Protein AF-A0A8J6EF79-F1 (afdb_monomer_lite)

Sequence (545 aa):
MDVKAYMQRVNLTDCEPPSLTALRKLHSHHAHSVPMESLSIHSGEKIILDIPWIYNKIVVRRRGGFCFENNGLFLWVLQQLGYEPKVLSSRVKERPFGNFSPPFSHMILTVELEGRRWLCDVGYGEGIIEPFPLEDGWEEEQDSGVYRIRVEGDEWYMERKDEELWRTLYKFTLEERTFEDFREMCEYLQTTPSSFFVRRSFCSLQLPRARLTYMGRSLISTEYTKGGGSVKTIRELTDEEIPSLLRDKFGIVLSGKLIVKDEDIVIPNASQLDCSSKVYLNLYLERIGITKFKVSSMQPSLSTLRTLHHHHLLSVPFESLSIHSGEKIILDTCWIYEKIVLRHRGGFCFENNGLFLWVLQTLGYNPRVLSARVLNKLTGVYERPFAHLILMVELEGRRWLCDVGFGEGIAEPFPLEAGWEEEQDSGVYRLRVEADEWYMEKKEEELWRTLYKFTLEERKFEDFREMCEYLQTSPKSFFVWKSFCSLMLPHGRLTYMGHRLISTEFTKGGGSVKTTRELTEEEIPDLLRQKFGTVLSGKLIPKDD

Organism: Eleutherodactylus coqui (NCBI:txid57060)

Radius of gyration: 27.11 Å; chains: 1; bounding box: 68×44×78 Å

pLDDT: mean 91.47, std 9.03, range [47.81, 98.75]

Secondary structure (DSSP, 8-state):
--HHHHHHHTT----PPS-HHHHHHHHHHHHHHS-EE-HHHHTTPPP---HHHHHIIIIIS---B-HHHHHHHHHHHHHHHT--EEEEEEEEB-TTT-PBPPTTSEEEEEEEETTEEEEE-SS-TTS-SS-EE--TT-EEEETTEEEEEEEETTEEEEEEEETTEEEEEEEEEEEEE-GGGGHHHHHHHHH-TT-HHHHB-EEEEEETTEEEEEETTEEEEEEEPGGG-EEEEEEE--TTTHHHHHHHHH----SSPP---B-------GGG--TTSTHHHHHHHHHTT--S--GGG--S-HHHHHHHHHHHHHHS-EE-HHHHTTPPP---HHHHHIIIIIS---B-HHHHHHHHHHHHHHTT--EEEEEEEEBPTTT-PBPPTTSEEEEEEEETTEEEEE-SSSSSS-SSPEE--TT-EEEETTEEEEEEEETTEEEEEEEETTEEEEEEEEEEEEE-GGGGHHHHHHHHH-TTSHHHHB-EEEEEETTEEEEEETTEEEEEEEETTTEEEEEEEE--TTTHHHHHHHHH----SS-----B-

InterPro domains:
  IPR001447 Arylamine N-acetyltransferase [PF00797] (19-258)
  IPR001447 Arylamine N-acetyltransferase [PF00797] (301-540)
  IPR001447 Arylamine N-acetyltransferase [PR01543] (301-324)
  IPR001447 Arylamine N-acetyltransferase [PR01543] (325-348)
  IPR001447 Arylamine N-acetyltransferase [PR01543] (349-371)
  IPR001447 Arylamine N-acetyltransferase [PR01543] (382-407)
  IPR001447 Arylamine N-acetyltransferase [PR01543] (431-450)
  IPR001447 Arylamine N-acetyltransferase [PTHR11786] (281-543)
  IPR038765 Papain-like cysteine peptidase superfamily [SSF54001] (1-263)
  IPR038765 Papain-like cysteine peptidase superfamily [SSF54001] (280-543)
  IPR053710 Arylamine N-acetyltransferase domain-containing protein [G3DSA:3.30.2140.20] (1-268)
  IPR053710 Arylamine N-acetyltransferase domain-containing protein [G3DSA:3.30.2140.20] (276-545)

Foldseek 3Di:
DDLCLVCVQLVHRDQDADDQVNQQSSLLSLQQRAKQFLQCLQQVHADDLDQVVLCCQCRVQVHHYAQLSSQSVVCVSCVVSPWDKFKWWKWFQDPPPRDTHFTLLHIWIWTDDPNWIWTGGSRQQLDDSGTHTQDAQDWDQDLSAIWGWHDDDQKIFIWGDEPPDTDTGIMTGPDTDDSVLNRLVSCCLSPQPLHLSNQWGWIKGDDRQWIWIDIQQWIWIWGHDPPGYIDIDIDGHDLVCVQVCCCVPVVHDDPGRGDRGDHDNDLDALVRDPLLRCSLLSLVCVLLVNNPDDLVPQADDQVSQFVSLLSLQQRAKAWLQCLQQVHADDQDQSNLSCQCRVQVHHYAQLSSQSVVVSSCVSNPWDKFKWWKWFQDPPPRDTHDTLLHIWIWTQDPNWIWTGGSHLQLDDSGTHTPDAPDWDDDLSFIWGWHDDDQKIFIWGDDPNDTDTGIITGPDTDDSVVNVVVSCCQSPPPPHPSNQWGKIKGADPQWIWMDIQQKIKTWGGDPNGDIDIDIDGHDLVCVQVCCCPPNVHHDPGRGDGHHD

Structure (mmCIF, N/CA/C/O backbone):
data_AF-A0A8J6EF79-F1
#
_entry.id   AF-A0A8J6EF79-F1
#
loop_
_atom_site.group_PDB
_atom_site.id
_atom_site.type_symbol
_atom_site.label_atom_id
_atom_site.label_alt_id
_atom_site.label_comp_id
_atom_site.label_asym_id
_atom_site.label_entity_id
_atom_site.label_seq_id
_atom_site.pdbx_PDB_ins_code
_atom_site.Cartn_x
_atom_site.Cartn_y
_atom_site.Cartn_z
_atom_site.occupancy
_atom_site.B_iso_or_equiv
_atom_site.auth_seq_id
_atom_site.auth_comp_id
_atom_site.auth_asym_id
_atom_site.auth_atom_id
_atom_site.pdbx_PDB_model_num
ATOM 1 N N . MET A 1 1 ? -26.387 -16.388 18.597 1.00 95.12 1 MET A N 1
ATOM 2 C CA . MET A 1 1 ? -25.785 -15.196 19.236 1.00 95.12 1 MET A CA 1
ATOM 3 C C . MET A 1 1 ? -26.919 -14.366 19.806 1.00 95.12 1 MET A C 1
ATOM 5 O O . MET A 1 1 ? -27.969 -14.341 19.178 1.00 95.12 1 MET A O 1
ATOM 9 N N . ASP A 1 2 ? -26.747 -13.768 20.984 1.00 93.50 2 ASP A N 1
ATOM 10 C CA . ASP A 1 2 ? -27.802 -13.048 21.708 1.00 93.50 2 ASP A CA 1
ATOM 11 C C . ASP A 1 2 ? -27.376 -11.596 21.963 1.00 93.50 2 ASP A C 1
ATOM 13 O O . ASP A 1 2 ? -26.343 -11.329 22.580 1.00 93.50 2 ASP A O 1
ATOM 17 N N . VAL A 1 3 ? -28.182 -10.646 21.488 1.00 95.56 3 VAL A N 1
ATOM 18 C CA . VAL A 1 3 ? -27.930 -9.213 21.676 1.00 95.56 3 VAL A CA 1
ATOM 19 C C . VAL A 1 3 ? -27.972 -8.838 23.158 1.00 95.56 3 VAL A C 1
ATOM 21 O O . VAL A 1 3 ? -27.180 -8.004 23.585 1.00 95.56 3 VAL A O 1
ATOM 24 N N . LYS A 1 4 ? -28.813 -9.480 23.981 1.00 95.56 4 LYS A N 1
ATOM 25 C CA . LYS A 1 4 ? -28.893 -9.173 25.421 1.00 95.56 4 LYS A CA 1
ATOM 26 C C . LYS A 1 4 ? -27.596 -9.508 26.148 1.00 95.56 4 LYS A C 1
ATOM 28 O O . LYS A 1 4 ? -27.123 -8.716 26.958 1.00 95.56 4 LYS A O 1
ATOM 33 N N . ALA A 1 5 ? -26.987 -10.647 25.828 1.00 97.19 5 ALA A N 1
ATOM 34 C CA . ALA A 1 5 ? -25.683 -11.014 26.372 1.00 97.19 5 ALA A CA 1
ATOM 35 C C . ALA A 1 5 ? -24.577 -10.041 25.920 1.00 97.19 5 ALA A C 1
ATOM 37 O O . ALA A 1 5 ? -23.694 -9.709 26.712 1.00 97.19 5 ALA A O 1
ATOM 38 N N . TYR A 1 6 ? -24.643 -9.523 24.687 1.00 98.06 6 TYR A N 1
ATOM 39 C CA . TYR A 1 6 ? -23.762 -8.433 24.260 1.00 98.06 6 TYR A CA 1
ATOM 40 C C . TYR A 1 6 ? -24.001 -7.148 25.072 1.00 98.06 6 TYR A C 1
ATOM 42 O O . TYR A 1 6 ? -23.038 -6.560 25.558 1.00 98.06 6 TYR A O 1
ATOM 50 N N . MET A 1 7 ? -25.254 -6.736 25.294 1.00 97.50 7 MET A N 1
ATOM 51 C CA . MET A 1 7 ? -25.558 -5.550 26.108 1.00 97.50 7 MET A CA 1
ATOM 52 C C . MET A 1 7 ? -24.985 -5.686 27.521 1.00 97.50 7 MET A C 1
ATOM 54 O O . MET A 1 7 ? -24.285 -4.797 27.998 1.00 97.50 7 MET A O 1
ATOM 58 N N . GLN A 1 8 ? -25.141 -6.857 28.142 1.00 97.00 8 GLN A N 1
ATOM 59 C CA . GLN A 1 8 ? -24.515 -7.167 29.431 1.00 97.00 8 GLN A CA 1
ATOM 60 C C . GLN A 1 8 ? -22.980 -7.123 29.374 1.00 97.00 8 GLN A C 1
ATOM 62 O O . GLN A 1 8 ? -22.330 -6.708 30.336 1.00 97.00 8 GLN A O 1
ATOM 67 N N . ARG A 1 9 ? -22.361 -7.536 28.258 1.00 97.19 9 ARG A N 1
ATOM 68 C CA . ARG A 1 9 ? -20.904 -7.443 28.063 1.00 97.19 9 ARG A CA 1
ATOM 69 C C . ARG A 1 9 ? -20.416 -5.995 28.073 1.00 97.19 9 ARG A C 1
ATOM 71 O O . ARG A 1 9 ? -19.307 -5.768 28.565 1.00 97.19 9 ARG A O 1
ATOM 78 N N . VAL A 1 10 ? -21.222 -5.062 27.570 1.00 97.25 10 VAL A N 1
ATOM 79 C CA . VAL A 1 10 ? -20.914 -3.625 27.513 1.00 97.25 10 VAL A CA 1
ATOM 80 C C . VAL A 1 10 ? -21.581 -2.806 28.627 1.00 97.25 10 VAL A C 1
ATOM 82 O O . VAL A 1 10 ? -21.572 -1.581 28.593 1.00 97.25 10 VAL A O 1
ATOM 85 N N . ASN A 1 11 ? -22.123 -3.465 29.656 1.00 96.19 11 ASN A N 1
ATOM 86 C CA . ASN A 1 11 ? -22.769 -2.825 30.808 1.00 96.19 11 ASN A CA 1
ATOM 87 C C . ASN A 1 11 ? -24.007 -1.978 30.448 1.00 96.19 11 ASN A C 1
ATOM 89 O O . ASN A 1 11 ? -24.222 -0.910 31.018 1.00 96.19 11 ASN A O 1
ATOM 93 N N . LEU A 1 12 ? -24.821 -2.464 29.512 1.00 95.94 12 LEU A N 1
ATOM 94 C CA . LEU A 1 12 ? -26.142 -1.930 29.179 1.00 95.94 12 LEU A CA 1
ATOM 95 C C . LEU A 1 12 ? -27.240 -2.922 29.584 1.00 95.94 12 LEU A C 1
ATOM 97 O O . LEU A 1 12 ? -27.061 -4.140 29.496 1.00 95.94 12 LEU A O 1
ATOM 101 N N . THR A 1 13 ? -28.381 -2.395 30.028 1.00 89.25 13 THR A N 1
ATOM 102 C CA . THR A 1 13 ? -29.548 -3.183 30.465 1.00 89.25 13 THR A CA 1
ATOM 103 C C . THR A 1 13 ? -30.620 -3.324 29.393 1.00 89.25 13 THR A C 1
ATOM 105 O O . THR A 1 13 ? -31.335 -4.325 29.390 1.00 89.25 13 THR A O 1
ATOM 108 N N . ASP A 1 14 ? -30.703 -2.366 28.469 1.00 85.31 14 ASP A N 1
ATOM 109 C CA . ASP A 1 14 ? -31.824 -2.221 27.545 1.00 85.31 14 ASP A CA 1
ATOM 110 C C . ASP A 1 14 ? -31.366 -2.115 26.087 1.00 85.31 14 ASP A C 1
ATOM 112 O O . ASP A 1 14 ? -30.288 -1.601 25.780 1.00 85.31 14 ASP A O 1
ATOM 116 N N . CYS A 1 15 ? -32.219 -2.590 25.178 1.00 84.56 15 CYS A N 1
ATOM 117 C CA . CYS A 1 15 ? -32.083 -2.381 23.740 1.00 84.56 15 CYS A CA 1
ATOM 118 C C . CYS A 1 15 ? -33.057 -1.275 23.318 1.00 84.56 15 CYS A C 1
ATOM 120 O O . CYS A 1 15 ? -34.243 -1.536 23.112 1.00 84.56 15 CYS A O 1
ATOM 122 N N . GLU A 1 16 ? -32.567 -0.042 23.223 1.00 88.31 16 GLU A N 1
ATOM 123 C CA . GLU A 1 16 ? -33.342 1.089 22.701 1.00 88.31 16 GLU A CA 1
ATOM 124 C C . GLU A 1 16 ? -33.515 0.965 21.169 1.00 88.31 16 GLU A C 1
ATOM 126 O O . GLU A 1 16 ? -32.620 0.440 20.497 1.00 88.31 16 GLU A O 1
ATOM 131 N N . PRO A 1 17 ? -34.640 1.435 20.592 1.00 90.50 17 PRO A N 1
ATOM 132 C CA . PRO A 1 17 ? -34.802 1.490 19.140 1.00 90.50 17 PRO A CA 1
ATOM 133 C C . PRO A 1 17 ? -33.751 2.417 18.492 1.00 90.50 17 PRO A C 1
ATOM 135 O O . PRO A 1 17 ? -33.235 3.319 19.166 1.00 90.50 17 PRO A O 1
ATOM 138 N N . PRO A 1 18 ? -33.448 2.239 17.188 1.00 95.06 18 PRO A N 1
ATOM 139 C CA . PRO A 1 18 ? -32.449 3.033 16.483 1.00 95.06 18 PRO A CA 1
ATOM 140 C C . PRO A 1 18 ? -32.643 4.541 16.639 1.00 95.06 18 PRO A C 1
ATOM 142 O O . PRO A 1 18 ? -33.658 5.101 16.231 1.00 95.06 18 PRO A O 1
ATOM 145 N N . SER A 1 19 ? -31.655 5.201 17.236 1.00 96.75 19 SER A N 1
ATOM 146 C CA . SER A 1 19 ? -31.591 6.655 17.389 1.00 96.75 19 SER A CA 1
ATOM 147 C C . SER A 1 19 ? -30.148 7.078 17.639 1.00 96.75 19 SER A C 1
ATOM 149 O O . SER A 1 19 ? -29.333 6.280 18.105 1.00 96.75 19 SER A O 1
ATOM 151 N N . LEU A 1 20 ? -29.813 8.345 17.390 1.00 96.50 20 LEU A N 1
ATOM 152 C CA . LEU A 1 20 ? -28.466 8.842 17.677 1.00 96.50 20 LEU A CA 1
ATOM 153 C C . LEU A 1 20 ? -28.110 8.714 19.168 1.00 96.50 20 LEU A C 1
ATOM 155 O O . LEU A 1 20 ? -26.985 8.358 19.512 1.00 96.50 20 LEU A O 1
ATOM 159 N N . THR A 1 21 ? -29.073 8.959 20.058 1.00 96.44 21 THR A N 1
ATOM 160 C CA . THR A 1 21 ? -28.893 8.819 21.510 1.00 96.44 21 THR A CA 1
ATOM 161 C C . THR A 1 21 ? -28.547 7.383 21.899 1.00 96.44 21 THR A C 1
ATOM 163 O O . THR A 1 21 ? -27.599 7.163 22.654 1.00 96.44 21 THR A O 1
ATOM 166 N N . ALA A 1 22 ? -29.277 6.401 21.364 1.00 96.62 22 ALA A N 1
ATOM 167 C CA . ALA A 1 22 ? -28.994 4.990 21.605 1.00 96.62 22 ALA A CA 1
ATOM 168 C C . ALA A 1 22 ? -27.636 4.576 21.010 1.00 96.62 22 ALA A C 1
ATOM 170 O O . ALA A 1 22 ? -26.880 3.851 21.656 1.00 96.62 22 ALA A O 1
ATOM 171 N N . LEU A 1 23 ? -27.288 5.079 19.820 1.00 97.38 23 LEU A N 1
ATOM 172 C CA . LEU A 1 23 ? -26.011 4.801 19.162 1.00 97.38 23 LEU A CA 1
ATOM 173 C C . LEU A 1 23 ? -24.814 5.363 19.949 1.00 97.38 23 LEU A C 1
ATOM 175 O O . LEU A 1 23 ? -23.833 4.647 20.147 1.00 97.38 23 LEU A O 1
ATOM 179 N N . ARG A 1 24 ? -24.906 6.602 20.454 1.00 97.12 24 ARG A N 1
ATOM 180 C CA . ARG A 1 24 ? -23.896 7.222 21.334 1.00 97.12 24 ARG A CA 1
ATOM 181 C C . ARG A 1 24 ? -23.653 6.397 22.590 1.00 97.12 24 ARG A C 1
ATOM 183 O O . ARG A 1 24 ? -22.510 6.044 22.877 1.00 97.12 24 ARG A O 1
ATOM 190 N N . LYS A 1 25 ? -24.732 6.019 23.287 1.00 97.06 25 LYS A N 1
ATOM 191 C CA . LYS A 1 25 ? -24.658 5.147 24.469 1.00 97.06 25 LYS A CA 1
ATOM 192 C C . LYS A 1 25 ? -23.968 3.828 24.130 1.00 97.06 25 LYS A C 1
ATOM 194 O O . LYS A 1 25 ? -23.017 3.451 24.805 1.00 97.06 25 LYS A O 1
ATOM 199 N N . LEU A 1 26 ? -24.411 3.148 23.072 1.00 97.94 26 LEU A N 1
ATOM 200 C CA . LEU A 1 26 ? -23.872 1.854 22.658 1.00 97.94 26 LEU A CA 1
ATOM 201 C C . LEU A 1 26 ? -22.376 1.918 22.324 1.00 97.94 26 LEU A C 1
ATOM 203 O O . LEU A 1 26 ? -21.613 1.056 22.761 1.00 97.94 26 LEU A O 1
ATOM 207 N N . HIS A 1 27 ? -21.965 2.932 21.561 1.00 98.00 27 HIS A N 1
ATOM 208 C CA . HIS A 1 27 ? -20.579 3.135 21.143 1.00 98.00 27 HIS A CA 1
ATOM 209 C C . HIS A 1 27 ? -19.666 3.406 22.346 1.00 98.00 27 HIS A C 1
ATOM 211 O O . HIS A 1 27 ? -18.655 2.723 22.517 1.00 98.00 27 HIS A O 1
ATOM 217 N N . SER A 1 28 ? -20.063 4.336 23.221 1.00 97.25 28 SER A N 1
ATOM 218 C CA . SER A 1 28 ? -19.311 4.690 24.431 1.00 97.25 28 SER A CA 1
ATOM 219 C C . SER A 1 28 ? -19.173 3.493 25.372 1.00 97.25 28 SER A C 1
ATOM 221 O O . SER A 1 28 ? -18.072 3.144 25.802 1.00 97.25 28 SER A O 1
ATOM 223 N N . HIS A 1 29 ? -20.271 2.775 25.615 1.00 97.62 29 HIS A N 1
ATOM 224 C CA . HIS A 1 29 ? -20.263 1.583 26.456 1.00 97.62 29 HIS A CA 1
ATOM 225 C C . HIS A 1 29 ? -19.390 0.457 25.895 1.00 97.62 29 HIS A C 1
ATOM 227 O O . HIS A 1 29 ? -18.700 -0.216 26.666 1.00 97.62 29 HIS A O 1
ATOM 233 N N . HIS A 1 30 ? -19.372 0.254 24.573 1.00 97.94 30 HIS A N 1
ATOM 234 C CA . HIS A 1 30 ? -18.447 -0.692 23.950 1.00 97.94 30 HIS A CA 1
ATOM 235 C C . HIS A 1 30 ? -16.997 -0.261 24.176 1.00 97.94 30 HIS A C 1
ATOM 237 O O . HIS A 1 30 ? -16.220 -1.050 24.715 1.00 97.94 30 HIS A O 1
ATOM 243 N N . ALA A 1 31 ? -16.651 0.985 23.836 1.00 96.62 31 ALA A N 1
ATOM 244 C CA . ALA A 1 31 ? -15.292 1.512 23.958 1.00 96.62 31 ALA A CA 1
ATOM 245 C C . ALA A 1 31 ? -14.746 1.416 25.396 1.00 96.62 31 ALA A C 1
ATOM 247 O O . ALA A 1 31 ? -13.567 1.120 25.597 1.00 96.62 31 ALA A O 1
ATOM 248 N N . HIS A 1 32 ? -15.610 1.604 26.400 1.00 96.69 32 HIS A N 1
ATOM 249 C CA . HIS A 1 32 ? -15.252 1.492 27.816 1.00 96.69 32 HIS A CA 1
ATOM 250 C C . HIS A 1 32 ? -15.224 0.066 28.374 1.00 96.69 32 HIS A C 1
ATOM 252 O O . HIS A 1 32 ? -14.698 -0.155 29.466 1.00 96.69 32 HIS A O 1
ATOM 258 N N . SER A 1 33 ? -15.789 -0.909 27.663 1.00 97.12 33 SER A N 1
ATOM 259 C CA . SER A 1 33 ? -15.954 -2.270 28.185 1.00 97.12 33 SER A CA 1
ATOM 260 C C . SER A 1 33 ? -15.116 -3.308 27.449 1.00 97.12 33 SER A C 1
ATOM 262 O O . SER A 1 33 ? -14.745 -4.323 28.047 1.00 97.12 33 SER A O 1
ATOM 264 N N . VAL A 1 34 ? -14.858 -3.114 26.158 1.00 97.94 34 VAL A N 1
ATOM 265 C CA . VAL A 1 34 ? -14.200 -4.095 25.292 1.00 97.94 34 VAL A CA 1
ATOM 266 C C . VAL A 1 34 ? -12.821 -3.570 24.891 1.00 97.94 34 VAL A C 1
ATOM 268 O O . VAL A 1 34 ? -12.732 -2.594 24.154 1.00 97.94 34 VAL A O 1
ATOM 271 N N . PRO A 1 35 ? -11.729 -4.193 25.371 1.00 97.44 35 PRO A N 1
ATOM 272 C CA . PRO A 1 35 ? -10.391 -3.786 24.970 1.00 97.44 35 PRO A CA 1
ATOM 273 C C . PRO A 1 35 ? -10.104 -4.086 23.493 1.00 97.44 35 PRO A C 1
ATOM 275 O O . PRO A 1 35 ? -10.474 -5.142 22.973 1.00 97.44 35 PRO A O 1
ATOM 278 N N . MET A 1 36 ? -9.333 -3.214 22.850 1.00 96.50 36 MET A N 1
ATOM 279 C CA . MET A 1 36 ? -8.643 -3.538 21.604 1.00 96.50 36 MET A CA 1
ATOM 280 C C . MET A 1 36 ? -7.367 -4.315 21.942 1.00 96.50 36 MET A C 1
ATOM 282 O O . MET A 1 36 ? -6.504 -3.790 22.641 1.00 96.50 36 MET A O 1
ATOM 286 N N . GLU A 1 37 ? -7.216 -5.549 21.467 1.00 96.31 37 GLU A N 1
ATOM 287 C CA . GLU A 1 37 ? -6.108 -6.434 21.843 1.00 96.31 37 GLU A CA 1
ATOM 288 C C . GLU A 1 37 ? -5.647 -7.357 20.711 1.00 96.31 37 GLU A C 1
ATOM 290 O O . GLU A 1 37 ? -6.424 -7.730 19.836 1.00 96.31 37 GLU A O 1
ATOM 295 N N . SER A 1 38 ? -4.375 -7.759 20.759 1.00 94.56 38 SER A N 1
ATOM 296 C CA . SER A 1 38 ? -3.758 -8.703 19.816 1.00 94.56 38 SER A CA 1
ATOM 297 C C . SER A 1 38 ? -3.260 -9.992 20.481 1.00 94.56 38 SER A C 1
ATOM 299 O O . SER A 1 38 ? -2.544 -10.777 19.862 1.00 94.56 38 SER A O 1
ATOM 301 N N . LEU A 1 39 ? -3.645 -10.257 21.735 1.00 96.31 39 LEU A N 1
ATOM 302 C CA . LEU A 1 39 ? -3.022 -11.287 22.579 1.00 96.31 39 LEU A CA 1
ATOM 303 C C . LEU A 1 39 ? -3.232 -12.706 22.051 1.00 96.31 39 LEU A C 1
ATOM 305 O O . LEU A 1 39 ? -2.459 -13.593 22.392 1.00 96.31 39 LEU A O 1
ATOM 309 N N . SER A 1 40 ? -4.249 -12.919 21.208 1.00 95.62 40 SER A N 1
ATOM 310 C CA . SER A 1 40 ? -4.489 -14.213 20.551 1.00 95.62 40 SER A CA 1
ATOM 311 C C . SER A 1 40 ? -3.252 -14.684 19.773 1.00 95.62 40 SER A C 1
ATOM 313 O O . SER A 1 40 ? -2.827 -15.825 19.946 1.00 95.62 40 SER A O 1
ATOM 315 N N . ILE A 1 41 ? -2.601 -13.767 19.043 1.00 94.69 41 ILE A N 1
ATOM 316 C CA . ILE A 1 41 ? -1.385 -14.026 18.252 1.00 94.69 41 ILE A CA 1
ATOM 317 C C . ILE A 1 41 ? -0.277 -14.610 19.137 1.00 94.69 41 ILE A C 1
ATOM 319 O O . ILE A 1 41 ? 0.416 -15.555 18.766 1.00 94.69 41 ILE A O 1
ATOM 323 N N . HIS A 1 42 ? -0.132 -14.068 20.345 1.00 95.31 42 HIS A N 1
ATOM 324 C CA . HIS A 1 42 ? 0.942 -14.406 21.280 1.00 95.31 42 HIS A CA 1
ATOM 325 C C . HIS A 1 42 ? 0.568 -15.488 22.292 1.00 95.31 42 HIS A C 1
ATOM 327 O O . HIS A 1 42 ? 1.429 -15.944 23.043 1.00 95.31 42 HIS A O 1
ATOM 333 N N . SER A 1 43 ? -0.694 -15.916 22.315 1.00 93.69 43 SER A N 1
ATOM 334 C CA . SER A 1 43 ? -1.179 -17.041 23.118 1.00 93.69 43 SER A CA 1
ATOM 335 C C . SER A 1 43 ? -1.421 -18.309 22.289 1.00 93.69 43 SER A C 1
ATOM 337 O O . SER A 1 43 ? -1.982 -19.271 22.810 1.00 93.69 43 SER A O 1
ATOM 339 N N . GLY A 1 44 ? -1.038 -18.309 21.006 1.00 89.44 44 GLY A N 1
ATOM 340 C CA . GLY A 1 44 ? -1.211 -19.443 20.093 1.00 89.44 44 GLY A CA 1
ATOM 341 C C . GLY A 1 44 ? -2.639 -19.629 19.563 1.00 89.44 44 GLY A C 1
ATOM 342 O O . GLY A 1 44 ? -2.976 -20.716 19.099 1.00 89.44 44 GLY A O 1
ATOM 343 N N . GLU A 1 45 ? -3.488 -18.599 19.635 1.00 92.12 45 GLU A N 1
ATOM 344 C CA . GLU A 1 45 ? -4.841 -18.595 19.065 1.00 92.12 45 GLU A CA 1
ATOM 345 C C . GLU A 1 45 ? -4.846 -17.828 17.728 1.00 92.12 45 GLU A C 1
ATOM 347 O O . GLU A 1 45 ? -4.307 -16.726 17.630 1.00 92.12 45 GLU A O 1
ATOM 352 N N . LYS A 1 46 ? -5.499 -18.372 16.694 1.00 92.19 46 LYS A N 1
ATOM 353 C CA . LYS A 1 46 ? -5.698 -17.660 15.422 1.00 92.19 46 LYS A CA 1
ATOM 354 C C . LYS A 1 46 ? -6.855 -16.662 15.539 1.00 92.19 46 LYS A C 1
ATOM 356 O O . LYS A 1 46 ? -7.901 -16.985 16.107 1.00 92.19 46 LYS A O 1
ATOM 361 N N . ILE A 1 47 ? -6.689 -15.469 14.972 1.00 94.19 47 ILE A N 1
ATOM 362 C CA . ILE A 1 47 ? -7.773 -14.500 14.789 1.00 94.19 47 ILE A CA 1
ATOM 363 C C . ILE A 1 47 ? -8.580 -14.926 13.560 1.00 94.19 47 ILE A C 1
ATOM 365 O O . ILE A 1 47 ? -8.035 -15.086 12.465 1.00 94.19 47 ILE A O 1
ATOM 369 N N . ILE A 1 48 ? -9.884 -15.129 13.751 1.00 93.31 48 ILE A N 1
ATOM 370 C CA . ILE A 1 48 ? -10.809 -15.607 12.719 1.00 93.31 48 ILE A CA 1
ATOM 371 C C . ILE A 1 48 ? -11.909 -14.563 12.548 1.00 93.31 48 ILE A C 1
ATOM 373 O O . ILE A 1 48 ? -12.632 -14.265 13.498 1.00 93.31 48 ILE A O 1
ATOM 377 N N . LEU A 1 49 ? -1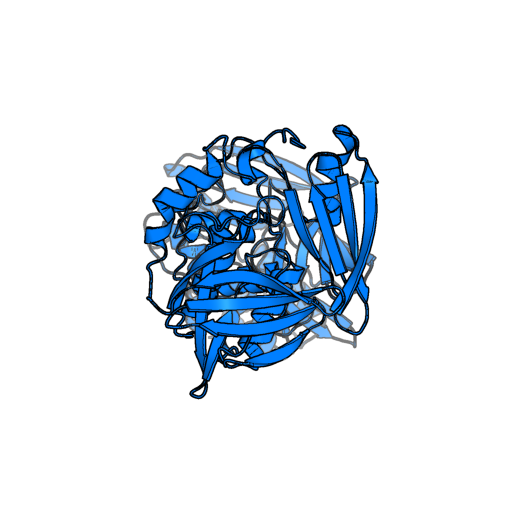2.047 -14.032 11.330 1.00 95.12 49 LEU A N 1
ATOM 378 C CA . LEU A 1 49 ? -13.113 -13.094 10.969 1.00 95.12 49 LEU A CA 1
ATOM 379 C C . LEU A 1 49 ? -14.426 -13.837 10.691 1.00 95.12 49 LEU A C 1
ATOM 381 O O . LEU A 1 49 ? -14.909 -13.891 9.564 1.00 95.12 49 LEU A O 1
ATOM 385 N N . ASP A 1 50 ? -14.978 -14.437 11.741 1.00 96.62 50 ASP A N 1
ATOM 386 C CA . ASP A 1 50 ? -16.273 -15.114 11.758 1.00 96.62 50 ASP A CA 1
ATOM 387 C C . ASP A 1 50 ? -17.090 -14.581 12.941 1.00 96.62 50 ASP A C 1
ATOM 389 O O . ASP A 1 50 ? -16.620 -14.592 14.079 1.00 96.62 50 ASP A O 1
ATOM 393 N N . ILE A 1 51 ? -18.300 -14.073 12.687 1.00 98.06 51 ILE A N 1
ATOM 394 C CA . ILE A 1 51 ? -19.084 -13.374 13.718 1.00 98.06 51 ILE A CA 1
ATOM 395 C C . ILE A 1 51 ? -19.426 -14.294 14.908 1.00 98.06 51 ILE A C 1
ATOM 397 O O . ILE A 1 51 ? -19.216 -13.862 16.042 1.00 98.06 51 ILE A O 1
ATOM 401 N N . PRO A 1 52 ? -19.881 -15.552 14.725 1.00 98.31 52 PRO A N 1
ATOM 402 C CA . PRO A 1 52 ? -20.017 -16.506 15.829 1.00 98.31 52 PRO A CA 1
ATOM 403 C C . PRO A 1 52 ? -18.741 -16.699 16.659 1.00 98.31 52 PRO A C 1
ATOM 405 O O . PRO A 1 52 ? -18.813 -16.704 17.894 1.00 98.31 52 PRO A O 1
ATOM 408 N N . TRP A 1 53 ? -17.579 -16.821 16.012 1.00 97.12 53 TRP A N 1
ATOM 409 C CA . TRP A 1 53 ? -16.292 -16.943 16.702 1.00 97.12 53 TRP A CA 1
ATOM 410 C C . TRP A 1 53 ? -15.944 -15.691 17.515 1.00 97.12 53 TRP A C 1
ATOM 412 O O . TRP A 1 53 ? -15.611 -15.782 18.702 1.00 97.12 53 TRP A O 1
ATOM 422 N N . ILE A 1 54 ? -16.093 -14.518 16.901 1.00 98.19 54 ILE A N 1
ATOM 423 C CA . ILE A 1 54 ? -15.854 -13.212 17.521 1.00 98.19 54 ILE A CA 1
ATOM 424 C C . ILE A 1 54 ? -16.795 -13.002 18.710 1.00 98.19 54 ILE A C 1
ATOM 426 O O . ILE A 1 54 ? -16.353 -12.608 19.789 1.00 98.19 54 ILE A O 1
ATOM 430 N N . TYR A 1 55 ? -18.081 -13.317 18.552 1.00 98.62 55 TYR A N 1
ATOM 431 C CA . TYR A 1 55 ? -19.073 -13.240 19.619 1.00 98.62 55 TYR A CA 1
ATOM 432 C C . TYR A 1 55 ? -18.680 -14.132 20.800 1.00 98.62 55 TYR A C 1
ATOM 434 O O . TYR A 1 55 ? -18.684 -13.689 21.949 1.00 98.62 55 TYR A O 1
ATOM 442 N N . ASN A 1 56 ? -18.286 -15.381 20.542 1.00 97.69 56 ASN A N 1
ATOM 443 C CA . ASN A 1 56 ? -17.835 -16.278 21.602 1.00 97.69 56 ASN A CA 1
ATOM 444 C C . ASN A 1 56 ? -16.589 -15.730 22.323 1.00 97.69 56 ASN A C 1
ATOM 446 O O . ASN A 1 56 ? -16.506 -15.772 23.550 1.00 97.69 56 ASN A O 1
ATOM 450 N N . LYS A 1 57 ? -15.631 -15.168 21.584 1.00 96.94 57 LYS A N 1
ATOM 451 C CA . LYS A 1 57 ? -14.420 -14.567 22.153 1.00 96.94 57 LYS A CA 1
ATOM 452 C C . LYS A 1 57 ? -14.734 -13.324 23.000 1.00 96.94 57 LYS A C 1
ATOM 454 O O . LYS A 1 57 ? -14.392 -13.283 24.182 1.00 96.94 57 LYS A O 1
ATOM 459 N N . ILE A 1 58 ? -15.393 -12.323 22.425 1.00 97.94 58 ILE A N 1
ATOM 460 C CA . ILE A 1 58 ? -15.591 -11.012 23.059 1.00 97.94 58 ILE A CA 1
ATOM 461 C C . ILE A 1 58 ? -16.708 -11.046 24.107 1.00 97.94 58 ILE A C 1
ATOM 463 O O . ILE A 1 58 ? -16.543 -10.494 25.196 1.00 97.94 58 ILE A O 1
ATOM 467 N N . VAL A 1 59 ? -17.841 -11.691 23.809 1.00 98.12 59 VAL A N 1
ATOM 468 C CA . VAL A 1 59 ? -19.032 -11.681 24.676 1.00 98.12 59 VAL A CA 1
ATOM 469 C C . VAL A 1 59 ? -18.964 -12.795 25.713 1.00 98.12 59 VAL A C 1
ATOM 471 O O . VAL A 1 59 ? -19.013 -12.513 26.909 1.00 98.12 59 VAL A O 1
ATOM 474 N N . VAL A 1 60 ? -18.807 -14.050 25.279 1.00 97.19 60 VAL A N 1
ATOM 475 C CA . VAL A 1 60 ? -18.883 -15.219 26.179 1.00 97.19 60 VAL A CA 1
ATOM 476 C C . VAL A 1 60 ? -17.612 -15.360 27.021 1.00 97.19 60 VAL A C 1
ATOM 478 O O . VAL A 1 60 ? -17.691 -15.436 28.245 1.00 97.19 60 VAL A O 1
ATOM 481 N N . ARG A 1 61 ? -16.429 -15.333 26.394 1.00 95.50 61 ARG A N 1
ATOM 482 C CA . ARG A 1 61 ? -15.123 -15.421 27.083 1.00 95.50 61 ARG A CA 1
ATOM 483 C C . ARG A 1 61 ? -14.650 -14.079 27.666 1.00 95.50 61 ARG A C 1
ATOM 485 O O . ARG A 1 61 ? -13.567 -14.028 28.242 1.00 95.50 61 ARG A O 1
ATOM 492 N N . ARG A 1 62 ? -15.432 -13.001 27.502 1.00 95.94 62 ARG A N 1
ATOM 493 C CA . ARG A 1 62 ? -15.134 -11.623 27.945 1.00 95.94 62 ARG A CA 1
ATOM 494 C C . ARG A 1 62 ? -13.748 -11.099 27.535 1.00 95.94 62 ARG A C 1
ATOM 496 O O . ARG A 1 62 ? -13.170 -10.268 28.229 1.00 95.94 62 ARG A O 1
ATOM 503 N N . ARG A 1 63 ? -13.216 -11.549 26.395 1.00 96.31 63 ARG A N 1
ATOM 504 C CA . ARG A 1 63 ? -11.976 -11.001 25.824 1.00 96.31 63 ARG A CA 1
ATOM 505 C C . ARG A 1 63 ? -12.221 -9.617 25.202 1.00 96.31 63 ARG A C 1
ATOM 507 O O . ARG A 1 63 ? -13.338 -9.091 25.213 1.00 96.31 63 ARG A O 1
ATOM 514 N N . GLY A 1 64 ? -11.141 -9.032 24.697 1.00 96.38 64 GLY A N 1
ATOM 515 C CA . GLY A 1 64 ? -11.176 -7.990 23.677 1.00 96.38 64 GLY A CA 1
ATOM 516 C C . GLY A 1 64 ? -11.051 -8.578 22.268 1.00 96.38 64 GLY A C 1
ATOM 517 O O . GLY A 1 64 ? -11.213 -9.789 22.085 1.00 96.38 64 GLY A O 1
ATOM 518 N N . GLY A 1 65 ? -10.708 -7.736 21.296 1.00 93.88 65 GLY A N 1
ATOM 519 C CA . GLY A 1 65 ? -10.319 -8.198 19.964 1.00 93.88 65 GLY A CA 1
ATOM 520 C C . GLY A 1 65 ? -9.511 -7.193 19.147 1.00 93.88 65 GLY A C 1
ATOM 521 O O . GLY A 1 65 ? -9.243 -6.074 19.580 1.00 93.88 65 GLY A O 1
ATOM 522 N N . PHE A 1 66 ? -9.144 -7.599 17.938 1.00 90.62 66 PHE A N 1
ATOM 523 C CA . PHE A 1 66 ? -8.562 -6.767 16.889 1.00 90.62 66 PHE A CA 1
ATOM 524 C C . PHE A 1 66 ? -9.535 -5.674 16.416 1.00 90.62 66 PHE A C 1
ATOM 526 O O . PHE A 1 66 ? -10.725 -5.727 16.733 1.00 90.62 66 PHE A O 1
ATOM 533 N N . CYS A 1 67 ? -9.086 -4.709 15.605 1.00 94.94 67 CYS A N 1
ATOM 534 C CA . CYS A 1 67 ? -10.001 -3.702 15.043 1.00 94.94 67 CYS A CA 1
ATOM 535 C C . CYS A 1 67 ? -11.142 -4.349 14.235 1.00 94.94 67 CYS A C 1
ATOM 537 O O . CYS A 1 67 ? -12.305 -3.992 14.417 1.00 94.94 67 CYS A O 1
ATOM 539 N N . PHE A 1 68 ? -10.828 -5.373 13.432 1.00 96.69 68 PHE A N 1
ATOM 540 C CA . PHE A 1 68 ? -11.807 -6.147 12.663 1.00 96.69 68 PHE A CA 1
ATOM 541 C C . PHE A 1 68 ? -12.776 -6.930 13.556 1.00 96.69 68 PHE A C 1
ATOM 543 O O . PHE A 1 68 ? -13.948 -7.051 13.226 1.00 96.69 68 PHE A O 1
ATOM 550 N N . GLU A 1 69 ? -12.321 -7.448 14.699 1.00 98.25 69 GLU A N 1
ATOM 551 C CA . GLU A 1 69 ? -13.191 -8.188 15.620 1.00 98.25 69 GLU A CA 1
ATOM 552 C C . GLU A 1 69 ? -14.147 -7.239 16.359 1.00 98.25 69 GLU A C 1
ATOM 554 O O . GLU A 1 69 ? -15.339 -7.526 16.450 1.00 98.25 69 GLU A O 1
ATOM 559 N N . ASN A 1 70 ? -13.658 -6.084 16.830 1.00 98.31 70 ASN A N 1
ATOM 560 C CA . ASN A 1 70 ? -14.499 -5.083 17.497 1.00 98.31 70 ASN A CA 1
ATOM 561 C C . ASN A 1 70 ? -15.521 -4.483 16.531 1.00 98.31 70 ASN A C 1
ATOM 563 O O . ASN A 1 70 ? -16.722 -4.575 16.778 1.00 98.31 70 ASN A O 1
ATOM 567 N N . ASN A 1 71 ? -15.067 -3.933 15.400 1.00 98.56 71 ASN A N 1
ATOM 568 C CA . ASN A 1 71 ? -15.963 -3.312 14.427 1.00 98.56 71 ASN A CA 1
ATOM 569 C C . ASN A 1 71 ? -16.819 -4.356 13.686 1.00 98.56 71 ASN A C 1
ATOM 571 O O . ASN A 1 71 ? -17.957 -4.062 13.342 1.00 98.56 71 ASN A O 1
ATOM 575 N N . GLY A 1 72 ? -16.356 -5.599 13.516 1.00 98.19 72 GLY A N 1
ATOM 576 C CA . GLY A 1 72 ? -17.172 -6.707 13.004 1.00 98.19 72 GLY A CA 1
ATOM 577 C C . GLY A 1 72 ? -18.291 -7.124 13.962 1.00 98.19 72 GLY A C 1
ATOM 578 O O . GLY A 1 72 ? -19.437 -7.297 13.544 1.00 98.19 72 GLY A O 1
ATOM 579 N N . LEU A 1 73 ? -18.006 -7.225 15.264 1.00 98.56 73 LEU A N 1
ATOM 580 C CA . LEU A 1 73 ? -19.045 -7.481 16.265 1.00 98.56 73 LEU A CA 1
ATOM 581 C C . LEU A 1 73 ? -20.022 -6.307 16.371 1.00 98.56 73 LEU A C 1
ATOM 583 O O . LEU A 1 73 ? -21.229 -6.523 16.462 1.00 98.56 73 LEU A O 1
ATOM 587 N N . PHE A 1 74 ? -19.511 -5.075 16.344 1.00 98.50 74 PHE A N 1
ATOM 588 C CA . PHE A 1 74 ? -20.333 -3.871 16.401 1.00 98.50 74 PHE A CA 1
ATOM 589 C C . PHE A 1 74 ? -21.247 -3.765 15.178 1.00 98.50 74 PHE A C 1
ATOM 591 O O . PHE A 1 74 ? -22.435 -3.506 15.339 1.00 98.50 74 PHE A O 1
ATOM 598 N N . LEU A 1 75 ? -20.738 -4.079 13.981 1.00 98.69 75 LEU A N 1
ATOM 599 C CA . LEU A 1 75 ? -21.525 -4.206 12.753 1.00 98.69 75 LEU A CA 1
ATOM 600 C C . LEU A 1 75 ? -22.718 -5.147 12.953 1.00 98.69 75 LEU A C 1
ATOM 602 O O . LEU A 1 75 ? -23.853 -4.761 12.677 1.00 98.69 75 LEU A O 1
ATOM 606 N N . TRP A 1 76 ? -22.471 -6.354 13.476 1.00 98.44 76 TRP A N 1
ATOM 607 C CA . TRP A 1 76 ? -23.531 -7.325 13.748 1.00 98.44 76 TRP A CA 1
ATOM 608 C C . TRP A 1 76 ? -24.569 -6.773 14.733 1.00 98.44 76 TRP A C 1
ATOM 610 O O . TRP A 1 76 ? -25.765 -6.848 14.454 1.00 98.44 76 TRP A O 1
ATOM 620 N N . VAL A 1 77 ? -24.145 -6.180 15.855 1.00 98.06 77 VAL A N 1
ATOM 621 C CA . VAL A 1 77 ? -25.078 -5.620 16.852 1.00 98.06 77 VAL A CA 1
ATOM 622 C C . VAL A 1 77 ? -25.917 -4.492 16.262 1.00 98.06 77 VAL A C 1
ATOM 624 O O . VAL A 1 77 ? -27.129 -4.479 16.460 1.00 98.06 77 VAL A O 1
ATOM 627 N N . LEU A 1 78 ? -25.304 -3.569 15.518 1.00 98.12 78 LEU A N 1
ATOM 628 C CA . LEU A 1 78 ? -26.018 -2.473 14.866 1.00 98.12 78 LEU A CA 1
ATOM 629 C C . LEU A 1 78 ? -27.108 -2.997 13.924 1.00 98.12 78 LEU A C 1
ATOM 631 O O . LEU A 1 78 ? -28.247 -2.539 14.001 1.00 98.12 78 LEU A O 1
ATOM 635 N N . GLN A 1 79 ? -26.794 -4.010 13.113 1.00 97.75 79 GLN A N 1
ATOM 636 C CA . GLN A 1 79 ? -27.772 -4.664 12.239 1.00 97.75 79 GLN A CA 1
ATOM 637 C C . GLN A 1 79 ? -28.910 -5.318 13.034 1.00 97.75 79 GLN A C 1
ATOM 639 O O . GLN A 1 79 ? -30.072 -5.180 12.665 1.00 97.75 79 GLN A O 1
ATOM 644 N N . GLN A 1 80 ? -28.606 -6.001 14.145 1.00 96.88 80 GLN A N 1
ATOM 645 C CA . GLN A 1 80 ? -29.645 -6.619 14.981 1.00 96.88 80 GLN A CA 1
ATOM 646 C C . GLN A 1 80 ? -30.560 -5.597 15.664 1.00 96.88 80 GLN A C 1
ATOM 648 O O . GLN A 1 80 ? -31.715 -5.905 15.948 1.00 96.88 80 GLN A O 1
ATOM 653 N N . LEU A 1 81 ? -30.053 -4.396 15.944 1.00 96.12 81 LEU A N 1
ATOM 654 C CA . LEU A 1 81 ? -30.838 -3.313 16.531 1.00 96.12 81 LEU A CA 1
ATOM 655 C C . LEU A 1 81 ? -31.659 -2.542 15.490 1.00 96.12 81 LEU A C 1
ATOM 657 O O . LEU A 1 81 ? -32.508 -1.751 15.886 1.00 96.12 81 LEU A O 1
ATOM 661 N N . GLY A 1 82 ? -31.454 -2.789 14.192 1.00 96.75 82 GLY A N 1
ATOM 662 C CA . GLY A 1 82 ? -32.196 -2.147 13.104 1.00 96.75 82 GLY A CA 1
ATOM 663 C C . GLY A 1 82 ? -31.531 -0.896 12.526 1.00 96.75 82 GLY A C 1
ATOM 664 O O . GLY A 1 82 ? -32.195 -0.129 11.836 1.00 96.75 82 GLY A O 1
ATOM 665 N N . TYR A 1 83 ? -30.244 -0.668 12.801 1.00 97.94 83 TYR A N 1
ATOM 666 C CA . TYR A 1 83 ? -29.457 0.307 12.045 1.00 97.94 83 TYR A CA 1
ATOM 667 C C . TYR A 1 83 ? -29.048 -0.276 10.685 1.00 97.94 83 TYR A C 1
ATOM 669 O O . TYR A 1 83 ? -28.938 -1.493 10.528 1.00 97.94 83 TYR A O 1
ATOM 677 N N . GLU A 1 84 ? -28.714 0.600 9.737 1.00 97.00 84 GLU A N 1
ATOM 678 C CA . GLU A 1 84 ? -28.156 0.237 8.428 1.00 97.00 84 GLU A CA 1
ATOM 679 C C . GLU A 1 84 ? -26.676 0.654 8.330 1.00 97.00 84 GLU A C 1
ATOM 681 O O . GLU A 1 84 ? -26.341 1.654 7.690 1.00 97.00 84 GLU A O 1
ATOM 686 N N . PRO A 1 85 ? -25.760 -0.053 9.019 1.00 98.12 85 PRO A N 1
ATOM 687 C CA . PRO A 1 85 ? -24.344 0.273 8.976 1.00 98.12 85 PRO A CA 1
ATOM 688 C C . PRO A 1 85 ? -23.708 -0.106 7.633 1.00 98.12 85 PRO A C 1
ATOM 690 O O . PRO A 1 85 ? -23.898 -1.215 7.133 1.00 98.12 85 PRO A O 1
ATOM 693 N N . LYS A 1 86 ? -22.857 0.776 7.110 1.00 98.44 86 LYS A N 1
ATOM 694 C CA . LYS A 1 86 ? -21.966 0.512 5.973 1.00 98.44 86 LYS A CA 1
ATOM 695 C C . LYS A 1 86 ? -20.541 0.308 6.459 1.00 98.44 86 LYS A C 1
ATOM 697 O O . LYS A 1 86 ? -20.072 1.047 7.325 1.00 98.44 86 LYS A O 1
ATOM 702 N N . VAL A 1 87 ? -19.843 -0.667 5.883 1.00 98.50 87 VAL A N 1
ATOM 703 C CA . VAL A 1 87 ? -18.435 -0.945 6.195 1.00 98.50 87 VAL A CA 1
ATOM 704 C C . VAL A 1 87 ? -17.540 -0.148 5.258 1.00 98.50 87 VAL A C 1
ATOM 706 O O . VAL A 1 87 ? -17.749 -0.173 4.048 1.00 98.50 87 VAL A O 1
ATOM 709 N N . LEU A 1 88 ? -16.518 0.508 5.802 1.00 97.75 88 LEU A N 1
ATOM 710 C CA . LEU A 1 88 ? -15.479 1.188 5.032 1.00 97.75 88 LEU A CA 1
ATOM 711 C C . LEU A 1 88 ? -14.094 0.664 5.432 1.00 97.75 88 LEU A C 1
ATOM 713 O O . LEU A 1 88 ? -13.884 0.168 6.541 1.00 97.75 88 LEU A O 1
ATOM 717 N N . SER A 1 89 ? -13.139 0.803 4.515 1.00 95.00 89 SER A N 1
ATOM 718 C CA . SER A 1 89 ? -11.719 0.533 4.757 1.00 95.00 89 SER A CA 1
ATOM 719 C C . SER A 1 89 ? -10.979 1.841 5.014 1.00 95.00 89 SER A C 1
ATOM 721 O O . SER A 1 89 ? -11.152 2.804 4.269 1.00 95.00 89 SER A O 1
ATOM 723 N N . SER A 1 90 ? -10.082 1.842 5.994 1.00 94.75 90 SER A N 1
ATOM 724 C CA . SER A 1 90 ? -9.184 2.958 6.270 1.00 94.75 90 SER A CA 1
ATOM 725 C C . SER A 1 90 ? -7.719 2.526 6.334 1.00 94.75 90 SER A C 1
ATOM 727 O O . SER A 1 90 ? -7.383 1.344 6.457 1.00 94.75 90 SER A O 1
ATOM 729 N N . ARG A 1 91 ? -6.838 3.517 6.189 1.00 89.62 91 ARG A N 1
ATOM 730 C CA . ARG A 1 91 ? -5.382 3.399 6.255 1.00 89.62 91 ARG A CA 1
ATOM 731 C C . ARG A 1 91 ? -4.883 4.221 7.435 1.00 89.62 91 ARG A C 1
ATOM 733 O O . ARG A 1 91 ? -5.063 5.439 7.459 1.00 89.62 91 ARG A O 1
ATOM 740 N N . VAL A 1 92 ? -4.269 3.566 8.409 1.00 90.88 92 VAL A N 1
ATOM 741 C CA . VAL A 1 92 ? -3.717 4.168 9.627 1.00 90.88 92 VAL A CA 1
ATOM 742 C C . VAL A 1 92 ? -2.444 4.942 9.307 1.00 90.88 92 VAL A C 1
ATOM 744 O O . VAL A 1 92 ? -1.604 4.497 8.533 1.00 90.88 92 VAL A O 1
ATOM 747 N N . LYS A 1 93 ? -2.284 6.122 9.901 1.00 88.44 93 LYS A N 1
ATOM 748 C CA . LYS A 1 93 ? -1.044 6.894 9.833 1.00 88.44 93 LYS A CA 1
ATOM 749 C C . LYS A 1 93 ? -0.022 6.269 10.786 1.00 88.44 93 LYS A C 1
ATOM 751 O O . LYS A 1 93 ? -0.126 6.415 12.004 1.00 88.44 93 LYS A O 1
ATOM 756 N N . GLU A 1 94 ? 0.958 5.556 10.244 1.00 76.62 94 GLU A N 1
ATOM 757 C CA . GLU A 1 94 ? 1.959 4.845 11.037 1.00 76.62 94 GLU A CA 1
ATOM 758 C C . GLU A 1 94 ? 2.949 5.807 11.706 1.00 76.62 94 GLU A C 1
ATOM 760 O O . GLU A 1 94 ? 3.419 6.788 11.122 1.00 76.62 94 GLU A O 1
ATOM 765 N N . ARG A 1 95 ? 3.317 5.488 12.950 1.00 68.19 95 ARG A N 1
ATOM 766 C CA . ARG A 1 95 ? 4.403 6.141 13.692 1.00 68.19 95 ARG A CA 1
ATOM 767 C C . ARG A 1 95 ? 5.619 5.199 13.705 1.00 68.19 95 ARG A C 1
ATOM 769 O O . ARG A 1 95 ? 5.411 4.004 13.909 1.00 68.19 95 ARG A O 1
ATOM 776 N N . PRO A 1 96 ? 6.867 5.689 13.544 1.00 47.81 96 PRO A N 1
ATOM 777 C CA . PRO A 1 96 ? 7.299 7.095 13.493 1.00 47.81 96 PRO A CA 1
ATOM 778 C C . PRO A 1 96 ? 7.371 7.717 12.086 1.00 47.81 96 PRO A C 1
ATOM 780 O O . PRO A 1 96 ? 7.537 8.926 11.974 1.00 47.81 96 PRO A O 1
ATOM 783 N N . PHE A 1 97 ? 7.267 6.922 11.020 1.00 52.38 97 PHE A N 1
ATOM 784 C CA . PHE A 1 97 ? 7.651 7.349 9.666 1.00 52.38 97 PHE A CA 1
ATOM 785 C C . PHE A 1 97 ? 6.618 8.233 8.954 1.00 52.38 97 PHE A C 1
ATOM 787 O O . PHE A 1 97 ? 6.942 8.864 7.953 1.00 52.38 97 PHE A O 1
ATOM 794 N N . GLY A 1 98 ? 5.376 8.289 9.447 1.00 60.53 98 GLY A N 1
ATOM 795 C CA . GLY A 1 98 ? 4.329 9.134 8.877 1.00 60.53 98 GLY A CA 1
ATOM 796 C C . GLY A 1 98 ? 3.753 8.621 7.554 1.00 60.53 98 GLY A C 1
ATOM 797 O O . GLY A 1 98 ? 2.997 9.349 6.914 1.00 60.53 98 GLY A O 1
ATOM 798 N N . ASN A 1 99 ? 4.052 7.392 7.135 1.00 71.81 99 ASN A N 1
ATOM 799 C CA . ASN A 1 99 ? 3.386 6.767 5.991 1.00 71.81 99 ASN A CA 1
ATOM 800 C C . ASN A 1 99 ? 2.001 6.244 6.390 1.00 71.81 99 ASN A C 1
ATOM 802 O O . ASN A 1 99 ? 1.718 6.026 7.566 1.00 71.81 99 ASN A O 1
ATOM 806 N N . PHE A 1 100 ? 1.115 6.071 5.412 1.00 80.25 100 PHE A N 1
ATOM 807 C CA . PHE A 1 100 ? -0.153 5.383 5.639 1.00 80.25 100 PHE A CA 1
ATOM 808 C C . PHE A 1 100 ? 0.044 3.876 5.462 1.00 80.25 100 PHE A C 1
ATOM 810 O O . PHE A 1 100 ? 0.651 3.447 4.479 1.00 80.25 100 PHE A O 1
ATOM 817 N N . SER A 1 101 ? -0.503 3.087 6.381 1.00 76.00 101 SER A N 1
ATOM 818 C CA . SER A 1 101 ? -0.519 1.626 6.323 1.00 76.00 101 SER A CA 1
ATOM 819 C C . SER A 1 101 ? -1.253 1.126 5.069 1.00 76.00 101 SER A C 1
ATOM 821 O O . SER A 1 101 ? -1.918 1.909 4.387 1.00 76.00 101 SER A O 1
ATOM 823 N N . PRO A 1 102 ? -1.162 -0.165 4.721 1.00 71.69 102 PRO A N 1
ATOM 824 C CA . PRO A 1 102 ? -1.846 -0.711 3.548 1.00 71.69 102 PRO A CA 1
ATOM 825 C C . PRO A 1 102 ? -3.378 -0.504 3.543 1.00 71.69 102 PRO A C 1
ATOM 827 O O . PRO A 1 102 ? -3.978 -0.336 4.611 1.00 71.69 102 PRO A O 1
ATOM 830 N N . PRO A 1 103 ? -4.055 -0.554 2.380 1.00 74.75 103 PRO A N 1
ATOM 831 C CA . PRO A 1 103 ? -5.517 -0.626 2.300 1.00 74.75 103 PRO A CA 1
ATOM 832 C C . PRO A 1 103 ? -6.072 -1.770 3.153 1.00 74.75 103 PRO A C 1
ATOM 834 O O . PRO A 1 103 ? -5.394 -2.774 3.337 1.00 74.75 103 PRO A O 1
ATOM 837 N N . PHE A 1 104 ? -7.296 -1.646 3.666 1.00 86.12 104 PHE A N 1
ATOM 838 C CA . PHE A 1 104 ? -7.936 -2.621 4.564 1.00 86.12 104 PHE A CA 1
ATOM 839 C C . PHE A 1 104 ? -7.236 -2.832 5.914 1.00 86.12 104 PHE A C 1
ATOM 841 O O . PHE A 1 104 ? -7.654 -3.689 6.685 1.00 86.12 104 PHE A O 1
ATOM 848 N N . SER A 1 105 ? -6.184 -2.074 6.237 1.00 87.19 105 SER A N 1
ATOM 849 C CA . SER A 1 105 ? -5.460 -2.209 7.513 1.00 87.19 105 SER A CA 1
ATOM 850 C C . SER A 1 105 ? -6.295 -1.841 8.739 1.00 87.19 105 SER A C 1
ATOM 852 O O . SER A 1 105 ? -5.995 -2.307 9.837 1.00 87.19 105 SER A O 1
ATOM 854 N N . HIS A 1 106 ? -7.348 -1.041 8.565 1.00 95.50 106 HIS A N 1
ATOM 855 C CA . HIS A 1 106 ? -8.319 -0.740 9.609 1.00 95.50 106 HIS A CA 1
ATOM 856 C C . HIS A 1 106 ? -9.739 -0.720 9.031 1.00 95.50 106 HIS A C 1
ATOM 858 O O . HIS A 1 106 ? -9.971 -0.270 7.908 1.00 95.50 106 HIS A O 1
ATOM 864 N N . MET A 1 107 ? -10.690 -1.270 9.782 1.00 97.69 107 MET A N 1
ATOM 865 C CA . MET A 1 107 ? -12.108 -1.319 9.417 1.00 97.69 107 MET A CA 1
ATOM 866 C C . MET A 1 107 ? -12.833 -0.258 10.222 1.00 97.69 107 MET A C 1
ATOM 868 O O . MET A 1 107 ? -12.637 -0.196 11.429 1.00 97.69 107 MET A O 1
ATOM 872 N N . ILE A 1 108 ? -13.697 0.522 9.584 1.00 98.50 108 ILE A N 1
ATOM 873 C CA . ILE A 1 108 ? -14.575 1.494 10.248 1.00 98.50 108 ILE A CA 1
ATOM 874 C C . ILE A 1 108 ? -16.001 1.319 9.731 1.00 98.50 108 ILE A C 1
ATOM 876 O O . ILE A 1 108 ? -16.224 0.706 8.683 1.00 98.50 108 ILE A O 1
ATOM 880 N N . LEU A 1 109 ? -16.974 1.848 10.464 1.00 98.75 109 LEU A N 1
ATOM 881 C CA . LEU A 1 109 ? -18.383 1.778 10.102 1.00 98.75 109 LEU A CA 1
ATOM 882 C C . LEU A 1 109 ? -18.960 3.175 9.922 1.00 98.75 109 LEU A C 1
ATOM 884 O O . LEU A 1 109 ? -18.511 4.133 10.544 1.00 98.75 109 LEU A O 1
ATOM 888 N N . THR A 1 110 ? -20.004 3.289 9.114 1.00 98.44 110 THR A N 1
ATOM 889 C CA . THR A 1 110 ? -20.845 4.488 9.085 1.00 98.44 110 THR A CA 1
ATOM 890 C C . THR A 1 110 ? -22.303 4.106 9.235 1.00 98.44 110 THR A C 1
ATOM 892 O O . THR A 1 110 ? -22.708 3.049 8.765 1.00 98.44 110 THR A O 1
ATOM 895 N N . VAL A 1 111 ? -23.087 4.958 9.884 1.00 98.12 111 VAL A N 1
ATOM 896 C CA . VAL A 1 111 ? -24.540 4.807 10.008 1.00 98.12 111 VAL A CA 1
ATOM 897 C C . VAL A 1 111 ? -25.190 6.104 9.553 1.00 98.12 111 VAL A C 1
ATOM 899 O O . VAL A 1 111 ? -24.733 7.188 9.916 1.00 98.12 111 VAL A O 1
ATOM 902 N N . GLU A 1 112 ? -26.250 6.006 8.757 1.00 96.75 112 GLU A N 1
ATOM 903 C CA . GLU A 1 112 ? -27.065 7.160 8.389 1.00 96.75 112 GLU A CA 1
ATOM 904 C C . GLU A 1 112 ? -28.257 7.286 9.343 1.00 96.75 112 GLU A C 1
ATOM 906 O O . GLU A 1 112 ? -29.028 6.345 9.519 1.00 96.75 112 GLU A O 1
ATOM 911 N N . LEU A 1 113 ? -28.388 8.441 9.995 1.00 95.19 113 LEU A N 1
ATOM 912 C CA . LEU A 1 113 ? -29.482 8.768 10.909 1.00 95.19 113 LEU A CA 1
ATOM 913 C C . LEU A 1 113 ? -29.877 10.223 10.699 1.00 95.19 113 LEU A C 1
ATOM 915 O O . LEU A 1 113 ? -29.010 11.095 10.646 1.00 95.19 113 LEU A O 1
ATOM 919 N N . GLU A 1 114 ? -31.182 10.482 10.607 1.00 90.50 114 GLU A N 1
ATOM 920 C CA . GLU A 1 114 ? -31.734 11.843 10.502 1.00 90.50 114 GLU A CA 1
ATOM 921 C C . GLU A 1 114 ? -31.118 12.651 9.333 1.00 90.50 114 GLU A C 1
ATOM 923 O O . GLU A 1 114 ? -30.894 13.855 9.432 1.00 90.50 114 GLU A O 1
ATOM 928 N N . GLY A 1 115 ? -30.807 11.974 8.217 1.00 91.75 115 GLY A N 1
ATOM 929 C CA . GLY A 1 115 ? -30.193 12.577 7.026 1.00 91.75 115 GLY A CA 1
ATOM 930 C C . GLY A 1 115 ? -28.706 12.930 7.170 1.00 91.75 115 GLY A C 1
ATOM 931 O O . GLY A 1 115 ? -28.156 13.615 6.309 1.00 91.75 115 GLY A O 1
ATOM 932 N N . ARG A 1 116 ? -28.041 12.486 8.245 1.00 95.25 116 ARG A N 1
ATOM 933 C CA . ARG A 1 116 ? -26.603 12.675 8.485 1.00 95.25 116 ARG A CA 1
ATOM 934 C C . ARG A 1 116 ? -25.880 11.338 8.576 1.00 95.25 116 ARG A C 1
ATOM 936 O O . ARG A 1 116 ? -26.420 10.363 9.094 1.00 95.25 116 ARG A O 1
ATOM 943 N N . ARG A 1 117 ? -24.627 11.310 8.118 1.00 97.19 117 ARG A N 1
ATOM 944 C CA . ARG A 1 117 ? -23.738 10.151 8.268 1.00 97.19 117 ARG A CA 1
ATOM 945 C C . ARG A 1 117 ? -22.873 10.299 9.510 1.00 97.19 117 ARG A C 1
ATOM 947 O O . ARG A 1 117 ? -22.255 11.340 9.724 1.00 97.19 117 ARG A O 1
ATOM 954 N N . TRP A 1 118 ? -22.809 9.226 10.280 1.00 98.25 118 TRP A N 1
ATOM 955 C CA . TRP A 1 118 ? -22.079 9.133 11.534 1.00 98.25 118 TRP A CA 1
ATOM 956 C C . TRP A 1 118 ? -21.011 8.058 11.407 1.00 98.25 118 TRP A C 1
ATOM 958 O O . TRP A 1 118 ? -21.332 6.896 11.158 1.00 98.25 118 TRP A O 1
ATOM 968 N N . LEU A 1 119 ? -19.749 8.435 11.574 1.00 98.38 119 LEU A N 1
ATOM 969 C CA . LEU A 1 119 ? -18.637 7.504 11.676 1.00 98.38 119 LEU A CA 1
ATOM 970 C C . LEU A 1 119 ? -18.701 6.786 13.026 1.00 98.38 119 LEU A C 1
ATOM 972 O O . LEU A 1 119 ? -18.765 7.427 14.070 1.00 98.38 119 LEU A O 1
ATOM 976 N N . CYS A 1 120 ? -18.657 5.461 12.998 1.00 98.38 120 CYS A N 1
ATOM 977 C CA . CYS A 1 120 ? -18.581 4.602 14.170 1.00 98.38 120 CYS A CA 1
ATOM 978 C C . CYS A 1 120 ? -17.285 3.790 14.095 1.00 98.38 120 CYS A C 1
ATOM 980 O O . CYS A 1 120 ? -17.050 3.068 13.123 1.00 98.38 120 CYS A O 1
ATOM 982 N N . ASP A 1 121 ? -16.455 3.891 15.124 1.00 98.25 121 ASP A N 1
ATOM 983 C CA . ASP A 1 121 ? -15.198 3.161 15.222 1.00 98.25 121 ASP A CA 1
ATOM 984 C C . ASP A 1 121 ? -14.911 2.809 16.682 1.00 98.25 121 ASP A C 1
ATOM 986 O O . ASP A 1 121 ? -14.351 3.598 17.441 1.00 98.25 121 ASP A O 1
ATOM 990 N N . VAL A 1 122 ? -15.289 1.591 17.063 1.00 97.75 122 VAL A N 1
ATOM 991 C CA . VAL A 1 122 ? -15.010 1.025 18.389 1.00 97.75 122 VAL A CA 1
ATOM 992 C C . VAL A 1 122 ? -13.737 0.169 18.394 1.00 97.75 122 VAL A C 1
ATOM 994 O O . VAL A 1 122 ? -13.413 -0.473 19.390 1.00 97.75 122 VAL A O 1
ATOM 997 N N . GLY A 1 123 ? -13.015 0.131 17.269 1.00 95.31 123 GLY A N 1
ATOM 998 C CA . GLY A 1 123 ? -11.865 -0.740 17.033 1.00 95.31 123 GLY A CA 1
ATOM 999 C C . GLY A 1 123 ? -10.518 -0.021 16.979 1.00 95.31 123 GLY A C 1
ATOM 1000 O O . GLY A 1 123 ? -9.518 -0.681 16.702 1.00 95.31 123 GLY A O 1
ATOM 1001 N N . TYR A 1 124 ? -10.466 1.294 17.219 1.00 93.56 124 TYR A N 1
ATOM 1002 C CA . TYR A 1 124 ? -9.231 2.085 17.210 1.00 93.56 124 TYR A CA 1
ATOM 1003 C C . TYR A 1 124 ? -8.880 2.602 18.610 1.00 93.56 124 TYR A C 1
ATOM 1005 O O . TYR A 1 124 ? -9.526 3.499 19.146 1.00 93.56 124 TYR A O 1
ATOM 1013 N N . GLY A 1 125 ? -7.815 2.063 19.210 1.00 82.31 125 GLY A N 1
ATOM 1014 C CA . GLY A 1 125 ? -7.524 2.249 20.637 1.00 82.31 125 GLY A CA 1
ATOM 1015 C C . GLY A 1 125 ? -7.298 3.692 21.119 1.00 82.31 125 GLY A C 1
ATOM 1016 O O . GLY A 1 125 ? -7.425 3.941 22.310 1.00 82.31 125 GLY A O 1
ATOM 1017 N N . GLU A 1 126 ? -6.943 4.658 20.261 1.00 87.56 126 GLU A N 1
ATOM 1018 C CA . GLU A 1 126 ? -6.856 6.096 20.625 1.00 87.56 126 GLU A CA 1
ATOM 1019 C C . GLU A 1 126 ? -7.975 6.968 20.023 1.00 87.56 126 GLU A C 1
ATOM 1021 O O . GLU A 1 126 ? -7.864 8.201 20.016 1.00 87.56 126 GLU A O 1
ATOM 1026 N N . GLY A 1 127 ? -9.010 6.331 19.476 1.00 90.94 127 GLY A N 1
ATOM 1027 C CA . GLY A 1 127 ? -10.055 6.959 18.675 1.00 90.94 127 GLY A CA 1
ATOM 1028 C C . GLY A 1 127 ? -11.201 7.574 19.473 1.00 90.94 127 GLY A C 1
ATOM 1029 O O . GLY A 1 127 ? -11.155 7.703 20.702 1.00 90.94 127 GLY A O 1
ATOM 1030 N N . ILE A 1 128 ? -12.221 7.962 18.714 1.00 96.19 128 ILE A N 1
ATOM 1031 C CA . ILE A 1 128 ? -13.511 8.452 19.198 1.00 96.19 128 ILE A CA 1
ATOM 1032 C C . ILE A 1 128 ? -14.191 7.406 20.091 1.00 96.19 128 ILE A C 1
ATOM 1034 O O . ILE A 1 128 ? -14.030 6.202 19.902 1.00 96.19 128 ILE A O 1
ATOM 1038 N N . ILE A 1 129 ? -14.952 7.868 21.074 1.00 96.19 129 ILE A N 1
ATOM 1039 C CA . ILE A 1 129 ? -15.757 7.024 21.969 1.00 96.19 129 ILE A CA 1
ATOM 1040 C C . ILE A 1 129 ? -17.256 7.197 21.725 1.00 96.19 129 ILE A C 1
ATOM 1042 O O . ILE A 1 129 ? -18.043 6.381 22.192 1.00 96.19 129 ILE A O 1
ATOM 1046 N N . GLU A 1 130 ? -17.648 8.187 20.930 1.00 97.00 130 GLU A N 1
ATOM 1047 C CA . GLU A 1 130 ? -19.006 8.379 20.431 1.00 97.00 130 GLU A CA 1
ATOM 1048 C C . GLU A 1 130 ? -18.997 8.529 18.903 1.00 97.00 130 GLU A C 1
ATOM 1050 O O . GLU A 1 130 ? -17.989 8.988 18.354 1.00 97.00 130 GLU A O 1
ATOM 1055 N N . PRO A 1 131 ? -20.101 8.185 18.206 1.00 97.94 131 PRO A N 1
ATOM 1056 C CA . PRO A 1 131 ? -20.213 8.367 16.768 1.00 97.94 131 PRO A CA 1
ATOM 1057 C C . PRO A 1 131 ? -19.927 9.811 16.371 1.00 97.94 131 PRO A C 1
ATOM 1059 O O . PRO A 1 131 ? -20.479 10.743 16.956 1.00 97.94 131 PRO A O 1
ATOM 1062 N N . PHE A 1 132 ? -19.096 9.980 15.352 1.00 98.00 132 PHE A N 1
ATOM 1063 C CA . PHE A 1 132 ? -18.586 11.280 14.941 1.00 98.00 132 PHE A CA 1
ATOM 1064 C C . PHE A 1 132 ? -19.263 11.742 13.643 1.00 98.00 132 PHE A C 1
ATOM 1066 O O . PHE A 1 132 ? -19.325 10.954 12.693 1.00 98.00 132 PHE A O 1
ATOM 1073 N N . PRO A 1 133 ? -19.780 12.979 13.552 1.00 97.19 133 PRO A N 1
ATOM 1074 C CA . PRO A 1 133 ? -20.353 13.500 12.315 1.00 97.19 133 PRO A CA 1
ATOM 1075 C C . PRO A 1 133 ? -19.360 13.462 11.157 1.00 97.19 133 PRO A C 1
ATOM 1077 O O . PRO A 1 133 ? -18.227 13.930 11.262 1.00 97.19 133 PRO A O 1
ATOM 1080 N N . LEU A 1 134 ? -19.796 12.915 10.027 1.00 95.88 134 LEU A N 1
ATOM 1081 C CA . LEU A 1 134 ? -18.984 12.855 8.823 1.00 95.88 134 LEU A CA 1
ATOM 1082 C C . LEU A 1 134 ? -19.197 14.119 7.969 1.00 95.88 134 LEU A C 1
ATOM 1084 O O . LEU A 1 134 ? -19.878 14.081 6.942 1.00 95.88 134 LEU A O 1
ATOM 1088 N N . GLU A 1 135 ? -18.627 15.236 8.419 1.00 96.12 135 GLU A N 1
ATOM 1089 C CA . GLU A 1 135 ? -18.750 16.567 7.808 1.00 96.12 135 GLU A CA 1
ATOM 1090 C C . GLU A 1 135 ? -17.377 17.260 7.769 1.00 96.12 135 GLU A C 1
ATOM 1092 O O . GLU A 1 135 ? -16.651 17.248 8.761 1.00 96.12 135 GLU A O 1
ATOM 1097 N N . ASP A 1 136 ? -16.994 17.822 6.618 1.00 96.94 136 ASP A N 1
ATOM 1098 C CA . ASP A 1 136 ? -15.681 18.461 6.456 1.00 96.94 136 ASP A CA 1
ATOM 1099 C C . ASP A 1 136 ? -15.524 19.666 7.390 1.00 96.94 136 ASP A C 1
ATOM 1101 O O . ASP A 1 136 ? -16.401 20.525 7.477 1.00 96.94 136 ASP A O 1
ATOM 1105 N N . GLY A 1 137 ? -14.402 19.716 8.104 1.00 95.31 137 GLY A N 1
ATOM 1106 C CA . GLY A 1 137 ? -14.115 20.739 9.101 1.00 95.31 137 GLY A CA 1
ATOM 1107 C C . GLY A 1 137 ? -14.885 20.587 10.415 1.00 95.31 137 GLY A C 1
ATOM 1108 O O . GLY A 1 137 ? -14.715 21.435 11.288 1.00 95.31 137 GLY A O 1
ATOM 1109 N N . TRP A 1 138 ? -15.706 19.541 10.597 1.00 96.94 138 TRP A N 1
ATOM 1110 C CA . TRP A 1 138 ? -16.382 19.307 11.875 1.00 96.94 138 TRP A CA 1
ATOM 1111 C C . TRP A 1 138 ? -15.360 18.994 12.962 1.00 96.94 138 TRP A C 1
ATOM 1113 O O . TRP A 1 138 ? -14.599 18.036 12.826 1.00 96.94 138 TRP A O 1
ATOM 1123 N N . GLU A 1 139 ? -15.371 19.772 14.044 1.00 96.31 139 GLU A N 1
ATOM 1124 C CA . GLU A 1 139 ? -14.530 19.572 15.223 1.00 96.31 139 GLU A CA 1
ATOM 1125 C C . GLU A 1 139 ? -15.409 19.289 16.444 1.00 96.31 139 GLU A C 1
ATOM 1127 O O . GLU A 1 139 ? -16.393 19.988 16.690 1.00 96.31 139 GLU A O 1
ATOM 1132 N N . GLU A 1 140 ? -15.049 18.283 17.237 1.00 95.06 140 GLU A N 1
ATOM 1133 C CA . GLU A 1 140 ? -15.799 17.927 18.442 1.00 95.06 140 GLU A CA 1
ATOM 1134 C C . GLU A 1 140 ? -14.860 17.398 19.533 1.00 95.06 140 GLU A C 1
ATOM 1136 O O . GLU A 1 140 ? -13.939 16.615 19.278 1.00 95.06 140 GLU A O 1
ATOM 1141 N N . GLU A 1 141 ? -15.082 17.864 20.764 1.00 94.31 141 GLU A N 1
ATOM 1142 C CA . GLU A 1 141 ? -14.398 17.385 21.965 1.00 94.31 141 GLU A CA 1
ATOM 1143 C C . GLU A 1 141 ? -15.202 16.238 22.585 1.00 94.31 141 GLU A C 1
ATOM 1145 O O . GLU A 1 141 ? -16.363 16.407 22.952 1.00 94.31 141 GLU A O 1
ATOM 1150 N N . GLN A 1 142 ? -14.556 15.084 22.726 1.00 94.06 142 GLN A N 1
ATOM 1151 C CA . GLN A 1 142 ? -15.037 13.924 23.472 1.00 94.06 142 GLN A CA 1
ATOM 1152 C C . GLN A 1 142 ? -14.107 13.677 24.668 1.00 94.06 142 GLN A C 1
ATOM 1154 O O . GLN A 1 142 ? -12.981 14.178 24.711 1.00 94.06 142 GLN A O 1
ATOM 1159 N N . ASP A 1 143 ? -14.519 12.844 25.629 1.00 91.19 143 ASP A N 1
ATOM 1160 C CA . ASP A 1 143 ? -13.664 12.526 26.785 1.00 91.19 143 ASP A CA 1
ATOM 1161 C C . ASP A 1 143 ? -12.321 11.884 26.384 1.00 91.19 143 ASP A C 1
ATOM 1163 O O . ASP A 1 143 ? -11.356 11.960 27.146 1.00 91.19 143 ASP A O 1
ATOM 1167 N N . SER A 1 144 ? -12.231 11.273 25.197 1.00 92.88 144 SER A N 1
ATOM 1168 C CA . SER A 1 144 ? -10.998 10.679 24.668 1.00 92.88 144 SER A CA 1
ATOM 1169 C C . SER A 1 144 ? -10.063 11.662 23.945 1.00 92.88 144 SER A C 1
ATOM 1171 O O . SER A 1 144 ? -8.900 11.317 23.681 1.00 92.88 144 SER A O 1
ATOM 1173 N N . GLY A 1 145 ? -10.525 12.880 23.642 1.00 93.75 145 GLY A N 1
ATOM 1174 C CA . GLY A 1 145 ? -9.761 13.909 22.936 1.00 93.75 145 GLY A CA 1
ATOM 1175 C C . GLY A 1 145 ? -10.618 14.836 22.071 1.00 93.75 145 GLY A C 1
ATOM 1176 O O . GLY A 1 145 ? -11.837 14.718 22.011 1.00 93.75 145 GLY A O 1
ATOM 1177 N N . VAL A 1 146 ? -9.954 15.759 21.374 1.00 95.50 146 VAL A N 1
ATOM 1178 C CA . VAL A 1 146 ? -10.586 16.634 20.376 1.00 95.50 146 VAL A CA 1
ATOM 1179 C C . VAL A 1 146 ? -10.283 16.075 18.997 1.00 95.50 146 VAL A C 1
ATOM 1181 O O . VAL A 1 146 ? -9.117 15.830 18.677 1.00 95.50 146 VAL A O 1
ATOM 1184 N N . TYR A 1 147 ? -11.317 15.871 18.194 1.00 97.25 147 TYR A N 1
ATOM 1185 C CA . TYR A 1 147 ? -11.206 15.251 16.881 1.00 97.25 147 TYR A CA 1
ATOM 1186 C C . TYR A 1 147 ? -11.764 16.166 15.804 1.00 97.25 147 TYR A C 1
ATOM 1188 O O . TYR A 1 147 ? -12.577 17.045 16.095 1.00 97.25 147 TYR A O 1
ATOM 1196 N N . ARG A 1 148 ? -11.329 15.944 14.563 1.00 97.44 148 ARG A N 1
ATOM 1197 C CA . ARG A 1 148 ? -11.948 16.552 13.391 1.00 97.44 148 ARG A CA 1
ATOM 1198 C C . ARG A 1 148 ? -11.985 15.630 12.190 1.00 97.44 148 ARG A C 1
ATOM 1200 O O . ARG A 1 148 ? -11.149 14.733 12.058 1.00 97.44 148 ARG A O 1
ATOM 1207 N N . ILE A 1 149 ? -12.898 15.941 11.280 1.00 98.12 149 ILE A N 1
ATOM 1208 C CA . ILE A 1 149 ? -12.883 15.427 9.915 1.00 98.12 149 ILE A CA 1
ATOM 1209 C C . ILE A 1 149 ? -12.298 16.491 8.988 1.00 98.12 149 ILE A C 1
ATOM 1211 O O . ILE A 1 149 ? -12.689 17.654 9.030 1.00 98.12 149 ILE A O 1
ATOM 1215 N N . ARG A 1 150 ? -11.355 16.081 8.143 1.00 97.81 150 ARG A N 1
ATOM 1216 C CA . ARG A 1 150 ? -10.820 16.888 7.039 1.00 97.81 150 ARG A CA 1
ATOM 1217 C C . ARG A 1 150 ? -11.002 16.124 5.734 1.00 97.81 150 ARG A C 1
ATOM 1219 O O . ARG A 1 150 ? -10.778 14.915 5.715 1.00 97.81 150 ARG A O 1
ATOM 1226 N N . VAL A 1 151 ? -11.367 16.806 4.657 1.00 97.06 151 VAL A N 1
ATOM 1227 C CA . VAL A 1 151 ? -11.556 16.208 3.328 1.00 97.06 151 VAL A CA 1
ATOM 1228 C C . VAL A 1 151 ? -10.577 16.813 2.324 1.00 97.06 151 VAL A C 1
ATOM 1230 O O . VAL A 1 151 ? -10.409 18.027 2.252 1.00 97.06 151 VAL A O 1
ATOM 1233 N N . GLU A 1 152 ? -9.926 15.966 1.524 1.00 93.88 152 GLU A N 1
ATOM 1234 C CA . GLU A 1 152 ? -9.112 16.389 0.376 1.00 93.88 152 GLU A CA 1
ATOM 1235 C C . GLU A 1 152 ? -9.429 15.512 -0.838 1.00 93.88 152 GLU A C 1
ATOM 1237 O O . GLU A 1 152 ? -9.073 14.333 -0.885 1.00 93.88 152 GLU A O 1
ATOM 1242 N N . GLY A 1 153 ? -10.097 16.089 -1.841 1.00 92.50 153 GLY A N 1
ATOM 1243 C CA . GLY A 1 153 ? -10.597 15.322 -2.982 1.00 92.50 153 GLY A CA 1
ATOM 1244 C C . GLY A 1 153 ? -11.623 14.275 -2.536 1.00 92.50 153 GLY A C 1
ATOM 1245 O O . GLY A 1 153 ? -12.608 14.620 -1.888 1.00 92.50 153 GLY A O 1
ATOM 1246 N N . ASP A 1 154 ? -11.373 13.006 -2.864 1.00 90.19 154 ASP A N 1
ATOM 1247 C CA . ASP A 1 154 ? -12.224 11.869 -2.474 1.00 90.19 154 ASP A CA 1
ATOM 1248 C C . ASP A 1 154 ? -11.816 11.239 -1.119 1.00 90.19 154 ASP A C 1
ATOM 1250 O O . ASP A 1 154 ? -12.456 10.291 -0.652 1.00 90.19 154 ASP A O 1
ATOM 1254 N N . GLU A 1 155 ? -10.749 11.737 -0.484 1.00 93.94 155 GLU A N 1
ATOM 1255 C CA . GLU A 1 155 ? -10.184 11.183 0.750 1.00 93.94 155 GLU A CA 1
ATOM 1256 C C . GLU A 1 155 ? -10.662 11.954 1.985 1.00 93.94 155 GLU A C 1
ATOM 1258 O O . GLU A 1 155 ? -10.637 13.184 2.038 1.00 93.94 155 GLU A O 1
ATOM 1263 N N . TRP A 1 156 ? -11.036 11.201 3.013 1.00 98.00 156 TRP A N 1
ATOM 1264 C CA . TRP A 1 156 ? -11.477 11.679 4.316 1.00 98.00 156 TRP A CA 1
ATOM 1265 C C . TRP A 1 156 ? -10.419 11.339 5.356 1.00 98.00 156 TRP A C 1
ATOM 1267 O O . TRP A 1 156 ? -9.875 10.236 5.358 1.00 98.00 156 TRP A O 1
ATOM 1277 N N . TYR A 1 157 ? -10.150 12.263 6.268 1.00 97.94 157 TYR A N 1
ATOM 1278 C CA . TYR A 1 157 ? -9.138 12.127 7.306 1.00 97.94 157 TYR A CA 1
ATOM 1279 C C . TYR A 1 157 ? -9.791 12.286 8.673 1.00 97.94 157 TYR A C 1
ATOM 1281 O O . TYR A 1 157 ? -10.379 13.326 8.960 1.00 97.94 157 TYR A O 1
ATOM 1289 N N . MET A 1 158 ? -9.649 11.268 9.522 1.00 97.88 158 MET A N 1
ATOM 1290 C CA . MET A 1 158 ? -9.927 11.391 10.950 1.00 97.88 158 MET A CA 1
ATOM 1291 C C . MET A 1 158 ? -8.664 11.906 11.627 1.00 97.88 158 MET A C 1
ATOM 1293 O O . MET A 1 158 ? -7.615 11.252 11.594 1.00 97.88 158 MET A O 1
ATOM 1297 N N . GLU A 1 159 ? -8.752 13.081 12.236 1.00 96.62 159 GLU A N 1
ATOM 1298 C CA . GLU A 1 159 ? -7.629 13.724 12.903 1.00 96.62 159 GLU A CA 1
ATOM 1299 C C . GLU A 1 159 ? -7.944 13.968 14.371 1.00 96.62 159 GLU A C 1
ATOM 1301 O O . GLU A 1 159 ? -9.087 14.171 14.765 1.00 96.62 159 GLU A O 1
ATOM 1306 N N . ARG A 1 160 ? -6.899 13.949 15.188 1.00 94.88 160 ARG A N 1
ATOM 1307 C CA . ARG A 1 160 ? -6.949 14.245 16.610 1.00 94.88 160 ARG A CA 1
ATOM 1308 C C . ARG A 1 160 ? -6.045 15.430 16.889 1.00 94.88 160 ARG A C 1
ATOM 1310 O O . ARG A 1 160 ? -4.938 15.502 16.356 1.00 94.88 160 ARG A O 1
ATOM 1317 N N . LYS A 1 161 ? -6.503 16.335 17.740 1.00 93.62 161 LYS A N 1
ATOM 1318 C CA . LYS A 1 161 ? -5.689 17.428 18.249 1.00 93.62 161 LYS A CA 1
ATOM 1319 C C . LYS A 1 161 ? -4.736 16.890 19.313 1.00 93.62 161 LYS A C 1
ATOM 1321 O O . LYS A 1 161 ? -5.188 16.340 20.316 1.00 93.62 161 LYS A O 1
ATOM 1326 N N . ASP A 1 162 ? -3.442 17.046 19.072 1.00 86.69 162 ASP A N 1
ATOM 1327 C CA . ASP A 1 162 ? -2.377 16.827 20.044 1.00 86.69 162 ASP A CA 1
ATOM 1328 C C . ASP A 1 162 ? -1.787 18.216 20.361 1.00 86.69 162 ASP A C 1
ATOM 1330 O O . ASP A 1 162 ? -1.093 18.808 19.533 1.00 86.69 162 ASP A O 1
ATOM 1334 N N . GLU A 1 163 ? -2.104 18.756 21.542 1.00 82.00 163 GLU A N 1
ATOM 1335 C CA . GLU A 1 163 ? -1.779 20.143 21.931 1.00 82.00 163 GLU A CA 1
ATOM 1336 C C . GLU A 1 163 ? -2.378 21.182 20.958 1.00 82.00 163 GLU A C 1
ATOM 1338 O O . GLU A 1 163 ? -3.597 21.360 20.918 1.00 82.00 163 GLU A O 1
ATOM 1343 N N . GLU A 1 164 ? -1.553 21.874 20.169 1.00 83.31 164 GLU A N 1
ATOM 1344 C CA . GLU A 1 164 ? -2.003 22.853 19.169 1.00 83.31 164 GLU A CA 1
ATOM 1345 C C . GLU A 1 164 ? -2.033 22.289 17.740 1.00 83.31 164 GLU A C 1
ATOM 1347 O O . GLU A 1 164 ? -2.527 22.952 16.827 1.00 83.31 164 GLU A O 1
ATOM 1352 N N . LEU A 1 165 ? -1.543 21.063 17.528 1.00 89.94 165 LEU A N 1
ATOM 1353 C CA . LEU A 1 165 ? -1.384 20.476 16.200 1.00 89.94 165 LEU A CA 1
ATOM 1354 C C . LEU A 1 165 ? -2.430 19.398 15.921 1.00 89.94 165 LEU A C 1
ATOM 1356 O O . LEU A 1 165 ? -2.734 18.546 16.754 1.00 89.94 165 LEU A O 1
ATOM 1360 N N . TRP A 1 166 ? -2.943 19.398 14.693 1.00 93.19 166 TRP A N 1
ATOM 1361 C CA . TRP A 1 166 ? -3.777 18.314 14.194 1.00 93.19 166 TRP A CA 1
ATOM 1362 C C . TRP A 1 166 ? -2.909 17.176 13.687 1.00 93.19 166 TRP A C 1
ATOM 1364 O O . TRP A 1 166 ? -2.080 17.346 12.793 1.00 93.19 166 TRP A O 1
ATOM 1374 N N . ARG A 1 167 ? -3.131 15.993 14.248 1.00 92.00 167 ARG A N 1
ATOM 1375 C CA . ARG A 1 167 ? -2.502 14.756 13.817 1.00 92.00 167 ARG A CA 1
ATOM 1376 C C . ARG A 1 167 ? -3.531 13.854 13.162 1.00 92.00 167 ARG A C 1
ATOM 1378 O O . ARG A 1 167 ? -4.511 13.457 13.786 1.00 92.00 167 ARG A O 1
ATOM 1385 N N . THR A 1 168 ? -3.246 13.422 11.943 1.00 94.81 168 THR A N 1
ATOM 1386 C CA . THR A 1 168 ? -4.024 12.376 11.281 1.00 94.81 168 THR A CA 1
ATOM 1387 C C . THR A 1 168 ? -3.887 11.034 12.004 1.00 94.81 168 THR A C 1
ATOM 1389 O O . THR A 1 168 ? -2.772 10.572 12.254 1.00 94.81 168 THR A O 1
ATOM 1392 N N . LEU A 1 169 ? -5.018 10.393 12.304 1.00 95.25 169 LEU A N 1
ATOM 1393 C CA . LEU A 1 169 ? -5.081 9.024 12.816 1.00 95.25 169 LEU A CA 1
ATOM 1394 C C . LEU A 1 169 ? -5.147 8.023 11.665 1.00 95.25 169 LEU A C 1
ATOM 1396 O O . LEU A 1 169 ? -4.323 7.118 11.573 1.00 95.25 169 LEU A O 1
ATOM 1400 N N . TYR A 1 170 ? -6.099 8.219 10.758 1.00 96.38 170 TYR A N 1
ATOM 1401 C CA . TYR A 1 170 ? -6.270 7.405 9.562 1.00 96.38 170 TYR A CA 1
ATOM 1402 C C . TYR A 1 170 ? -6.982 8.190 8.461 1.00 96.38 170 TYR A C 1
ATOM 1404 O O . TYR A 1 170 ? -7.621 9.212 8.724 1.00 96.38 170 TYR A O 1
ATOM 1412 N N . LYS A 1 171 ? -6.877 7.690 7.229 1.00 95.75 171 LYS A N 1
ATOM 1413 C CA . LYS A 1 171 ? -7.623 8.188 6.070 1.00 95.75 171 LYS A CA 1
ATOM 1414 C C . LYS A 1 171 ? -8.471 7.098 5.425 1.00 95.75 171 LYS A C 1
ATOM 1416 O O . LYS A 1 171 ? -8.155 5.918 5.575 1.00 95.75 171 LYS A O 1
ATOM 1421 N N . PHE A 1 172 ? -9.531 7.475 4.727 1.00 96.69 172 PHE A N 1
ATOM 1422 C CA . PHE A 1 172 ? -10.469 6.547 4.101 1.00 96.69 172 PHE A CA 1
ATOM 1423 C C . PHE A 1 172 ? -11.220 7.195 2.938 1.00 96.69 172 PHE A C 1
ATOM 1425 O O . PHE A 1 172 ? -11.265 8.414 2.808 1.00 96.69 172 PHE A O 1
ATOM 1432 N N . THR A 1 173 ? -11.853 6.362 2.120 1.00 95.38 173 THR A N 1
ATOM 1433 C CA . THR A 1 173 ? -12.849 6.788 1.135 1.00 95.38 173 THR A CA 1
ATOM 1434 C C . THR A 1 173 ? -14.228 6.296 1.565 1.00 95.38 173 THR A C 1
ATOM 1436 O O . THR A 1 173 ? -14.368 5.489 2.487 1.00 95.38 173 THR A O 1
ATOM 1439 N N . LEU A 1 174 ? -15.269 6.761 0.881 1.00 95.06 174 LEU A N 1
ATOM 1440 C CA . LEU A 1 174 ? -16.650 6.333 1.125 1.00 95.06 174 LEU A CA 1
ATOM 1441 C C . LEU A 1 174 ? -17.038 5.089 0.323 1.00 95.06 174 LEU A C 1
ATOM 1443 O O . LEU A 1 174 ? -18.223 4.797 0.163 1.00 95.06 174 LEU A O 1
ATOM 1447 N N . GLU A 1 175 ? -16.048 4.377 -0.213 1.00 93.31 175 GLU A N 1
ATOM 1448 C CA . GLU A 1 175 ? -16.280 3.166 -0.977 1.00 93.31 175 GLU A CA 1
ATOM 1449 C C . GLU A 1 175 ? -16.679 2.022 -0.042 1.00 93.31 175 GLU A C 1
ATOM 1451 O O . GLU A 1 175 ? -15.915 1.605 0.832 1.00 93.31 175 GLU A O 1
ATOM 1456 N N . GLU A 1 176 ? -17.893 1.514 -0.239 1.00 94.75 176 GLU A N 1
ATOM 1457 C CA . GLU A 1 176 ? -18.450 0.463 0.600 1.00 94.75 176 GLU A CA 1
ATOM 1458 C C . GLU A 1 176 ? -17.666 -0.849 0.455 1.00 94.75 176 GLU A C 1
ATOM 1460 O O . GLU A 1 176 ? -17.230 -1.254 -0.634 1.00 94.75 176 GLU A O 1
ATOM 1465 N N . ARG A 1 177 ? -17.470 -1.509 1.595 1.00 94.62 177 ARG A N 1
ATOM 1466 C CA . ARG A 1 177 ? -16.791 -2.793 1.748 1.00 94.62 177 ARG A CA 1
ATOM 1467 C C . ARG A 1 177 ? -17.716 -3.815 2.379 1.00 94.62 177 ARG A C 1
ATOM 1469 O O . ARG A 1 177 ? -18.789 -3.514 2.887 1.00 94.62 177 ARG A O 1
ATOM 1476 N N . THR A 1 178 ? -17.262 -5.052 2.355 1.00 94.19 178 THR A N 1
ATOM 1477 C CA . THR A 1 178 ? -17.857 -6.157 3.092 1.00 94.19 178 THR A CA 1
ATOM 1478 C C . THR A 1 178 ? -16.902 -6.580 4.197 1.00 94.19 178 THR A C 1
ATOM 1480 O O . THR A 1 178 ? -15.692 -6.389 4.089 1.00 94.19 178 THR A O 1
ATOM 1483 N N . PHE A 1 179 ? -17.431 -7.180 5.261 1.00 94.19 179 PHE A N 1
ATOM 1484 C CA . PHE A 1 179 ? -16.603 -7.719 6.343 1.00 94.19 179 PHE A CA 1
ATOM 1485 C C . PHE A 1 179 ? -15.569 -8.743 5.835 1.00 94.19 179 PHE A C 1
ATOM 1487 O O . PHE A 1 179 ? -14.443 -8.800 6.323 1.00 94.19 179 PHE A O 1
ATOM 1494 N N . GLU A 1 180 ? -15.932 -9.495 4.796 1.00 90.50 180 GLU A N 1
ATOM 1495 C CA . GLU A 1 180 ? -15.079 -10.487 4.144 1.00 90.50 180 GLU A CA 1
ATOM 1496 C C . GLU A 1 180 ? -13.843 -9.876 3.463 1.00 90.50 180 GLU A C 1
ATOM 1498 O O . GLU A 1 180 ? -12.779 -10.494 3.476 1.00 90.50 180 GLU A O 1
ATOM 1503 N N . ASP A 1 181 ? -13.942 -8.647 2.938 1.00 87.62 181 ASP A N 1
ATOM 1504 C CA . ASP A 1 181 ? -12.831 -7.984 2.235 1.00 87.62 181 ASP A CA 1
ATOM 1505 C C . ASP A 1 181 ? -11.583 -7.808 3.141 1.00 87.62 181 ASP A C 1
ATOM 1507 O O . ASP A 1 181 ? -10.473 -7.628 2.645 1.00 87.62 181 ASP A O 1
ATOM 1511 N N . PHE A 1 182 ? -11.733 -7.896 4.471 1.00 92.00 182 PHE A N 1
ATOM 1512 C CA . PHE A 1 182 ? -10.650 -7.733 5.450 1.00 92.00 182 PHE A CA 1
ATOM 1513 C C . PHE A 1 182 ? -9.900 -9.030 5.792 1.00 92.00 182 PHE A C 1
ATOM 1515 O O . PHE A 1 182 ? -8.894 -8.976 6.503 1.00 92.00 182 PHE A O 1
ATOM 1522 N N . ARG A 1 183 ? -10.347 -10.202 5.310 1.00 88.00 183 ARG A N 1
ATOM 1523 C CA . ARG A 1 183 ? -9.766 -11.504 5.693 1.00 88.00 183 ARG A CA 1
ATOM 1524 C C . ARG A 1 183 ? -8.275 -11.598 5.380 1.00 88.00 183 ARG A C 1
ATOM 1526 O O . ARG A 1 183 ? -7.500 -12.019 6.237 1.00 88.00 183 ARG A O 1
ATOM 1533 N N . GLU A 1 184 ? -7.868 -11.183 4.184 1.00 81.19 184 GLU A N 1
ATOM 1534 C CA . GLU A 1 184 ? -6.463 -11.249 3.771 1.00 81.19 184 GLU A CA 1
ATOM 1535 C C . GLU A 1 184 ? -5.582 -10.303 4.600 1.00 81.19 184 GLU A C 1
ATOM 1537 O O . GLU A 1 184 ? -4.506 -10.690 5.054 1.00 81.19 184 GLU A O 1
ATOM 1542 N N . MET A 1 185 ? -6.060 -9.083 4.871 1.00 85.56 185 MET A N 1
ATOM 1543 C CA . MET A 1 185 ? -5.325 -8.129 5.703 1.00 85.56 185 MET A CA 1
ATOM 1544 C C . MET A 1 185 ? -5.246 -8.582 7.165 1.00 85.56 185 MET A C 1
ATOM 1546 O O . MET A 1 185 ? -4.223 -8.394 7.819 1.00 85.56 185 MET A O 1
ATOM 1550 N N . CYS A 1 186 ? -6.286 -9.237 7.680 1.00 91.19 186 CYS A N 1
ATOM 1551 C CA . CYS A 1 186 ? -6.237 -9.877 8.990 1.00 91.19 186 CYS A CA 1
ATOM 1552 C C . CYS A 1 186 ? -5.175 -10.976 9.046 1.00 91.19 186 CYS A C 1
ATOM 1554 O O . CYS A 1 186 ? -4.455 -11.059 10.038 1.00 91.19 186 CYS A O 1
ATOM 1556 N N . GLU A 1 187 ? -5.047 -11.803 8.003 1.00 85.69 187 GLU A N 1
ATOM 1557 C CA . GLU A 1 187 ? -3.975 -12.803 7.920 1.00 85.69 187 GLU A CA 1
ATOM 1558 C C . GLU A 1 187 ? -2.599 -12.129 7.925 1.00 85.69 187 GLU A C 1
ATOM 1560 O O . GLU A 1 187 ? -1.752 -12.484 8.743 1.00 85.69 187 GLU A O 1
ATOM 1565 N N . TYR A 1 188 ? -2.398 -11.104 7.093 1.00 82.44 188 TYR A N 1
ATOM 1566 C CA . TYR A 1 188 ? -1.151 -10.336 7.045 1.00 82.44 188 TYR A CA 1
ATOM 1567 C C . TYR A 1 188 ? -0.786 -9.752 8.419 1.00 82.44 188 TYR A C 1
ATOM 1569 O O . TYR A 1 188 ? 0.280 -10.030 8.970 1.00 82.44 188 TYR A O 1
ATOM 1577 N N . LEU A 1 189 ? -1.700 -9.001 9.037 1.00 86.06 189 LEU A N 1
ATOM 1578 C CA . LEU A 1 189 ? -1.441 -8.347 10.317 1.00 86.06 189 LEU A CA 1
ATOM 1579 C C . LEU A 1 189 ? -1.211 -9.337 11.469 1.00 86.06 189 LEU A C 1
ATOM 1581 O O . LEU A 1 189 ? -0.550 -8.968 12.440 1.00 86.06 189 LEU A O 1
ATOM 1585 N N . GLN A 1 190 ? -1.718 -10.571 11.391 1.00 90.62 190 GLN A N 1
ATOM 1586 C CA . GLN A 1 190 ? -1.541 -11.558 12.460 1.00 90.62 190 GLN A CA 1
ATOM 1587 C C . GLN A 1 190 ? -0.370 -12.532 12.250 1.00 90.62 190 GLN A C 1
ATOM 1589 O O . GLN A 1 190 ? 0.004 -13.223 13.195 1.00 90.62 190 GLN A O 1
ATOM 1594 N N . THR A 1 191 ? 0.200 -12.610 11.043 1.00 82.56 191 THR A N 1
ATOM 1595 C CA . THR A 1 191 ? 1.236 -13.606 10.698 1.00 82.56 191 THR A CA 1
ATOM 1596 C C . THR A 1 191 ? 2.540 -13.001 10.202 1.00 82.56 191 THR A C 1
ATOM 1598 O O . THR A 1 191 ? 3.600 -13.595 10.405 1.00 82.56 191 THR A O 1
ATOM 1601 N N . THR A 1 192 ? 2.502 -11.827 9.570 1.00 75.31 192 THR A N 1
ATOM 1602 C CA . THR A 1 192 ? 3.691 -11.267 8.934 1.00 75.31 192 THR A CA 1
ATOM 1603 C C . THR A 1 192 ? 4.682 -10.775 9.993 1.00 75.31 192 THR A C 1
ATOM 1605 O O . THR A 1 192 ? 4.307 -9.956 10.837 1.00 75.31 192 THR A O 1
ATOM 1608 N N . PRO A 1 193 ? 5.965 -11.192 9.939 1.00 72.69 193 PRO A N 1
ATOM 1609 C CA . PRO A 1 193 ? 6.969 -10.819 10.934 1.00 72.69 193 PRO A CA 1
ATOM 1610 C C . PRO A 1 193 ? 7.165 -9.316 11.124 1.00 72.69 193 PRO A C 1
ATOM 1612 O O . PRO A 1 193 ? 7.685 -8.914 12.155 1.00 72.69 193 PRO A O 1
ATOM 1615 N N . SER A 1 194 ? 6.804 -8.476 10.156 1.00 68.44 194 SER A N 1
ATOM 1616 C CA . SER A 1 194 ? 6.868 -7.014 10.264 1.00 68.44 194 SER A CA 1
ATOM 1617 C C . SER A 1 194 ? 5.640 -6.353 10.872 1.00 68.44 194 SER A C 1
ATOM 1619 O O . SER A 1 194 ? 5.676 -5.156 11.147 1.00 68.44 194 SER A O 1
ATOM 1621 N N . SER A 1 195 ? 4.552 -7.091 11.075 1.00 78.88 195 SER A N 1
ATOM 1622 C CA . SER A 1 195 ? 3.360 -6.529 11.692 1.00 78.88 195 SER A CA 1
ATOM 1623 C C . SER A 1 195 ? 3.656 -6.104 13.128 1.00 78.88 195 SER A C 1
ATOM 1625 O O . SER A 1 195 ? 4.191 -6.882 13.925 1.00 78.88 195 SER A O 1
ATOM 1627 N N . PHE A 1 196 ? 3.224 -4.891 13.487 1.00 83.88 196 PHE A N 1
ATOM 1628 C CA . PHE A 1 196 ? 3.238 -4.412 14.870 1.00 83.88 196 PHE A CA 1
ATOM 1629 C C . PHE A 1 196 ? 2.618 -5.440 15.823 1.00 83.88 196 PHE A C 1
ATOM 1631 O O . PHE A 1 196 ? 3.167 -5.712 16.885 1.00 83.88 196 PHE A O 1
ATOM 1638 N N . PHE A 1 197 ? 1.515 -6.067 15.416 1.00 90.12 197 PHE A N 1
ATOM 1639 C CA . PHE A 1 197 ? 0.771 -6.992 16.264 1.00 90.12 197 PHE A CA 1
ATOM 1640 C C . PHE A 1 197 ? 1.454 -8.352 16.434 1.00 90.12 197 PHE A C 1
ATOM 1642 O O . PHE A 1 197 ? 1.187 -9.037 17.416 1.00 90.12 197 PHE A O 1
ATOM 1649 N N . VAL A 1 198 ? 2.361 -8.731 15.527 1.00 89.31 198 VAL A N 1
ATOM 1650 C CA . VAL A 1 198 ? 3.221 -9.916 15.682 1.00 89.31 198 VAL A CA 1
ATOM 1651 C C . VAL A 1 198 ? 4.405 -9.603 16.597 1.00 89.31 198 VAL A C 1
ATOM 1653 O O . VAL A 1 198 ? 4.789 -10.443 17.410 1.00 89.31 198 VAL A O 1
ATOM 1656 N N . ARG A 1 199 ? 4.942 -8.382 16.518 1.00 87.44 199 ARG A N 1
ATOM 1657 C CA . ARG A 1 199 ? 6.140 -7.947 17.254 1.00 87.44 199 ARG A CA 1
ATOM 1658 C C . ARG A 1 199 ? 5.896 -7.405 18.653 1.00 87.44 199 ARG A C 1
ATOM 1660 O O . ARG A 1 199 ? 6.811 -7.429 19.473 1.00 87.44 199 ARG A O 1
ATOM 1667 N N . ARG A 1 200 ? 4.693 -6.907 18.936 1.00 91.56 200 ARG A N 1
ATOM 1668 C CA . ARG A 1 200 ? 4.343 -6.323 20.233 1.00 91.56 200 ARG A CA 1
ATOM 1669 C C . ARG A 1 200 ? 3.007 -6.838 20.736 1.00 91.56 200 ARG A C 1
ATOM 1671 O O . ARG A 1 200 ? 1.978 -6.698 20.074 1.00 91.56 200 ARG A O 1
ATOM 1678 N N . SER A 1 201 ? 3.022 -7.419 21.932 1.00 95.31 201 SER A N 1
ATOM 1679 C CA . SER A 1 201 ? 1.804 -7.768 22.660 1.00 95.31 201 SER A CA 1
ATOM 1680 C C . SER A 1 201 ? 1.088 -6.487 23.049 1.00 95.31 201 SER A C 1
ATOM 1682 O O . SER A 1 201 ? 1.684 -5.621 23.684 1.00 95.31 201 SER A O 1
ATOM 1684 N N . PHE A 1 202 ? -0.168 -6.345 22.639 1.00 95.62 202 PHE A N 1
ATOM 1685 C CA . PHE A 1 202 ? -0.903 -5.093 22.760 1.00 95.62 202 PHE A CA 1
ATOM 1686 C C . PHE A 1 202 ? -2.306 -5.330 23.319 1.00 95.62 202 PHE A C 1
ATOM 1688 O O . PHE A 1 202 ? -3.011 -6.251 22.900 1.00 95.62 202 PHE A O 1
ATOM 1695 N N . CYS A 1 203 ? -2.715 -4.476 24.254 1.00 97.44 203 CYS A N 1
ATOM 1696 C CA . CYS A 1 203 ? -4.077 -4.385 24.760 1.00 97.44 203 CYS A CA 1
ATOM 1697 C C . CYS A 1 203 ? -4.358 -2.951 25.225 1.00 97.44 203 CYS A C 1
ATOM 1699 O O . CYS A 1 203 ? -3.618 -2.408 26.041 1.00 97.44 203 CYS A O 1
ATOM 1701 N N . SER A 1 204 ? -5.426 -2.329 24.739 1.00 97.19 204 SER A N 1
ATOM 1702 C CA . SER A 1 204 ? -5.793 -0.950 25.060 1.00 97.19 204 SER A CA 1
ATOM 1703 C C . SER A 1 204 ? -7.276 -0.849 25.390 1.00 97.19 204 SER A C 1
ATOM 1705 O O . SER A 1 204 ? -8.103 -1.478 24.734 1.00 97.19 204 SER A O 1
ATOM 1707 N N . LEU A 1 205 ? -7.608 -0.074 26.418 1.00 97.12 205 LEU A N 1
ATOM 1708 C CA . LEU A 1 205 ? -8.973 0.124 26.895 1.00 97.12 205 LEU A CA 1
ATOM 1709 C C . LEU A 1 205 ? -9.202 1.602 27.204 1.00 97.12 205 LEU A C 1
ATOM 1711 O O . LEU A 1 205 ? -8.408 2.216 27.928 1.00 97.12 205 LEU A O 1
ATOM 1715 N N . GLN A 1 206 ? -10.293 2.156 26.673 1.00 95.94 206 GLN A N 1
ATOM 1716 C CA . GLN A 1 206 ? -10.714 3.515 26.992 1.00 95.94 206 GLN A CA 1
ATOM 1717 C C . GLN A 1 206 ? -11.369 3.546 28.371 1.00 95.94 206 GLN A C 1
ATOM 1719 O O . GLN A 1 206 ? -12.224 2.729 28.702 1.00 95.94 206 GLN A O 1
ATOM 1724 N N . LEU A 1 207 ? -11.001 4.529 29.177 1.00 94.00 207 LEU A N 1
ATOM 1725 C CA . LEU A 1 207 ? -11.584 4.821 30.482 1.00 94.00 207 LEU A CA 1
ATOM 1726 C C . LEU A 1 207 ? -12.209 6.226 30.434 1.00 94.00 207 LEU A C 1
ATOM 1728 O O . LEU A 1 207 ? -11.887 7.011 29.539 1.00 94.00 207 LEU A O 1
ATOM 1732 N N . PRO A 1 208 ? -13.093 6.593 31.374 1.00 91.44 208 PRO A N 1
ATOM 1733 C CA . PRO A 1 208 ? -13.585 7.965 31.456 1.00 91.44 208 PRO A CA 1
ATOM 1734 C C . PRO A 1 208 ? -12.416 8.956 31.563 1.00 91.44 208 PRO A C 1
ATOM 1736 O O . PRO A 1 208 ? -11.627 8.888 32.507 1.00 91.44 208 PRO A O 1
ATOM 1739 N N . ARG A 1 209 ? -12.283 9.842 30.567 1.00 91.94 209 ARG A N 1
ATOM 1740 C CA . ARG A 1 209 ? -11.182 10.817 30.419 1.00 91.94 209 ARG A CA 1
ATOM 1741 C C . ARG A 1 209 ? -9.763 10.239 30.501 1.00 91.94 209 ARG A C 1
ATOM 1743 O O . ARG A 1 209 ? -8.811 10.961 30.805 1.00 91.94 209 ARG A O 1
ATOM 1750 N N . ALA A 1 210 ? -9.597 8.951 30.232 1.00 95.06 210 ALA A N 1
ATOM 1751 C CA . ALA A 1 210 ? -8.302 8.299 30.301 1.00 95.06 210 ALA A CA 1
ATOM 1752 C C . ALA A 1 210 ? -8.239 7.087 29.373 1.00 95.06 210 ALA A C 1
ATOM 1754 O O . ALA A 1 210 ? -9.227 6.647 28.799 1.00 95.06 210 ALA A O 1
ATOM 1755 N N . ARG A 1 211 ? -7.054 6.508 29.245 1.00 96.56 211 ARG A N 1
ATOM 1756 C CA . ARG A 1 211 ? -6.835 5.270 28.514 1.00 96.56 211 ARG A CA 1
ATOM 1757 C C . ARG A 1 211 ? -5.717 4.486 29.154 1.00 96.56 211 ARG A C 1
ATOM 1759 O O . ARG A 1 211 ? -4.653 5.039 29.440 1.00 96.56 211 ARG A O 1
ATOM 1766 N N . LEU A 1 212 ? -5.930 3.187 29.294 1.00 97.56 212 LEU A N 1
ATOM 1767 C CA . LEU A 1 212 ? -4.905 2.263 29.747 1.00 97.56 212 LEU A CA 1
ATOM 1768 C C . LEU A 1 212 ? -4.430 1.414 28.572 1.00 97.56 212 LEU A C 1
ATOM 1770 O O . LEU A 1 212 ? -5.240 0.856 27.840 1.00 97.56 212 LEU A O 1
ATOM 1774 N N . THR A 1 213 ? -3.119 1.332 28.366 1.00 97.62 213 THR A N 1
ATOM 1775 C CA . THR A 1 213 ? -2.519 0.534 27.291 1.00 97.62 213 THR A CA 1
ATOM 1776 C C . THR A 1 213 ? -1.403 -0.334 27.842 1.00 97.62 213 THR A C 1
ATOM 1778 O O . THR A 1 213 ? -0.407 0.170 28.343 1.00 97.62 213 THR A O 1
ATOM 1781 N N . TYR A 1 214 ? -1.569 -1.642 27.729 1.00 97.19 214 TYR A N 1
ATOM 1782 C CA . TYR A 1 214 ? -0.500 -2.619 27.840 1.00 97.19 214 TYR A CA 1
ATOM 1783 C C . TYR A 1 214 ? 0.149 -2.783 26.459 1.00 97.19 214 TYR A C 1
ATOM 1785 O O . TYR A 1 214 ? -0.543 -3.070 25.480 1.00 97.19 214 TYR A O 1
ATOM 1793 N N . MET A 1 215 ? 1.460 -2.568 26.369 1.00 94.94 215 MET A N 1
ATOM 1794 C CA . MET A 1 215 ? 2.228 -2.732 25.137 1.00 94.94 215 MET A CA 1
ATOM 1795 C C . MET A 1 215 ? 3.618 -3.272 25.463 1.00 94.94 215 MET A C 1
ATOM 1797 O O . MET A 1 215 ? 4.406 -2.580 26.101 1.00 94.94 215 MET A O 1
ATOM 1801 N N . GLY A 1 216 ? 3.925 -4.487 25.009 1.00 94.44 216 GLY A N 1
ATOM 1802 C CA . GLY A 1 216 ? 5.212 -5.122 25.274 1.00 94.44 216 GLY A CA 1
ATOM 1803 C C . GLY A 1 216 ? 5.418 -5.383 26.762 1.00 94.44 216 GLY A C 1
ATOM 1804 O O . GLY A 1 216 ? 4.663 -6.154 27.358 1.00 94.44 216 GLY A O 1
ATOM 1805 N N . ARG A 1 217 ? 6.416 -4.731 27.364 1.00 95.31 217 ARG A N 1
ATOM 1806 C CA . ARG A 1 217 ? 6.637 -4.697 28.818 1.00 95.31 217 ARG A CA 1
ATOM 1807 C C . ARG A 1 217 ? 6.269 -3.369 29.461 1.00 95.31 217 ARG A C 1
ATOM 1809 O O . ARG A 1 217 ? 6.553 -3.162 30.631 1.00 95.31 217 ARG A O 1
ATOM 1816 N N . SER A 1 218 ? 5.546 -2.504 28.765 1.00 96.75 218 SER A N 1
ATOM 1817 C CA . SER A 1 218 ? 5.119 -1.226 29.320 1.00 96.75 218 SER A CA 1
ATOM 1818 C C . SER A 1 218 ? 3.612 -1.200 29.589 1.00 96.75 218 SER A C 1
ATOM 1820 O O . SER A 1 218 ? 2.785 -1.603 28.766 1.00 96.75 218 SER A O 1
ATOM 1822 N N . LEU A 1 219 ? 3.239 -0.652 30.742 1.00 98.12 219 LEU A N 1
ATOM 1823 C CA . LEU A 1 219 ? 1.903 -0.152 31.033 1.00 98.12 219 LEU A CA 1
ATOM 1824 C C . LEU A 1 219 ? 1.902 1.363 30.870 1.00 98.12 219 LEU A C 1
ATOM 1826 O O . LEU A 1 219 ? 2.628 2.073 31.563 1.00 98.12 219 LEU A O 1
ATOM 1830 N N . ILE A 1 220 ? 1.061 1.851 29.972 1.00 97.75 220 ILE A N 1
ATOM 1831 C CA . ILE A 1 220 ? 0.929 3.262 29.643 1.00 97.75 220 ILE A CA 1
ATOM 1832 C C . ILE A 1 220 ? -0.448 3.730 30.096 1.00 97.75 220 ILE A C 1
ATOM 1834 O O . ILE A 1 220 ? -1.467 3.296 29.552 1.00 97.75 220 ILE A O 1
ATOM 1838 N N . SER A 1 221 ? -0.476 4.652 31.050 1.00 97.38 221 SER A N 1
ATOM 1839 C CA . SER A 1 221 ? -1.689 5.371 31.437 1.00 97.38 221 SER A CA 1
ATOM 1840 C C . SER A 1 221 ? -1.674 6.733 30.761 1.00 97.38 221 SER A C 1
ATOM 1842 O O . SER A 1 221 ? -0.722 7.496 30.910 1.00 97.38 221 SER A O 1
ATOM 1844 N N . THR A 1 222 ? -2.705 7.025 29.976 1.00 96.06 222 THR A N 1
ATOM 1845 C CA . THR A 1 222 ? -2.912 8.330 29.340 1.00 96.06 222 THR A CA 1
ATOM 1846 C C . THR A 1 222 ? -4.114 8.999 29.989 1.00 96.06 222 THR A C 1
ATOM 1848 O O . THR A 1 222 ? -5.197 8.430 29.955 1.00 96.06 222 THR A O 1
ATOM 1851 N N . GLU A 1 223 ? -3.949 10.192 30.543 1.00 95.56 223 GLU A N 1
ATOM 1852 C CA . GLU A 1 223 ? -5.043 11.018 31.063 1.00 95.56 223 GLU A CA 1
ATOM 1853 C C . GLU A 1 223 ? -5.294 12.182 30.107 1.00 95.56 223 GLU A C 1
ATOM 1855 O O . GLU A 1 223 ? -4.349 12.855 29.690 1.00 95.56 223 GLU A O 1
ATOM 1860 N N . TYR A 1 224 ? -6.551 12.410 29.729 1.00 92.25 224 TYR A N 1
ATOM 1861 C CA . TYR A 1 224 ? -6.924 13.424 28.746 1.00 92.25 224 TYR A CA 1
ATOM 1862 C C . TYR A 1 224 ? -7.294 14.749 29.422 1.00 92.25 224 TYR A C 1
ATOM 1864 O O . TYR A 1 224 ? -8.183 14.832 30.284 1.00 92.25 224 TYR A O 1
ATOM 1872 N N . THR A 1 225 ? -6.617 15.819 29.012 1.00 88.00 225 THR A N 1
ATOM 1873 C CA . THR A 1 225 ? -6.899 17.177 29.477 1.00 88.00 225 THR A CA 1
ATOM 1874 C C . THR A 1 225 ? -7.855 17.878 28.515 1.00 88.00 225 THR A C 1
ATOM 1876 O O . THR A 1 225 ? -8.040 17.461 27.371 1.00 88.00 225 THR A O 1
ATOM 1879 N N . LYS A 1 226 ? -8.513 18.941 28.992 1.00 82.44 226 LYS A N 1
ATOM 1880 C CA . LYS A 1 226 ? -9.386 19.749 28.132 1.00 82.44 226 LYS A CA 1
ATOM 1881 C C . LYS A 1 226 ? -8.598 20.339 26.961 1.00 82.44 226 LYS A C 1
ATOM 1883 O O . LYS A 1 226 ? -7.448 20.739 27.138 1.00 82.44 226 LYS A O 1
ATOM 1888 N N . GLY A 1 227 ? -9.237 20.424 25.797 1.00 79.50 227 GLY A N 1
ATOM 1889 C CA . GLY A 1 227 ? -8.650 21.053 24.610 1.00 79.50 227 GLY A CA 1
ATOM 1890 C C . GLY A 1 227 ? -7.639 20.193 23.840 1.00 79.50 227 GLY A C 1
ATOM 1891 O O . GLY A 1 227 ? -6.932 20.728 22.991 1.00 79.50 227 GLY A O 1
ATOM 1892 N N . GLY A 1 228 ? -7.576 18.881 24.100 1.00 79.06 228 GLY A N 1
ATOM 1893 C CA . GLY A 1 228 ? -6.795 17.923 23.298 1.00 79.06 228 GLY A CA 1
ATOM 1894 C C . GLY A 1 228 ? -5.416 17.561 23.859 1.00 79.06 228 GLY A C 1
ATOM 1895 O O . GLY A 1 228 ? -4.688 16.777 23.254 1.00 79.06 228 GLY A O 1
ATOM 1896 N N . GLY A 1 229 ? -5.043 18.080 25.028 1.00 86.31 229 GLY A N 1
ATOM 1897 C CA . GLY A 1 229 ? -3.815 17.658 25.700 1.00 86.31 229 GLY A CA 1
ATOM 1898 C C . GLY A 1 229 ? -3.935 16.266 26.336 1.00 86.31 229 GLY A C 1
ATOM 1899 O O . GLY A 1 229 ? -5.026 15.728 26.554 1.00 86.31 229 GLY A O 1
ATOM 1900 N N . SER A 1 230 ? -2.791 15.657 26.649 1.00 90.75 230 SER A N 1
ATOM 1901 C CA . SER A 1 230 ? -2.761 14.423 27.436 1.00 90.75 230 SER A CA 1
ATOM 1902 C C . SER A 1 230 ? -1.499 14.310 28.279 1.00 90.75 230 SER A C 1
ATOM 1904 O O . SER A 1 230 ? -0.429 14.747 27.860 1.00 90.75 230 SER A O 1
ATOM 1906 N N . VAL A 1 231 ? -1.618 13.686 29.448 1.00 92.75 231 VAL A N 1
ATOM 1907 C CA . VAL A 1 231 ? -0.486 13.330 30.310 1.00 92.75 231 VAL A CA 1
ATOM 1908 C C . VAL A 1 231 ? -0.288 11.825 30.234 1.00 92.75 231 VAL A C 1
ATOM 1910 O O . VAL A 1 231 ? -1.238 11.060 30.395 1.00 92.75 231 VAL A O 1
ATOM 1913 N N . LYS A 1 232 ? 0.945 11.387 29.964 1.00 94.44 232 LYS A N 1
ATOM 1914 C CA . LYS A 1 232 ? 1.290 9.966 29.860 1.00 94.44 232 LYS A CA 1
ATOM 1915 C C . LYS A 1 232 ? 2.235 9.571 30.979 1.00 94.44 232 LYS A C 1
ATOM 1917 O O . LYS A 1 232 ? 3.269 10.204 31.168 1.00 94.44 232 LYS A O 1
ATOM 1922 N N . THR A 1 233 ? 1.906 8.488 31.667 1.00 96.81 233 THR A N 1
ATOM 1923 C CA . THR A 1 233 ? 2.823 7.802 32.579 1.00 96.81 233 THR A CA 1
ATOM 1924 C C . THR A 1 233 ? 3.101 6.409 32.038 1.00 96.81 233 THR A C 1
ATOM 1926 O O . THR A 1 233 ? 2.198 5.734 31.542 1.00 96.81 233 THR A O 1
ATOM 1929 N N . ILE A 1 234 ? 4.369 6.007 32.080 1.00 97.38 234 ILE A N 1
ATOM 1930 C CA . ILE A 1 234 ? 4.832 4.707 31.600 1.00 97.38 234 ILE A CA 1
ATOM 1931 C C . ILE A 1 234 ? 5.442 3.973 32.786 1.00 97.38 234 ILE A C 1
ATOM 1933 O O . ILE A 1 234 ? 6.269 4.530 33.508 1.00 97.38 234 ILE A O 1
ATOM 1937 N N . ARG A 1 235 ? 5.011 2.731 32.989 1.00 97.19 235 ARG A N 1
ATOM 1938 C CA . ARG A 1 235 ? 5.537 1.823 34.003 1.00 97.19 235 ARG A CA 1
ATOM 1939 C C . ARG A 1 235 ? 5.981 0.537 33.326 1.00 97.19 235 ARG A C 1
ATOM 1941 O O . ARG A 1 235 ? 5.172 -0.099 32.659 1.00 97.19 235 ARG A O 1
ATOM 1948 N N . GLU A 1 236 ? 7.224 0.142 33.545 1.00 97.31 236 GLU A N 1
ATOM 1949 C CA . GLU A 1 236 ? 7.719 -1.164 33.111 1.00 97.31 236 GLU A CA 1
ATOM 1950 C C . GLU A 1 236 ? 7.083 -2.297 33.930 1.00 97.31 236 GLU A C 1
ATOM 1952 O O . GLU A 1 236 ? 6.730 -2.121 35.098 1.00 97.31 236 GLU A O 1
ATOM 1957 N N . LEU A 1 237 ? 6.911 -3.448 33.293 1.00 96.75 237 LEU A N 1
ATOM 1958 C CA . LEU A 1 237 ? 6.246 -4.638 33.807 1.00 96.75 237 LEU A CA 1
ATOM 1959 C C . LEU A 1 237 ? 7.197 -5.825 33.735 1.00 96.75 237 LEU A C 1
ATOM 1961 O O . LEU A 1 237 ? 7.934 -5.981 32.757 1.00 96.75 237 LEU A O 1
ATOM 1965 N N . THR A 1 238 ? 7.117 -6.712 34.722 1.00 95.88 238 THR A N 1
ATOM 1966 C CA . THR A 1 238 ? 7.717 -8.046 34.590 1.00 95.88 238 THR A CA 1
ATOM 1967 C C . THR A 1 238 ? 6.741 -9.020 33.929 1.00 95.88 238 THR A C 1
ATOM 1969 O O . THR A 1 238 ? 5.521 -8.824 33.956 1.00 95.88 238 THR A O 1
ATOM 1972 N N . ASP A 1 239 ? 7.264 -10.103 33.350 1.00 93.00 239 ASP A N 1
ATOM 1973 C CA . ASP A 1 239 ? 6.448 -11.126 32.685 1.00 93.00 239 ASP A CA 1
ATOM 1974 C C . ASP A 1 239 ? 5.447 -11.790 33.661 1.00 93.00 239 ASP A C 1
ATOM 1976 O O . ASP A 1 239 ? 4.362 -12.210 33.254 1.00 93.00 239 ASP A O 1
ATOM 1980 N N . GLU A 1 240 ? 5.763 -11.830 34.959 1.00 93.25 240 GLU A N 1
ATOM 1981 C CA . GLU A 1 240 ? 4.911 -12.372 36.025 1.00 93.25 240 GLU A CA 1
ATOM 1982 C C . GLU A 1 240 ? 3.731 -11.456 36.389 1.00 93.25 240 GLU A C 1
ATOM 1984 O O . GLU A 1 240 ? 2.679 -11.947 36.806 1.00 93.25 240 GLU A O 1
ATOM 1989 N N . GLU A 1 241 ? 3.876 -10.137 36.231 1.00 95.69 241 GLU A N 1
ATOM 1990 C CA . GLU A 1 241 ? 2.817 -9.163 36.531 1.00 95.69 241 GLU A CA 1
ATOM 1991 C C . GLU A 1 241 ? 1.766 -9.068 35.417 1.00 95.69 241 GLU A C 1
ATOM 1993 O O . GLU A 1 241 ? 0.621 -8.686 35.661 1.00 95.69 241 GLU A O 1
ATOM 1998 N N . ILE A 1 242 ? 2.133 -9.401 34.178 1.00 96.44 242 ILE A N 1
ATOM 1999 C CA . ILE A 1 242 ? 1.269 -9.203 33.0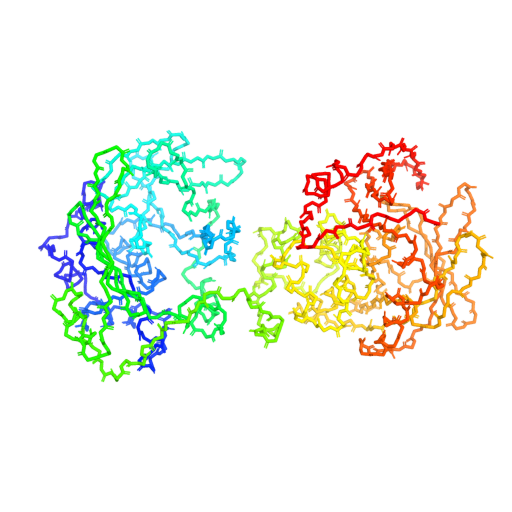07 1.00 96.44 242 ILE A CA 1
ATOM 2000 C C . ILE A 1 242 ? -0.053 -9.993 33.104 1.00 96.44 242 ILE A C 1
ATOM 2002 O O . ILE A 1 242 ? -1.108 -9.402 32.859 1.00 96.44 242 ILE A O 1
ATOM 2006 N N . PRO A 1 243 ? -0.084 -11.282 33.503 1.00 94.94 243 PRO A N 1
ATOM 2007 C CA . PRO A 1 243 ? -1.342 -12.019 33.623 1.00 94.94 243 PRO A CA 1
ATOM 2008 C C . PRO A 1 243 ? -2.312 -11.440 34.663 1.00 94.94 243 PRO A C 1
ATOM 2010 O O . PRO A 1 243 ? -3.522 -11.423 34.425 1.00 94.94 243 PRO A O 1
ATOM 2013 N N . SER A 1 244 ? -1.814 -10.966 35.813 1.00 95.56 244 SER A N 1
ATOM 2014 C CA . SER A 1 244 ? -2.668 -10.321 36.819 1.00 95.56 244 SER A CA 1
ATOM 2015 C C . SER A 1 244 ? -3.148 -8.956 36.342 1.00 95.56 244 SER A C 1
ATOM 2017 O O . SER A 1 244 ? -4.334 -8.666 36.456 1.00 95.56 244 SER A O 1
ATOM 2019 N N . LEU A 1 245 ? -2.279 -8.170 35.701 1.00 97.06 245 LEU A N 1
ATOM 2020 C CA . LEU A 1 245 ? -2.645 -6.903 35.073 1.00 97.06 245 LEU A CA 1
ATOM 2021 C C . LEU A 1 245 ? -3.777 -7.068 34.047 1.00 97.06 245 LEU A C 1
ATOM 2023 O O . LEU A 1 245 ? -4.761 -6.328 34.097 1.00 97.06 245 LEU A O 1
ATOM 2027 N N . LEU A 1 246 ? -3.659 -8.033 33.128 1.00 97.31 246 LEU A N 1
ATOM 2028 C CA . LEU A 1 246 ? -4.671 -8.299 32.100 1.00 97.31 246 LEU A CA 1
ATOM 2029 C C . LEU A 1 246 ? -6.029 -8.646 32.716 1.00 97.31 246 LEU A C 1
ATOM 2031 O O . LEU A 1 246 ? -7.053 -8.101 32.300 1.00 97.31 246 LEU A O 1
ATOM 2035 N N . ARG A 1 247 ? -6.045 -9.492 33.746 1.00 96.38 247 ARG A N 1
ATOM 2036 C CA . ARG A 1 247 ? -7.278 -9.862 34.444 1.00 96.38 247 ARG A CA 1
ATOM 2037 C C . ARG A 1 247 ? -7.872 -8.684 35.213 1.00 96.38 247 ARG A C 1
ATOM 2039 O O . ARG A 1 247 ? -9.056 -8.401 35.068 1.00 96.38 247 ARG A O 1
ATOM 2046 N N . ASP A 1 248 ? -7.059 -7.998 36.007 1.00 96.69 248 ASP A N 1
ATOM 2047 C CA . ASP A 1 248 ? -7.544 -7.043 37.004 1.00 96.69 248 ASP A CA 1
ATOM 2048 C C . ASP A 1 248 ? -7.846 -5.663 36.391 1.00 96.69 248 ASP A C 1
ATOM 2050 O O . ASP A 1 248 ? -8.691 -4.933 36.909 1.00 96.69 248 ASP A O 1
ATOM 2054 N N . LYS A 1 249 ? -7.171 -5.286 35.293 1.00 96.50 249 LYS A N 1
ATOM 2055 C CA . LYS A 1 249 ? -7.355 -3.984 34.623 1.00 96.50 249 LYS A CA 1
ATOM 2056 C C . LYS A 1 249 ? -8.085 -4.054 33.288 1.00 96.50 249 LYS A C 1
ATOM 2058 O O . LYS A 1 249 ? -8.774 -3.100 32.948 1.00 96.50 249 LYS A O 1
ATOM 2063 N N . PHE A 1 250 ? -7.947 -5.152 32.546 1.00 96.62 250 PHE A N 1
ATOM 2064 C CA . PHE A 1 250 ? -8.583 -5.317 31.233 1.00 96.62 250 PHE A CA 1
ATOM 2065 C C . PHE A 1 250 ? -9.712 -6.358 31.237 1.00 96.62 250 PHE A C 1
ATOM 2067 O O . PHE A 1 250 ? -10.401 -6.510 30.230 1.00 96.62 250 PHE A O 1
ATOM 2074 N N . GLY A 1 251 ? -9.921 -7.079 32.345 1.00 95.06 251 GLY A N 1
ATOM 2075 C CA . GLY A 1 251 ? -10.927 -8.142 32.437 1.00 95.06 251 GLY A CA 1
ATOM 2076 C C . GLY A 1 251 ? -10.599 -9.378 31.594 1.00 95.06 251 GLY A C 1
ATOM 2077 O O . GLY A 1 251 ? -11.485 -10.189 31.334 1.00 95.06 251 GLY A O 1
ATOM 2078 N N . ILE A 1 252 ? -9.348 -9.525 31.144 1.00 96.19 252 ILE A N 1
ATOM 2079 C CA . ILE A 1 252 ? -8.924 -10.569 30.209 1.00 96.19 252 ILE A CA 1
ATOM 2080 C C . ILE A 1 252 ? -8.311 -11.748 30.961 1.00 96.19 252 ILE A C 1
ATOM 2082 O O . ILE A 1 252 ? -7.315 -11.609 31.668 1.00 96.19 252 ILE A O 1
ATOM 2086 N N . VAL A 1 253 ? -8.863 -12.937 30.721 1.00 92.94 253 VAL A N 1
ATOM 2087 C CA . VAL A 1 253 ? -8.267 -14.216 31.121 1.00 92.94 253 VAL A CA 1
ATOM 2088 C C . VAL A 1 253 ? -7.948 -15.016 29.861 1.00 92.94 253 VAL A C 1
ATOM 2090 O O . VAL A 1 253 ? -8.824 -15.275 29.034 1.00 92.94 253 VAL A O 1
ATOM 2093 N N . LEU A 1 254 ? -6.677 -15.379 29.693 1.00 91.81 254 LEU A N 1
ATOM 2094 C CA . LEU A 1 254 ? -6.207 -16.176 28.562 1.00 91.81 254 LEU A CA 1
ATOM 2095 C C . LEU A 1 254 ? -6.301 -17.668 28.895 1.00 91.81 254 LEU A C 1
ATOM 2097 O O . LEU A 1 254 ? -5.995 -18.080 30.011 1.00 91.81 254 LEU A O 1
ATOM 2101 N N . SER A 1 255 ? -6.709 -18.479 27.919 1.00 86.56 255 SER A N 1
ATOM 2102 C CA . SER A 1 255 ? -6.707 -19.946 28.030 1.00 86.56 255 SER A CA 1
ATOM 2103 C C . SER A 1 255 ? -5.305 -20.538 27.904 1.00 86.56 255 SER A C 1
ATOM 2105 O O . SER A 1 255 ? -5.012 -21.559 28.518 1.00 86.56 255 SER A O 1
ATOM 2107 N N . GLY A 1 256 ? -4.452 -19.909 27.092 1.00 85.94 256 GLY A N 1
ATOM 2108 C CA . GLY A 1 256 ? -3.064 -20.305 26.874 1.00 85.94 256 GLY A CA 1
ATOM 2109 C C . GLY A 1 256 ? -2.072 -19.407 27.610 1.00 85.94 256 GLY A C 1
ATOM 2110 O O . GLY A 1 256 ? -2.407 -18.310 28.064 1.00 85.94 256 GLY A O 1
ATOM 2111 N N . LYS A 1 257 ? -0.819 -19.863 27.688 1.00 91.06 257 LYS A N 1
ATOM 2112 C CA . LYS A 1 257 ? 0.298 -19.036 28.156 1.00 91.06 257 LYS A CA 1
ATOM 2113 C C . LYS A 1 257 ? 0.566 -17.925 27.137 1.00 91.06 257 LYS A C 1
ATOM 2115 O O . LYS A 1 257 ? 0.759 -18.212 25.960 1.00 91.06 257 LYS A O 1
ATOM 2120 N N . LEU A 1 258 ? 0.625 -16.679 27.602 1.00 94.94 258 LEU A N 1
ATOM 2121 C CA . LEU A 1 258 ? 1.060 -15.548 26.787 1.00 94.94 258 LEU A CA 1
ATOM 2122 C C . LEU A 1 258 ? 2.584 -15.572 26.623 1.00 94.94 258 LEU A C 1
ATOM 2124 O O . LEU A 1 258 ? 3.313 -15.617 27.614 1.00 94.94 258 LEU A O 1
ATOM 2128 N N . ILE A 1 259 ? 3.063 -15.514 25.383 1.00 95.38 259 ILE A N 1
ATOM 2129 C CA . ILE A 1 259 ? 4.468 -15.255 25.062 1.00 95.38 259 ILE A CA 1
ATOM 2130 C C . ILE A 1 259 ? 4.607 -13.757 24.804 1.00 95.38 259 ILE A C 1
ATOM 2132 O O . ILE A 1 259 ? 4.278 -13.282 23.722 1.00 95.38 259 ILE A O 1
ATOM 2136 N N . VAL A 1 260 ? 5.076 -13.009 25.799 1.00 95.19 260 VAL A N 1
ATOM 2137 C CA . VAL A 1 260 ? 5.190 -11.549 25.699 1.00 95.19 260 VAL A CA 1
ATOM 2138 C C . VAL A 1 260 ? 6.158 -11.169 24.580 1.00 95.19 260 VAL A C 1
ATOM 2140 O O . VAL A 1 260 ? 7.318 -11.589 24.567 1.00 95.19 260 VAL A O 1
ATOM 2143 N N . LYS A 1 261 ? 5.671 -10.356 23.645 1.00 93.81 261 LYS A N 1
ATOM 2144 C CA . LYS A 1 261 ? 6.436 -9.795 22.534 1.00 93.81 261 LYS A CA 1
ATOM 2145 C C . LYS A 1 261 ? 6.640 -8.305 22.752 1.00 93.81 261 LYS A C 1
ATOM 2147 O O . LYS A 1 261 ? 5.675 -7.594 23.016 1.00 93.81 261 LYS A O 1
ATOM 2152 N N . ASP A 1 262 ? 7.883 -7.854 22.647 1.00 92.69 262 ASP A N 1
ATOM 2153 C CA . ASP A 1 262 ? 8.270 -6.456 22.849 1.00 92.69 262 ASP A CA 1
ATOM 2154 C C . ASP A 1 262 ? 9.449 -6.092 21.940 1.00 92.69 262 ASP A C 1
ATOM 2156 O O . ASP A 1 262 ? 10.558 -5.800 22.379 1.00 92.69 262 ASP A O 1
ATOM 2160 N N . GLU A 1 263 ? 9.231 -6.256 20.640 1.00 85.38 263 GLU A N 1
ATOM 2161 C CA . GLU A 1 263 ? 10.221 -5.994 19.601 1.00 85.38 263 GLU A CA 1
ATOM 2162 C C . GLU A 1 263 ? 9.897 -4.653 18.921 1.00 85.38 263 GLU A C 1
ATOM 2164 O O . GLU A 1 263 ? 8.730 -4.278 18.764 1.00 85.38 263 GLU A O 1
ATOM 2169 N N . ASP A 1 264 ? 10.912 -3.897 18.503 1.00 69.56 264 ASP A N 1
ATOM 2170 C CA . ASP A 1 264 ? 10.686 -2.655 17.761 1.00 69.56 264 ASP A CA 1
ATOM 2171 C C . ASP A 1 264 ? 10.066 -2.910 16.380 1.00 69.56 264 ASP A C 1
ATOM 2173 O O . ASP A 1 264 ? 10.316 -3.929 15.718 1.00 69.56 264 ASP A O 1
ATOM 2177 N N . ILE A 1 265 ? 9.257 -1.944 15.931 1.00 58.44 265 ILE A N 1
ATOM 2178 C CA . ILE A 1 265 ? 8.741 -1.910 14.562 1.00 58.44 265 ILE A CA 1
ATOM 2179 C C . ILE A 1 265 ? 9.933 -1.634 13.645 1.00 58.44 265 ILE A C 1
ATOM 2181 O O . ILE A 1 265 ? 10.405 -0.504 13.540 1.00 58.44 265 ILE A O 1
ATOM 2185 N N . VAL A 1 266 ? 10.425 -2.671 12.975 1.00 53.66 266 VAL A N 1
ATOM 2186 C CA . VAL A 1 266 ? 11.366 -2.519 11.865 1.00 53.66 266 VAL A CA 1
ATOM 2187 C C . VAL A 1 266 ? 10.528 -2.676 10.607 1.00 53.66 266 VAL A C 1
ATOM 2189 O O . VAL A 1 266 ? 9.849 -3.697 10.466 1.00 53.66 266 VAL A O 1
ATOM 2192 N N . ILE A 1 267 ? 10.555 -1.669 9.724 1.00 52.41 267 ILE A N 1
ATOM 2193 C CA . ILE A 1 267 ? 10.045 -1.802 8.350 1.00 52.41 267 ILE A CA 1
ATOM 2194 C C . ILE A 1 267 ? 10.597 -3.130 7.829 1.00 52.41 267 ILE A C 1
ATOM 2196 O O . ILE A 1 267 ? 11.809 -3.331 7.967 1.00 52.41 267 ILE A O 1
ATOM 2200 N N . PRO A 1 268 ? 9.755 -4.052 7.322 1.00 51.38 268 PRO A N 1
ATOM 2201 C CA . PRO A 1 268 ? 10.253 -5.323 6.834 1.00 51.38 268 PRO A CA 1
ATOM 2202 C C . PRO A 1 268 ? 11.363 -5.012 5.850 1.00 51.38 268 PRO A C 1
ATOM 2204 O O . PRO A 1 268 ? 11.116 -4.401 4.812 1.00 51.38 268 PRO A O 1
ATOM 2207 N N . ASN A 1 269 ? 12.586 -5.418 6.174 1.00 55.19 269 ASN A N 1
ATOM 2208 C CA . ASN A 1 269 ? 13.557 -5.540 5.112 1.00 55.19 269 ASN A CA 1
ATOM 2209 C C . ASN A 1 269 ? 13.038 -6.643 4.180 1.00 55.19 269 ASN A C 1
ATOM 2211 O O . ASN A 1 269 ? 12.224 -7.486 4.567 1.00 55.19 269 ASN A O 1
ATOM 2215 N N . ALA A 1 270 ? 13.498 -6.643 2.942 1.00 58.16 270 ALA A N 1
ATOM 2216 C CA . ALA A 1 270 ? 13.035 -7.584 1.933 1.00 58.16 270 ALA A CA 1
ATOM 2217 C C . ALA A 1 270 ? 12.983 -9.055 2.383 1.00 58.16 270 ALA A C 1
ATOM 2219 O O . ALA A 1 270 ? 12.098 -9.790 1.967 1.00 58.16 270 ALA A O 1
ATOM 2220 N N . SER A 1 271 ? 13.892 -9.474 3.274 1.00 59.00 271 SER A N 1
ATOM 2221 C CA . SER A 1 271 ? 13.952 -10.849 3.792 1.00 59.00 271 SER A CA 1
ATOM 2222 C C . SER A 1 271 ? 12.764 -11.256 4.675 1.00 59.00 271 SER A C 1
ATOM 2224 O O . SER A 1 271 ? 12.638 -12.425 5.027 1.00 59.00 271 SER A O 1
ATOM 2226 N N . GLN A 1 272 ? 11.906 -10.303 5.047 1.00 58.81 272 GLN A N 1
ATOM 2227 C CA . GLN A 1 272 ? 10.743 -10.498 5.916 1.00 58.81 272 GLN A CA 1
ATOM 2228 C C . GLN A 1 272 ? 9.403 -10.414 5.171 1.00 58.81 272 GLN A C 1
ATOM 2230 O O . GLN A 1 272 ? 8.357 -10.589 5.799 1.00 58.81 272 GLN A O 1
ATOM 2235 N N . LEU A 1 273 ? 9.414 -10.122 3.866 1.00 64.19 273 LEU A N 1
ATOM 2236 C CA . LEU A 1 273 ? 8.210 -10.058 3.039 1.00 64.19 273 LEU A CA 1
ATOM 2237 C C . LEU A 1 273 ? 7.865 -11.436 2.466 1.00 64.19 273 LEU A C 1
ATOM 2239 O O . LEU A 1 273 ? 8.742 -12.149 1.986 1.00 64.19 273 LEU A O 1
ATOM 2243 N N . ASP A 1 274 ? 6.574 -11.776 2.455 1.00 67.75 274 ASP A N 1
ATOM 2244 C CA . ASP A 1 274 ? 6.052 -12.924 1.708 1.00 67.75 274 ASP A CA 1
ATOM 2245 C C . ASP A 1 274 ? 5.395 -12.443 0.413 1.00 67.75 274 ASP A C 1
ATOM 2247 O O . ASP A 1 274 ? 4.172 -12.350 0.298 1.00 67.75 274 ASP A O 1
ATOM 2251 N N . CYS A 1 275 ? 6.213 -12.138 -0.590 1.00 67.38 275 CYS A N 1
ATOM 2252 C CA . CYS A 1 275 ? 5.723 -11.621 -1.864 1.00 67.38 275 CYS A CA 1
ATOM 2253 C C . CYS A 1 275 ? 4.803 -12.606 -2.623 1.00 67.38 275 CYS A C 1
ATOM 2255 O O . CYS A 1 275 ? 4.308 -12.262 -3.686 1.00 67.38 275 CYS A O 1
ATOM 2257 N N . SER A 1 276 ? 4.515 -13.809 -2.107 1.00 66.25 276 SER A N 1
ATOM 2258 C CA . SER A 1 276 ? 3.481 -14.691 -2.669 1.00 66.25 276 SER A CA 1
ATOM 2259 C C . SER A 1 276 ? 2.045 -14.314 -2.258 1.00 66.25 276 SER A C 1
ATOM 2261 O O . SER A 1 276 ? 1.084 -14.750 -2.895 1.00 66.25 276 SER A O 1
ATOM 2263 N N . SER A 1 277 ? 1.873 -13.477 -1.227 1.00 67.50 277 SER A N 1
ATOM 2264 C CA . SER A 1 277 ? 0.554 -13.071 -0.731 1.00 67.50 277 SER A CA 1
ATOM 2265 C C . SER A 1 277 ? -0.115 -12.011 -1.616 1.00 67.50 277 SER A C 1
ATOM 2267 O O . SER A 1 277 ? 0.467 -10.974 -1.942 1.00 67.50 277 SER A O 1
ATOM 2269 N N . LYS A 1 278 ? -1.400 -12.216 -1.938 1.00 66.00 278 LYS A N 1
ATOM 2270 C CA . LYS A 1 278 ? -2.215 -11.277 -2.735 1.00 66.00 278 LYS A CA 1
ATOM 2271 C C . LYS A 1 278 ? -2.431 -9.920 -2.064 1.00 66.00 278 LYS A C 1
ATOM 2273 O O . LYS A 1 278 ? -2.700 -8.941 -2.759 1.00 66.00 278 LYS A O 1
ATOM 2278 N N . VAL A 1 279 ? -2.221 -9.818 -0.751 1.00 65.31 279 VAL A N 1
ATOM 2279 C CA . VAL A 1 279 ? -2.272 -8.540 -0.020 1.00 65.31 279 VAL A CA 1
ATOM 2280 C C . VAL A 1 279 ? -1.299 -7.520 -0.612 1.00 65.31 279 VAL A C 1
ATOM 2282 O O . VAL A 1 279 ? -1.627 -6.337 -0.717 1.00 65.31 279 VAL A O 1
ATOM 2285 N N . TYR A 1 280 ? -0.126 -7.973 -1.059 1.00 75.94 280 TYR A N 1
ATOM 2286 C CA . TYR A 1 280 ? 0.882 -7.106 -1.665 1.00 75.94 280 TYR A CA 1
ATOM 2287 C C . TYR A 1 280 ? 0.441 -6.553 -3.026 1.00 75.94 280 TYR A C 1
ATOM 2289 O O . TYR A 1 280 ? 0.859 -5.468 -3.428 1.00 75.94 280 TYR A O 1
ATOM 2297 N N . LEU A 1 281 ? -0.461 -7.235 -3.735 1.00 81.38 281 LEU A N 1
ATOM 2298 C CA . LEU A 1 281 ? -0.980 -6.719 -4.996 1.00 81.38 281 LEU A CA 1
ATOM 2299 C C . LEU A 1 281 ? -1.829 -5.459 -4.774 1.00 81.38 281 LEU A C 1
ATOM 2301 O O . LEU A 1 281 ? -1.676 -4.501 -5.523 1.00 81.38 281 LEU A O 1
ATOM 2305 N N . ASN A 1 282 ? -2.652 -5.408 -3.719 1.00 76.25 282 ASN A N 1
ATOM 2306 C CA . ASN A 1 282 ? -3.444 -4.212 -3.386 1.00 76.25 282 ASN A CA 1
ATOM 2307 C C . ASN A 1 282 ? -2.554 -2.980 -3.155 1.00 76.25 282 ASN A C 1
ATOM 2309 O O . ASN A 1 282 ? -2.849 -1.888 -3.633 1.00 76.25 282 ASN A O 1
ATOM 2313 N N . LEU A 1 283 ? -1.444 -3.170 -2.445 1.00 77.31 283 LEU A N 1
ATOM 2314 C CA . LEU A 1 283 ? -0.453 -2.129 -2.180 1.00 77.31 283 LEU A CA 1
ATOM 2315 C C . LEU A 1 283 ? 0.261 -1.658 -3.449 1.00 77.31 283 LEU A C 1
ATOM 2317 O O . LEU A 1 283 ? 0.456 -0.459 -3.637 1.00 77.31 283 LEU A O 1
ATOM 2321 N N . TYR A 1 284 ? 0.631 -2.587 -4.332 1.00 87.62 284 TYR A N 1
ATOM 2322 C CA . TYR A 1 284 ? 1.174 -2.236 -5.639 1.00 87.62 284 TYR A CA 1
ATOM 2323 C C . TYR A 1 284 ? 0.164 -1.433 -6.473 1.00 87.62 284 TYR A C 1
ATOM 2325 O O . TYR A 1 284 ? 0.522 -0.397 -7.026 1.00 87.62 284 TYR A O 1
ATOM 2333 N N . LEU A 1 285 ? -1.096 -1.878 -6.544 1.00 87.19 285 LEU A N 1
ATOM 2334 C CA . LEU A 1 285 ? -2.149 -1.183 -7.290 1.00 87.19 285 LEU A CA 1
ATOM 2335 C C . LEU A 1 285 ? -2.336 0.245 -6.778 1.00 87.19 285 LEU A C 1
ATOM 2337 O O . LEU A 1 285 ? -2.385 1.186 -7.565 1.00 87.19 285 LEU A O 1
ATOM 2341 N N . GLU A 1 286 ? -2.334 0.427 -5.462 1.00 79.81 286 GLU A N 1
ATOM 2342 C CA . GLU A 1 286 ? -2.376 1.754 -4.863 1.00 79.81 286 GLU A CA 1
ATOM 2343 C C . GLU A 1 286 ? -1.130 2.587 -5.188 1.00 79.81 286 GLU A C 1
ATOM 2345 O O . GLU A 1 286 ? -1.255 3.766 -5.528 1.00 79.81 286 GLU A O 1
ATOM 2350 N N . ARG A 1 287 ? 0.070 1.988 -5.147 1.00 88.12 287 ARG A N 1
ATOM 2351 C CA . ARG A 1 287 ? 1.323 2.661 -5.530 1.00 88.12 287 ARG A CA 1
ATOM 2352 C C . ARG A 1 287 ? 1.260 3.229 -6.947 1.00 88.12 287 ARG A C 1
ATOM 2354 O O . ARG A 1 287 ? 1.904 4.252 -7.199 1.00 88.12 287 ARG A O 1
ATOM 2361 N N . ILE A 1 288 ? 0.497 2.586 -7.831 1.00 91.94 288 ILE A N 1
ATOM 2362 C CA . ILE A 1 288 ? 0.278 3.015 -9.215 1.00 91.94 288 ILE A CA 1
ATOM 2363 C C . ILE A 1 288 ? -1.039 3.788 -9.433 1.00 91.94 288 ILE A C 1
ATOM 2365 O O . ILE A 1 288 ? -1.459 4.019 -10.567 1.00 91.94 288 ILE A O 1
ATOM 2369 N N . GLY A 1 289 ? -1.709 4.208 -8.355 1.00 85.69 289 GLY A N 1
ATOM 2370 C CA . GLY A 1 289 ? -2.904 5.055 -8.411 1.00 85.69 289 GLY A CA 1
ATOM 2371 C C . GLY A 1 289 ? -4.200 4.327 -8.782 1.00 85.69 289 GLY A C 1
ATOM 2372 O O . GLY A 1 289 ? -5.169 4.965 -9.186 1.00 85.69 289 GLY A O 1
ATOM 2373 N N . ILE A 1 290 ? -4.241 3.000 -8.653 1.00 84.19 290 ILE A N 1
ATOM 2374 C CA . ILE A 1 290 ? -5.422 2.171 -8.904 1.00 84.19 290 ILE A CA 1
ATOM 2375 C C . ILE A 1 290 ? -6.078 1.826 -7.559 1.00 84.19 290 ILE A C 1
ATOM 2377 O O . ILE A 1 290 ? -5.688 0.874 -6.892 1.00 84.19 290 ILE A O 1
ATOM 2381 N N . THR A 1 291 ? -7.091 2.599 -7.156 1.00 67.06 291 THR A N 1
ATOM 2382 C CA . THR A 1 291 ? -7.776 2.439 -5.852 1.00 67.06 291 THR A CA 1
ATOM 2383 C C . THR A 1 291 ? -9.171 1.813 -5.939 1.00 67.06 291 THR A C 1
ATOM 2385 O O . THR A 1 291 ? -9.666 1.294 -4.944 1.00 67.06 291 THR A O 1
ATOM 2388 N N . LYS A 1 292 ? -9.798 1.827 -7.125 1.00 58.22 292 LYS A N 1
ATOM 2389 C CA . LYS A 1 292 ? -11.204 1.416 -7.338 1.00 58.22 292 LYS A CA 1
ATOM 2390 C C . LYS A 1 292 ? -11.391 -0.038 -7.786 1.00 58.22 292 LYS A C 1
ATOM 2392 O O . LYS A 1 292 ? -12.519 -0.516 -7.866 1.00 58.22 292 LYS A O 1
ATOM 2397 N N . PHE A 1 293 ? -10.316 -0.748 -8.123 1.00 57.19 293 PHE A N 1
ATOM 2398 C CA . PHE A 1 293 ? -10.414 -2.137 -8.567 1.00 57.19 293 PHE A CA 1
ATOM 2399 C C . PHE A 1 293 ? -10.240 -3.068 -7.372 1.00 57.19 293 PHE A C 1
ATOM 2401 O O . PHE A 1 293 ? -9.164 -3.137 -6.783 1.00 57.19 293 PHE A O 1
ATOM 2408 N N . LYS A 1 294 ? -11.285 -3.828 -7.026 1.00 58.69 294 LYS A N 1
ATOM 2409 C CA . LYS A 1 294 ? -11.116 -4.964 -6.116 1.00 58.69 294 LYS A CA 1
ATOM 2410 C C . LYS A 1 294 ? -10.225 -5.992 -6.812 1.00 58.69 294 LYS A C 1
ATOM 2412 O O . LYS A 1 294 ? -10.603 -6.483 -7.876 1.00 58.69 294 LYS A O 1
ATOM 2417 N N . VAL A 1 295 ? -9.089 -6.360 -6.216 1.00 61.81 295 VAL A N 1
ATOM 2418 C CA . VAL A 1 295 ? -8.187 -7.405 -6.749 1.00 61.81 295 VAL A CA 1
ATOM 2419 C C . VAL A 1 295 ? -8.939 -8.694 -7.088 1.00 61.81 295 VAL A C 1
ATOM 2421 O O . VAL A 1 295 ? -8.661 -9.314 -8.109 1.00 61.81 295 VAL A O 1
ATOM 2424 N N . SER A 1 296 ? -9.961 -9.050 -6.302 1.00 58.94 296 SER A N 1
ATOM 2425 C CA . SER A 1 296 ? -10.829 -10.211 -6.546 1.00 58.94 296 SER A CA 1
ATOM 2426 C C . SER A 1 296 ? -11.598 -10.172 -7.876 1.00 58.94 296 SER A C 1
ATOM 2428 O O . SER A 1 296 ? -12.048 -11.214 -8.346 1.00 58.94 296 SER A O 1
ATOM 2430 N N . SER A 1 297 ? -11.732 -8.998 -8.497 1.00 64.56 297 SER A N 1
ATOM 2431 C CA . SER A 1 297 ? -12.407 -8.795 -9.784 1.00 64.56 297 SER A CA 1
ATOM 2432 C C . SER A 1 297 ? -11.454 -8.657 -10.978 1.00 64.56 297 SER A C 1
ATOM 2434 O O . SER A 1 297 ? -11.911 -8.689 -12.120 1.00 64.56 297 SER A O 1
ATOM 2436 N N . MET A 1 298 ? -10.140 -8.527 -10.751 1.00 73.50 298 MET A N 1
ATOM 2437 C CA . MET A 1 298 ? -9.164 -8.383 -11.836 1.00 73.50 298 MET A CA 1
ATOM 2438 C C . MET A 1 298 ? -8.844 -9.752 -12.442 1.00 73.50 298 MET A C 1
ATOM 2440 O O . MET A 1 298 ? -8.174 -10.575 -11.823 1.00 73.50 298 MET A O 1
ATOM 2444 N N . GLN A 1 299 ? -9.329 -9.986 -13.660 1.00 81.50 299 GLN A N 1
ATOM 2445 C CA . GLN A 1 299 ? -9.009 -11.168 -14.463 1.00 81.50 299 GLN A CA 1
ATOM 2446 C C . GLN A 1 299 ? -7.934 -10.828 -15.506 1.00 81.50 299 GLN A C 1
ATOM 2448 O O . GLN A 1 299 ? -7.897 -9.688 -15.987 1.00 81.50 299 GLN A O 1
ATOM 2453 N N . PRO A 1 300 ? -7.069 -11.786 -15.887 1.00 90.94 300 PRO A N 1
ATOM 2454 C CA . PRO A 1 300 ? -6.074 -11.559 -16.924 1.00 90.94 300 PRO A CA 1
ATOM 2455 C C . PRO A 1 300 ? -6.766 -11.272 -18.265 1.00 90.94 300 PRO A C 1
ATOM 2457 O O . PRO A 1 300 ? -7.434 -12.130 -18.834 1.00 90.94 300 PRO A O 1
ATOM 2460 N N . SER A 1 301 ? -6.634 -10.038 -18.751 1.00 93.50 301 SER A N 1
ATOM 2461 C CA . SER A 1 301 ? -7.257 -9.534 -19.979 1.00 93.50 301 SER A CA 1
ATOM 2462 C C . SER A 1 301 ? -6.392 -8.432 -20.587 1.00 93.50 301 SER A C 1
ATOM 2464 O O . SER A 1 301 ? -5.634 -7.769 -19.876 1.00 93.50 301 SER A O 1
ATOM 2466 N N . LEU A 1 302 ? -6.521 -8.171 -21.890 1.00 94.19 302 LEU A N 1
ATOM 2467 C CA . LEU A 1 302 ? -5.771 -7.079 -22.523 1.00 94.19 302 LEU A CA 1
ATOM 2468 C C . LEU A 1 302 ? -6.105 -5.709 -21.907 1.00 94.19 302 LEU A C 1
ATOM 2470 O O . LEU A 1 302 ? -5.214 -4.879 -21.736 1.00 94.19 302 LEU A O 1
ATOM 2474 N N . SER A 1 303 ? -7.367 -5.477 -21.525 1.00 93.06 303 SER A N 1
ATOM 2475 C CA . SER A 1 303 ? -7.776 -4.245 -20.840 1.00 93.06 303 SER A CA 1
ATOM 2476 C C . SER A 1 303 ? -7.056 -4.071 -19.507 1.00 93.06 303 SER A C 1
ATOM 2478 O O . SER A 1 303 ? -6.502 -3.008 -19.245 1.00 93.06 303 SER A O 1
ATOM 2480 N N . THR A 1 304 ? -7.001 -5.124 -18.689 1.00 92.88 304 THR A N 1
ATOM 2481 C CA . THR A 1 304 ? -6.301 -5.080 -17.402 1.00 92.88 304 THR A CA 1
ATOM 2482 C C . THR A 1 304 ? -4.801 -4.873 -17.598 1.00 92.88 304 THR A C 1
ATOM 2484 O O . THR A 1 304 ? -4.202 -4.071 -16.885 1.00 92.88 304 THR A O 1
ATOM 2487 N N . LEU A 1 305 ? -4.196 -5.542 -18.584 1.00 95.56 305 LEU A N 1
ATOM 2488 C CA . LEU A 1 305 ? -2.780 -5.385 -18.906 1.00 95.56 305 LEU A CA 1
ATOM 2489 C C . LEU A 1 305 ? -2.438 -3.943 -19.309 1.00 95.56 305 LEU A C 1
ATOM 2491 O O . LEU A 1 305 ? -1.481 -3.378 -18.781 1.00 95.56 305 LEU A O 1
ATOM 2495 N N . ARG A 1 306 ? -3.242 -3.331 -20.191 1.00 94.88 306 ARG A N 1
ATOM 2496 C CA . ARG A 1 306 ? -3.104 -1.920 -20.591 1.00 94.88 306 ARG A CA 1
ATOM 2497 C C . ARG A 1 306 ? -3.200 -0.980 -19.396 1.00 94.88 306 ARG A C 1
ATOM 2499 O O . ARG A 1 306 ? -2.324 -0.138 -19.220 1.00 94.88 306 ARG A O 1
ATOM 2506 N N . THR A 1 307 ? -4.212 -1.163 -18.545 1.00 93.56 307 THR A N 1
ATOM 2507 C CA . THR A 1 307 ? -4.384 -0.352 -17.333 1.00 93.56 307 THR A CA 1
ATOM 2508 C C . THR A 1 307 ? -3.158 -0.445 -16.428 1.00 93.56 307 THR A C 1
ATOM 2510 O O . THR A 1 307 ? -2.623 0.586 -16.033 1.00 93.56 307 THR A O 1
ATOM 2513 N N . LEU A 1 308 ? -2.667 -1.653 -16.135 1.00 95.06 308 LEU A N 1
ATOM 2514 C CA . LEU A 1 308 ? -1.495 -1.846 -15.275 1.00 95.06 308 LEU A CA 1
ATOM 2515 C C . LEU A 1 308 ? -0.231 -1.223 -15.867 1.00 95.06 308 LEU A C 1
ATOM 2517 O O . LEU A 1 308 ? 0.506 -0.557 -15.145 1.00 95.06 308 LEU A O 1
ATOM 2521 N N . HIS A 1 309 ? 0.013 -1.438 -17.160 1.00 96.75 309 HIS A N 1
ATOM 2522 C CA . HIS A 1 309 ? 1.188 -0.925 -17.864 1.00 96.75 309 HIS A CA 1
ATOM 2523 C C . HIS A 1 309 ? 1.222 0.607 -17.836 1.00 96.75 309 HIS A C 1
ATOM 2525 O O . HIS A 1 309 ? 2.211 1.209 -17.417 1.00 96.75 309 HIS A O 1
ATOM 2531 N N . HIS A 1 310 ? 0.106 1.235 -18.209 1.00 94.81 310 HIS A N 1
ATOM 2532 C CA . HIS A 1 310 ? -0.020 2.685 -18.264 1.00 94.81 310 HIS A CA 1
ATOM 2533 C C . HIS A 1 310 ? 0.113 3.326 -16.874 1.00 94.81 310 HIS A C 1
ATOM 2535 O O . HIS A 1 310 ? 0.913 4.241 -16.678 1.00 94.81 310 HIS A O 1
ATOM 2541 N N . HIS A 1 311 ? -0.610 2.805 -15.877 1.00 95.00 311 HIS A N 1
ATOM 2542 C CA . HIS A 1 311 ? -0.556 3.324 -14.509 1.00 95.00 311 HIS A CA 1
ATOM 2543 C C . HIS A 1 311 ? 0.815 3.136 -13.851 1.00 95.00 311 HIS A C 1
ATOM 2545 O O . HIS A 1 311 ? 1.253 4.012 -13.102 1.00 95.00 311 HIS A O 1
ATOM 2551 N N . HIS A 1 312 ? 1.516 2.034 -14.145 1.00 97.12 312 HIS A N 1
ATOM 2552 C CA . HIS A 1 312 ? 2.886 1.831 -13.678 1.00 97.12 312 HIS A CA 1
ATOM 2553 C C . HIS A 1 312 ? 3.809 2.930 -14.207 1.00 97.12 312 HIS A C 1
ATOM 2555 O O . HIS A 1 312 ? 4.470 3.597 -13.415 1.00 97.12 312 HIS A O 1
ATOM 2561 N N . LEU A 1 313 ? 3.799 3.175 -15.520 1.00 96.19 313 LEU A N 1
ATOM 2562 C CA . LEU A 1 313 ? 4.642 4.192 -16.157 1.00 96.19 313 LEU A CA 1
ATOM 2563 C C . LEU A 1 313 ? 4.368 5.616 -15.648 1.00 96.19 313 LEU A C 1
ATOM 2565 O O . LEU A 1 313 ? 5.298 6.417 -15.542 1.00 96.19 313 LEU A O 1
ATOM 2569 N N . LEU A 1 314 ? 3.109 5.931 -15.322 1.00 94.81 314 LEU A N 1
ATOM 2570 C CA . LEU A 1 314 ? 2.712 7.226 -14.754 1.00 94.81 314 LEU A CA 1
ATOM 2571 C C . LEU A 1 314 ? 3.110 7.412 -13.282 1.00 94.81 314 LEU A C 1
ATOM 2573 O O . LEU A 1 314 ? 3.099 8.539 -12.790 1.00 94.81 314 LEU A O 1
ATOM 2577 N N . SER A 1 315 ? 3.435 6.331 -12.567 1.00 94.94 315 SER A N 1
ATOM 2578 C CA . SER A 1 315 ? 3.563 6.365 -11.102 1.00 94.94 315 SER A CA 1
ATOM 2579 C C . SER A 1 315 ? 4.929 5.941 -10.573 1.00 94.94 315 SER A C 1
ATOM 2581 O O . SER A 1 315 ? 5.335 6.396 -9.497 1.00 94.94 315 SER A O 1
ATOM 2583 N N . VAL A 1 316 ? 5.627 5.055 -11.285 1.00 97.06 316 VAL A N 1
ATOM 2584 C CA . VAL A 1 316 ? 6.907 4.474 -10.875 1.00 97.06 316 VAL A CA 1
ATOM 2585 C C . VAL A 1 316 ? 8.024 5.057 -11.743 1.00 97.06 316 VAL A C 1
ATOM 2587 O O . VAL A 1 316 ? 8.037 4.836 -12.954 1.00 97.06 316 VAL A O 1
ATOM 2590 N N . PRO A 1 317 ? 8.969 5.814 -11.157 1.00 97.00 317 PRO A N 1
ATOM 2591 C CA . PRO A 1 317 ? 10.077 6.366 -11.923 1.00 97.00 317 PRO A CA 1
ATOM 2592 C C . PRO A 1 317 ? 11.071 5.298 -12.404 1.00 97.00 317 PRO A C 1
ATOM 2594 O O . PRO A 1 317 ? 11.447 4.384 -11.667 1.00 97.00 317 PRO A O 1
ATOM 2597 N N . PHE A 1 318 ? 11.589 5.495 -13.614 1.00 97.00 318 PHE A N 1
ATOM 2598 C CA . PHE A 1 318 ? 12.794 4.834 -14.109 1.00 97.00 318 PHE A CA 1
ATOM 2599 C C . PHE A 1 318 ? 14.024 5.631 -13.645 1.00 97.00 318 PHE A C 1
ATOM 2601 O O . PHE A 1 318 ? 14.197 6.777 -14.057 1.00 97.00 318 PHE A O 1
ATOM 2608 N N . GLU A 1 319 ? 14.855 5.078 -12.761 1.00 95.94 319 GLU A N 1
ATOM 2609 C CA . GLU A 1 319 ? 15.901 5.824 -12.042 1.00 95.94 319 GLU A CA 1
ATOM 2610 C C . GLU A 1 319 ? 17.153 5.000 -11.699 1.00 95.94 319 GLU A C 1
ATOM 2612 O O . GLU A 1 319 ? 17.100 3.774 -11.614 1.00 95.94 319 GLU A O 1
ATOM 2617 N N . SER A 1 320 ? 18.288 5.689 -11.506 1.00 94.75 320 SER A N 1
ATOM 2618 C CA . SER A 1 320 ? 19.583 5.114 -11.083 1.00 94.75 320 SER A CA 1
ATOM 2619 C C . SER A 1 320 ? 20.098 5.643 -9.737 1.00 94.75 320 SER A C 1
ATOM 2621 O O . SER A 1 320 ? 21.244 5.400 -9.361 1.00 94.75 320 SER A O 1
ATOM 2623 N N . LEU A 1 321 ? 19.277 6.378 -8.994 1.00 95.62 321 LEU A N 1
ATOM 2624 C CA . LEU A 1 321 ? 19.626 7.129 -7.790 1.00 95.62 321 LEU A CA 1
ATOM 2625 C C . LEU A 1 321 ? 20.223 6.259 -6.683 1.00 95.62 321 LEU A C 1
ATOM 2627 O O . LEU A 1 321 ? 21.089 6.748 -5.969 1.00 95.62 321 LEU A O 1
ATOM 2631 N N . SER A 1 322 ? 19.823 4.986 -6.561 1.00 94.81 322 SER A N 1
ATOM 2632 C CA . SER A 1 322 ? 20.425 4.073 -5.573 1.00 94.81 322 SER A CA 1
ATOM 2633 C C . SER A 1 322 ? 21.949 3.970 -5.727 1.00 94.81 322 SER A C 1
ATOM 2635 O O . SER A 1 322 ? 22.663 4.051 -4.730 1.00 94.81 322 SER A O 1
ATOM 2637 N N . ILE A 1 323 ? 22.460 3.921 -6.963 1.00 94.56 323 ILE A N 1
ATOM 2638 C CA . ILE A 1 323 ? 23.907 3.878 -7.250 1.00 94.56 323 ILE A CA 1
ATOM 2639 C C . ILE A 1 323 ? 24.599 5.129 -6.689 1.00 94.56 323 ILE A C 1
ATOM 2641 O O . ILE A 1 323 ? 25.652 5.050 -6.060 1.00 94.56 323 ILE A O 1
ATOM 2645 N N . HIS A 1 324 ? 23.963 6.286 -6.865 1.00 94.25 324 HIS A N 1
ATOM 2646 C CA . HIS A 1 324 ? 24.494 7.605 -6.506 1.00 94.25 324 HIS A CA 1
ATOM 2647 C C . HIS A 1 324 ? 24.212 8.020 -5.059 1.00 94.25 324 HIS A C 1
ATOM 2649 O O . HIS A 1 324 ? 24.675 9.072 -4.619 1.00 94.25 324 HIS A O 1
ATOM 2655 N N . SER A 1 325 ? 23.465 7.203 -4.314 1.00 91.88 325 SER A N 1
ATOM 2656 C CA . SER A 1 325 ? 23.199 7.371 -2.882 1.00 91.88 325 SER A CA 1
ATOM 2657 C C . SER A 1 325 ? 23.853 6.284 -2.019 1.00 91.88 325 SER A C 1
ATOM 2659 O O . SER A 1 325 ? 23.570 6.205 -0.824 1.00 91.88 325 SER A O 1
ATOM 2661 N N . GLY A 1 326 ? 24.704 5.433 -2.608 1.00 88.94 326 GLY A N 1
ATOM 2662 C CA . GLY A 1 326 ? 25.420 4.361 -1.906 1.00 88.94 326 GLY A CA 1
ATOM 2663 C C . GLY A 1 326 ? 24.580 3.115 -1.597 1.00 88.94 326 GLY A C 1
ATOM 2664 O O . GLY A 1 326 ? 24.980 2.298 -0.769 1.00 88.94 326 GLY A O 1
ATOM 2665 N N . GLU A 1 327 ? 23.423 2.954 -2.239 1.00 91.06 327 GLU A N 1
ATOM 2666 C CA . GLU A 1 327 ? 22.561 1.777 -2.113 1.00 91.06 327 GLU A CA 1
ATOM 2667 C C . GLU A 1 327 ? 22.881 0.750 -3.210 1.00 91.06 327 GLU A C 1
ATOM 2669 O O . GLU A 1 327 ? 22.986 1.086 -4.390 1.00 91.06 327 GLU A O 1
ATOM 2674 N N . LYS A 1 328 ? 22.977 -0.532 -2.838 1.00 91.56 328 LYS A N 1
ATOM 2675 C CA . LYS A 1 328 ? 23.133 -1.625 -3.805 1.00 91.56 328 LYS A CA 1
ATOM 2676 C C . LYS A 1 328 ? 21.782 -2.007 -4.412 1.00 91.56 328 LYS A C 1
ATOM 2678 O O . LYS A 1 328 ? 20.808 -2.193 -3.685 1.00 91.56 328 LYS A O 1
ATOM 2683 N N . ILE A 1 329 ? 21.748 -2.202 -5.727 1.00 93.75 329 ILE A N 1
ATOM 2684 C CA . ILE A 1 329 ? 20.601 -2.774 -6.433 1.00 93.75 329 ILE A CA 1
ATOM 2685 C C . ILE A 1 329 ? 20.666 -4.302 -6.329 1.00 93.75 329 ILE A C 1
ATOM 2687 O O . ILE A 1 329 ? 21.680 -4.925 -6.668 1.00 93.75 329 ILE A O 1
ATOM 2691 N N . ILE A 1 330 ? 19.574 -4.903 -5.853 1.00 91.69 330 ILE A N 1
ATOM 2692 C CA . ILE A 1 330 ? 19.443 -6.343 -5.609 1.00 91.69 330 ILE A CA 1
ATOM 2693 C C . ILE A 1 330 ? 18.275 -6.874 -6.444 1.00 91.69 330 ILE A C 1
ATOM 2695 O O . ILE A 1 330 ? 17.139 -6.440 -6.269 1.00 91.69 330 ILE A O 1
ATOM 2699 N N . LEU A 1 331 ? 18.553 -7.832 -7.336 1.00 92.50 331 LEU A N 1
ATOM 2700 C CA . LEU A 1 331 ? 17.528 -8.503 -8.144 1.00 92.50 331 LEU A CA 1
ATOM 2701 C C . LEU A 1 331 ? 16.843 -9.616 -7.352 1.00 92.50 331 LEU A C 1
ATOM 2703 O O . LEU A 1 331 ? 17.113 -10.804 -7.538 1.00 92.50 331 LEU A O 1
ATOM 2707 N N . ASP A 1 332 ? 15.966 -9.194 -6.455 1.00 91.00 332 ASP A N 1
ATOM 2708 C CA . ASP A 1 332 ? 15.085 -10.045 -5.670 1.00 91.00 332 ASP A CA 1
ATOM 2709 C C . ASP A 1 332 ? 13.719 -9.366 -5.563 1.00 91.00 332 ASP A C 1
ATOM 2711 O O . ASP A 1 332 ? 13.634 -8.164 -5.306 1.00 91.00 332 ASP A O 1
ATOM 2715 N N . THR A 1 333 ? 12.649 -10.128 -5.782 1.00 90.12 333 THR A N 1
ATOM 2716 C CA . THR A 1 333 ? 11.287 -9.592 -5.855 1.00 90.12 333 THR A CA 1
ATOM 2717 C C . THR A 1 333 ? 10.897 -8.826 -4.599 1.00 90.12 333 THR A C 1
ATOM 2719 O O . THR A 1 333 ? 10.297 -7.761 -4.708 1.00 90.12 333 THR A O 1
ATOM 2722 N N . CYS A 1 334 ? 11.264 -9.313 -3.415 1.00 84.56 334 CYS A N 1
ATOM 2723 C CA . CYS A 1 334 ? 10.904 -8.649 -2.174 1.00 84.56 334 CYS A CA 1
ATOM 2724 C C . CYS A 1 334 ? 11.756 -7.406 -1.907 1.00 84.56 334 CYS A C 1
ATOM 2726 O O . CYS A 1 334 ? 11.232 -6.419 -1.393 1.00 84.56 334 CYS A O 1
ATOM 2728 N N . TRP A 1 335 ? 13.024 -7.390 -2.330 1.00 89.06 335 TRP A N 1
ATOM 2729 C CA . TRP A 1 335 ? 13.855 -6.176 -2.292 1.00 89.06 335 TRP A CA 1
ATOM 2730 C C . TRP A 1 335 ? 13.325 -5.093 -3.224 1.00 89.06 335 TRP A C 1
ATOM 2732 O O . TRP A 1 335 ? 13.215 -3.930 -2.834 1.00 89.06 335 TRP A O 1
ATOM 2742 N N . ILE A 1 336 ? 12.946 -5.488 -4.434 1.00 94.06 336 ILE A N 1
ATOM 2743 C CA . ILE A 1 336 ? 12.363 -4.595 -5.430 1.00 94.06 336 ILE A CA 1
ATOM 2744 C C . ILE A 1 336 ? 11.016 -4.058 -4.939 1.00 94.06 336 ILE A C 1
ATOM 2746 O O . ILE A 1 336 ? 10.766 -2.856 -5.017 1.00 94.06 336 ILE A O 1
ATOM 2750 N N . TYR A 1 337 ? 10.161 -4.929 -4.402 1.00 90.44 337 TYR A N 1
ATOM 2751 C CA . TYR A 1 337 ? 8.849 -4.560 -3.883 1.00 90.44 337 TYR A CA 1
ATOM 2752 C C . TYR A 1 337 ? 8.958 -3.576 -2.713 1.00 90.44 337 TYR A C 1
ATOM 2754 O O . TYR A 1 337 ? 8.309 -2.532 -2.715 1.00 90.44 337 TYR A O 1
ATOM 2762 N N . GLU A 1 338 ? 9.805 -3.868 -1.725 1.00 86.81 338 GLU A N 1
ATOM 2763 C CA . GLU A 1 338 ? 10.040 -2.984 -0.582 1.00 86.81 338 GLU A CA 1
ATOM 2764 C C . GLU A 1 338 ? 10.515 -1.598 -1.045 1.00 86.81 338 GLU A C 1
ATOM 2766 O O . GLU A 1 338 ? 9.956 -0.578 -0.636 1.00 86.81 338 GLU A O 1
ATOM 2771 N N . LYS A 1 339 ? 11.473 -1.553 -1.978 1.00 90.25 339 LYS A N 1
ATOM 2772 C CA . LYS A 1 339 ? 11.989 -0.307 -2.551 1.00 90.25 339 LYS A CA 1
ATOM 2773 C C . LYS A 1 339 ? 10.897 0.477 -3.286 1.00 90.25 339 LYS A C 1
ATOM 2775 O O . LYS A 1 339 ? 10.618 1.629 -2.952 1.00 90.25 339 LYS A O 1
ATOM 2780 N N . ILE A 1 340 ? 10.289 -0.124 -4.304 1.00 93.88 340 ILE A N 1
ATOM 2781 C CA . ILE A 1 340 ? 9.406 0.588 -5.235 1.00 93.88 340 ILE A CA 1
ATOM 2782 C C . ILE A 1 340 ? 8.035 0.869 -4.612 1.00 93.88 340 ILE A C 1
ATOM 2784 O O . ILE A 1 340 ? 7.497 1.970 -4.761 1.00 93.88 340 ILE A O 1
ATOM 2788 N N . VAL A 1 341 ? 7.465 -0.116 -3.914 1.00 88.44 341 VAL A N 1
ATOM 2789 C CA . VAL A 1 341 ? 6.101 -0.046 -3.380 1.00 88.44 341 VAL A CA 1
ATOM 2790 C C . VAL A 1 341 ? 6.090 0.571 -1.988 1.00 88.44 341 VAL A C 1
ATOM 2792 O O . VAL A 1 341 ? 5.392 1.558 -1.784 1.00 88.44 341 VAL A O 1
ATOM 2795 N N . LEU A 1 342 ? 6.877 0.048 -1.041 1.00 80.94 342 LEU A N 1
ATOM 2796 C CA . LEU A 1 342 ? 6.805 0.498 0.358 1.00 80.94 342 LEU A CA 1
ATOM 2797 C C . LEU A 1 342 ? 7.556 1.816 0.598 1.00 80.94 342 LEU A C 1
ATOM 2799 O O . LEU A 1 342 ? 7.055 2.684 1.313 1.00 80.94 342 LEU A O 1
ATOM 2803 N N . ARG A 1 343 ? 8.727 2.006 -0.026 1.00 82.00 343 ARG A N 1
ATOM 2804 C CA . ARG A 1 343 ? 9.509 3.257 0.060 1.00 82.00 343 ARG A CA 1
ATOM 2805 C C . ARG A 1 343 ? 9.178 4.278 -1.031 1.00 82.00 343 ARG A C 1
ATOM 2807 O O . ARG A 1 343 ? 9.813 5.328 -1.078 1.00 82.00 343 ARG A O 1
ATOM 2814 N N . HIS A 1 344 ? 8.204 3.991 -1.899 1.00 88.19 344 HIS A N 1
ATOM 2815 C CA . HIS A 1 344 ? 7.800 4.863 -3.011 1.00 88.19 344 HIS A CA 1
ATOM 2816 C C . HIS A 1 344 ? 8.961 5.292 -3.934 1.00 88.19 344 HIS A C 1
ATOM 2818 O O . HIS A 1 344 ? 8.918 6.346 -4.567 1.00 88.19 344 HIS A O 1
ATOM 2824 N N . ARG A 1 345 ? 10.005 4.467 -4.051 1.00 92.69 345 ARG A N 1
ATOM 2825 C CA . ARG A 1 345 ? 11.122 4.714 -4.972 1.00 92.69 345 ARG A CA 1
ATOM 2826 C C . ARG A 1 345 ? 10.772 4.290 -6.399 1.00 92.69 345 ARG A C 1
ATOM 2828 O O . ARG A 1 345 ? 9.682 3.780 -6.669 1.00 92.69 345 ARG A O 1
ATOM 2835 N N . GLY A 1 346 ? 11.707 4.534 -7.308 1.00 95.12 346 GLY A N 1
ATOM 2836 C CA . GLY A 1 346 ? 11.746 3.900 -8.616 1.00 95.12 346 GLY A CA 1
ATOM 2837 C C . GLY A 1 346 ? 12.814 2.807 -8.667 1.00 95.12 346 GLY A C 1
ATOM 2838 O O . GLY A 1 346 ? 13.349 2.365 -7.647 1.00 95.12 346 GLY A O 1
ATOM 2839 N N . GLY A 1 347 ? 13.158 2.398 -9.878 1.00 95.06 347 GLY A N 1
ATOM 2840 C CA . GLY A 1 347 ? 14.339 1.580 -10.141 1.00 95.06 347 GLY A CA 1
ATOM 2841 C C . GLY A 1 347 ? 14.759 1.671 -11.598 1.00 95.06 347 GLY A C 1
ATOM 2842 O O . GLY A 1 347 ? 14.122 2.384 -12.371 1.00 95.06 347 GLY A O 1
ATOM 2843 N N . PHE A 1 348 ? 15.799 0.955 -12.010 1.00 93.12 348 PHE A N 1
ATOM 2844 C CA . PHE A 1 348 ? 16.098 0.816 -13.443 1.00 93.12 348 PHE A CA 1
ATOM 2845 C C . PHE A 1 348 ? 15.370 -0.398 -14.057 1.00 93.12 348 PHE A C 1
ATOM 2847 O O . PHE A 1 348 ? 14.408 -0.905 -13.474 1.00 93.12 348 PHE A O 1
ATOM 2854 N N . CYS A 1 349 ? 15.767 -0.866 -15.244 1.00 95.25 349 CYS A N 1
ATOM 2855 C CA . CYS A 1 349 ? 14.918 -1.737 -16.062 1.00 95.25 349 CYS A CA 1
ATOM 2856 C C . CYS A 1 349 ? 14.638 -3.085 -15.392 1.00 95.25 349 CYS A C 1
ATOM 2858 O O . CYS A 1 349 ? 13.498 -3.543 -15.398 1.00 95.25 349 CYS A O 1
ATOM 2860 N N . PHE A 1 350 ? 15.641 -3.677 -14.738 1.00 97.12 350 PHE A N 1
ATOM 2861 C CA . PHE A 1 350 ? 15.492 -4.955 -14.042 1.00 97.12 350 PHE A CA 1
ATOM 2862 C C . PHE A 1 350 ? 14.559 -4.865 -12.834 1.00 97.12 350 PHE A C 1
ATOM 2864 O O . PHE A 1 350 ? 13.847 -5.818 -12.546 1.00 97.12 350 PHE A O 1
ATOM 2871 N N . GLU A 1 351 ? 14.529 -3.727 -12.141 1.00 97.81 351 GLU A N 1
ATOM 2872 C CA . GLU A 1 351 ? 13.656 -3.534 -10.982 1.00 97.81 351 GLU A CA 1
ATOM 2873 C C . GLU A 1 351 ? 12.211 -3.262 -11.427 1.00 97.81 351 GLU A C 1
ATOM 2875 O O . GLU A 1 351 ? 11.295 -3.906 -10.926 1.00 97.81 351 GLU A O 1
ATOM 2880 N N . ASN A 1 352 ? 11.992 -2.386 -12.419 1.00 98.00 352 ASN A N 1
ATOM 2881 C CA . ASN A 1 352 ? 10.640 -2.096 -12.926 1.00 98.00 352 ASN A CA 1
ATOM 2882 C C . ASN A 1 352 ? 10.016 -3.315 -13.604 1.00 98.00 352 ASN A C 1
ATOM 2884 O O . ASN A 1 352 ? 8.940 -3.761 -13.209 1.00 98.00 352 ASN A O 1
ATOM 2888 N N . ASN A 1 353 ? 10.705 -3.896 -14.592 1.00 98.31 353 ASN A N 1
ATOM 2889 C CA . ASN A 1 353 ? 10.185 -5.062 -15.299 1.00 98.31 353 ASN A CA 1
ATOM 2890 C C . ASN A 1 353 ? 10.211 -6.316 -14.402 1.00 98.31 353 ASN A C 1
ATOM 2892 O O . ASN A 1 353 ? 9.356 -7.178 -14.558 1.00 98.31 353 ASN A O 1
ATOM 2896 N N . GLY A 1 354 ? 11.101 -6.406 -13.406 1.00 97.25 354 GLY A N 1
ATOM 2897 C CA . GLY A 1 354 ? 11.064 -7.465 -12.387 1.00 97.25 354 GLY A CA 1
ATOM 2898 C C . GLY A 1 354 ? 9.852 -7.368 -11.453 1.00 97.25 354 GLY A C 1
ATOM 2899 O O . GLY A 1 354 ? 9.196 -8.374 -11.183 1.00 97.25 354 GLY A O 1
ATOM 2900 N N . LEU A 1 355 ? 9.493 -6.159 -11.006 1.00 97.31 355 LEU A N 1
ATOM 2901 C CA . LEU A 1 355 ? 8.260 -5.938 -10.246 1.00 97.31 355 LEU A CA 1
ATOM 2902 C C . LEU A 1 355 ? 7.028 -6.229 -11.106 1.00 97.31 355 LEU A C 1
ATOM 2904 O O . LEU A 1 355 ? 6.096 -6.889 -10.652 1.00 97.31 355 LEU A O 1
ATOM 2908 N N . PHE A 1 356 ? 7.026 -5.766 -12.356 1.00 97.88 356 PHE A N 1
ATOM 2909 C CA . PHE A 1 356 ? 5.911 -5.984 -13.272 1.00 97.88 356 PHE A CA 1
ATOM 2910 C C . PHE A 1 356 ? 5.734 -7.469 -13.613 1.00 97.88 356 PHE A C 1
ATOM 2912 O O . PHE A 1 356 ? 4.605 -7.948 -13.656 1.00 97.88 356 PHE A O 1
ATOM 2919 N N . LEU A 1 357 ? 6.827 -8.229 -13.754 1.00 97.75 357 LEU A N 1
ATOM 2920 C CA . LEU A 1 357 ? 6.798 -9.689 -13.887 1.00 97.75 357 LEU A CA 1
ATOM 2921 C C . LEU A 1 357 ? 6.020 -10.333 -12.733 1.00 97.75 357 LEU A C 1
ATOM 2923 O O . LEU A 1 357 ? 5.104 -11.120 -12.976 1.00 97.75 357 LEU A O 1
ATOM 2927 N N . TRP A 1 358 ? 6.344 -9.953 -11.495 1.00 95.25 358 TRP A N 1
ATOM 2928 C CA . TRP A 1 358 ? 5.659 -10.447 -10.302 1.00 95.25 358 TRP A CA 1
ATOM 2929 C C . TRP A 1 358 ? 4.165 -10.085 -10.288 1.00 95.25 358 TRP A C 1
ATOM 2931 O O . TRP A 1 358 ? 3.326 -10.940 -9.996 1.00 95.25 358 TRP A O 1
ATOM 2941 N N . VAL A 1 359 ? 3.807 -8.851 -10.660 1.00 94.69 359 VAL A N 1
ATOM 2942 C CA . VAL A 1 359 ? 2.403 -8.409 -10.765 1.00 94.69 359 VAL A CA 1
ATOM 2943 C C . VAL A 1 359 ? 1.633 -9.265 -11.767 1.00 94.69 359 VAL A C 1
ATOM 2945 O O . VAL A 1 359 ? 0.542 -9.749 -11.463 1.00 94.69 359 VAL A O 1
ATOM 2948 N N . LEU A 1 360 ? 2.208 -9.482 -12.953 1.00 95.25 360 LEU A N 1
ATOM 2949 C CA . LEU A 1 360 ? 1.593 -10.281 -14.009 1.00 95.25 360 LEU A CA 1
ATOM 2950 C C . LEU A 1 360 ? 1.390 -11.736 -13.566 1.00 95.25 360 LEU A C 1
ATOM 2952 O O . LEU A 1 360 ? 0.296 -12.273 -13.730 1.00 95.25 360 LEU A O 1
ATOM 2956 N N . GLN A 1 361 ? 2.394 -12.354 -12.942 1.00 93.38 361 GLN A N 1
ATOM 2957 C CA . GLN A 1 361 ? 2.276 -13.712 -12.400 1.00 93.38 361 GLN A CA 1
ATOM 2958 C C . GLN A 1 361 ? 1.198 -13.802 -11.310 1.00 93.38 361 GLN A C 1
ATOM 2960 O O . GLN A 1 361 ? 0.377 -14.718 -11.323 1.00 93.38 361 GLN A O 1
ATOM 2965 N N . THR A 1 362 ? 1.146 -12.822 -10.404 1.00 89.38 362 THR A N 1
ATOM 2966 C CA . THR A 1 362 ? 0.177 -12.781 -9.292 1.00 89.38 362 THR A CA 1
ATOM 2967 C C . THR A 1 362 ? -1.267 -12.646 -9.785 1.00 89.38 362 THR A C 1
ATOM 2969 O O . THR A 1 362 ? -2.190 -13.206 -9.189 1.00 89.38 362 THR A O 1
ATOM 2972 N N . LEU A 1 363 ? -1.468 -11.944 -10.903 1.00 89.62 363 LEU A N 1
ATOM 2973 C CA . LEU A 1 363 ? -2.758 -11.796 -11.581 1.00 89.62 363 LEU A CA 1
ATOM 2974 C C . LEU A 1 363 ? -3.115 -12.965 -12.514 1.00 89.62 363 LEU A C 1
ATOM 2976 O O . LEU A 1 363 ? -4.178 -12.948 -13.131 1.00 89.62 363 LEU A O 1
ATOM 2980 N N . GLY A 1 364 ? -2.256 -13.983 -12.616 1.00 91.56 364 GLY A N 1
ATOM 2981 C CA . GLY A 1 364 ? -2.514 -15.184 -13.409 1.00 91.56 364 GLY A CA 1
ATOM 2982 C C . GLY A 1 364 ? -2.194 -15.057 -14.901 1.00 91.56 364 GLY A C 1
ATOM 2983 O O . GLY A 1 364 ? -2.613 -15.912 -15.679 1.00 91.56 364 GLY A O 1
ATOM 2984 N N . TYR A 1 365 ? -1.452 -14.028 -15.321 1.00 94.69 365 TYR A N 1
ATOM 2985 C CA . TYR A 1 365 ? -0.830 -14.032 -16.647 1.00 94.69 365 TYR A CA 1
ATOM 2986 C C . TYR A 1 365 ? 0.308 -15.061 -16.692 1.00 94.69 365 TYR A C 1
ATOM 2988 O O . TYR A 1 365 ? 0.878 -15.427 -15.664 1.00 94.69 365 TYR A O 1
ATOM 2996 N N . ASN A 1 366 ? 0.699 -15.465 -17.902 1.00 94.50 366 ASN A N 1
ATOM 2997 C CA . ASN A 1 366 ? 1.877 -16.299 -18.142 1.00 94.50 366 ASN A CA 1
ATOM 2998 C C . ASN A 1 366 ? 2.978 -15.499 -18.872 1.00 94.50 366 ASN A C 1
ATOM 3000 O O . ASN A 1 366 ? 3.145 -15.655 -20.086 1.00 94.50 366 ASN A O 1
ATOM 3004 N N . PRO A 1 367 ? 3.670 -14.569 -18.184 1.00 97.19 367 PRO A N 1
ATOM 3005 C CA . PRO A 1 367 ? 4.724 -13.765 -18.791 1.00 97.19 367 PRO A CA 1
ATOM 3006 C C . PRO A 1 367 ? 5.997 -14.582 -19.035 1.00 97.19 367 PRO A C 1
ATOM 3008 O O . PRO A 1 367 ? 6.450 -15.321 -18.164 1.00 97.19 367 PRO A O 1
ATOM 3011 N N . ARG A 1 368 ? 6.622 -14.370 -20.193 1.00 98.12 368 ARG A N 1
ATOM 3012 C CA . ARG A 1 368 ? 7.981 -14.818 -20.509 1.00 98.12 368 ARG A CA 1
ATOM 3013 C C . ARG A 1 368 ? 8.949 -13.654 -20.367 1.00 98.12 368 ARG A C 1
ATOM 3015 O O . ARG A 1 368 ? 8.660 -12.547 -20.824 1.00 98.12 368 ARG A O 1
ATOM 3022 N N . VAL A 1 369 ? 10.105 -13.916 -19.770 1.00 98.56 369 VAL A N 1
ATOM 3023 C CA . VAL A 1 369 ? 11.196 -12.944 -19.668 1.00 98.56 369 VAL A CA 1
ATOM 3024 C C . VAL A 1 369 ? 12.084 -13.077 -20.900 1.00 98.56 369 VAL A C 1
ATOM 3026 O O . VAL A 1 369 ? 12.487 -14.185 -21.246 1.00 98.56 369 VAL A O 1
ATOM 3029 N N . LEU A 1 370 ? 12.406 -11.962 -21.552 1.00 98.50 370 LEU A N 1
ATOM 3030 C CA . LEU A 1 370 ? 13.305 -11.920 -22.706 1.00 98.50 370 LEU A CA 1
ATOM 3031 C C . LEU A 1 370 ? 14.470 -10.961 -22.439 1.00 98.50 370 LEU A C 1
ATOM 3033 O O . LEU A 1 370 ? 14.369 -10.027 -21.640 1.00 98.50 370 LEU A O 1
ATOM 3037 N N . SER A 1 371 ? 15.581 -11.180 -23.143 1.00 98.12 371 SER A N 1
ATOM 3038 C CA . SER A 1 371 ? 16.743 -10.292 -23.107 1.00 98.12 371 SER A CA 1
ATOM 3039 C C . SER A 1 371 ? 16.807 -9.418 -24.354 1.00 98.12 371 SER A C 1
ATOM 3041 O O . SER A 1 371 ? 16.793 -9.916 -25.479 1.00 98.12 371 SER A O 1
ATOM 3043 N N . ALA A 1 372 ? 16.960 -8.115 -24.133 1.00 97.69 372 ALA A N 1
ATOM 3044 C CA . ALA A 1 372 ? 17.179 -7.125 -25.169 1.00 97.69 372 ALA A CA 1
ATOM 3045 C C . ALA A 1 372 ? 18.558 -6.462 -25.052 1.00 97.69 372 ALA A C 1
ATOM 3047 O O . ALA A 1 372 ? 19.163 -6.370 -23.980 1.00 97.69 372 ALA A O 1
ATOM 3048 N N . ARG A 1 373 ? 19.044 -5.978 -26.195 1.00 97.06 373 ARG A N 1
ATOM 3049 C CA . ARG A 1 373 ? 20.274 -5.200 -26.342 1.00 97.06 373 ARG A CA 1
ATOM 3050 C C . ARG A 1 373 ? 19.902 -3.802 -26.808 1.00 97.06 373 ARG A C 1
ATOM 3052 O O . ARG A 1 373 ? 19.415 -3.636 -27.927 1.00 97.06 373 ARG A O 1
ATOM 3059 N N . VAL A 1 374 ? 20.123 -2.815 -25.947 1.00 95.69 374 VAL A N 1
ATOM 3060 C CA . VAL A 1 374 ? 19.812 -1.406 -26.222 1.00 95.69 374 VAL A CA 1
ATOM 3061 C C . VAL A 1 374 ? 20.805 -0.843 -27.227 1.00 95.69 374 VAL A C 1
ATOM 3063 O O . VAL A 1 374 ? 21.999 -1.123 -27.133 1.00 95.69 374 VAL A O 1
ATOM 3066 N N . LEU A 1 375 ? 20.325 -0.069 -28.196 1.00 95.38 375 LEU A N 1
ATOM 3067 C CA . LEU A 1 375 ? 21.188 0.680 -29.098 1.00 95.38 375 LEU A CA 1
ATOM 3068 C C . LEU A 1 375 ? 21.558 2.011 -28.440 1.00 95.38 375 LEU A C 1
ATOM 3070 O O . LEU A 1 375 ? 20.698 2.857 -28.191 1.00 95.38 375 LEU A O 1
ATOM 3074 N N . ASN A 1 376 ? 22.842 2.215 -28.160 1.00 89.56 376 ASN A N 1
ATOM 3075 C CA . ASN A 1 376 ? 23.302 3.470 -27.585 1.00 89.56 376 ASN A CA 1
ATOM 3076 C C . ASN A 1 376 ? 23.181 4.601 -28.621 1.00 89.56 376 ASN A C 1
ATOM 3078 O O . ASN A 1 376 ? 23.803 4.548 -29.683 1.00 89.56 376 ASN A O 1
ATOM 3082 N N . LYS A 1 377 ? 22.401 5.643 -28.301 1.00 84.38 377 LYS A N 1
ATOM 3083 C CA . LYS A 1 377 ? 22.120 6.757 -29.225 1.00 84.38 377 LYS A CA 1
ATOM 3084 C C . LYS A 1 377 ? 23.376 7.535 -29.637 1.00 84.38 377 LYS A C 1
ATOM 3086 O O . LYS A 1 377 ? 23.416 8.061 -30.743 1.00 84.38 377 LYS A O 1
ATOM 3091 N N . LEU A 1 378 ? 24.378 7.628 -28.763 1.00 82.31 378 LEU A N 1
ATOM 3092 C CA . LEU A 1 378 ? 25.585 8.420 -29.010 1.00 82.31 378 LEU A CA 1
ATOM 3093 C C . LEU A 1 378 ? 26.619 7.653 -29.835 1.00 82.31 378 LEU A C 1
ATOM 3095 O O . LEU A 1 378 ? 27.292 8.244 -30.673 1.00 82.31 378 LEU A O 1
ATOM 3099 N N . THR A 1 379 ? 26.760 6.349 -29.595 1.00 87.06 379 THR A N 1
ATOM 3100 C CA . THR A 1 379 ? 27.810 5.539 -30.233 1.00 87.06 379 THR A CA 1
ATOM 3101 C C . THR A 1 379 ? 27.309 4.700 -31.406 1.00 87.06 379 THR A C 1
ATOM 3103 O O . THR A 1 379 ? 28.122 4.242 -32.203 1.00 87.06 379 THR A O 1
ATOM 3106 N N . GLY A 1 380 ? 25.997 4.462 -31.512 1.00 90.44 380 GLY A N 1
ATOM 3107 C CA . GLY A 1 380 ? 25.416 3.544 -32.497 1.00 90.44 380 GLY A CA 1
ATOM 3108 C C . GLY A 1 380 ? 25.767 2.072 -32.246 1.00 90.44 380 GLY A C 1
ATOM 3109 O O . GLY A 1 380 ? 25.599 1.238 -33.133 1.00 90.44 380 GLY A O 1
ATOM 3110 N N . VAL A 1 381 ? 26.273 1.738 -31.053 1.00 93.31 381 VAL A N 1
ATOM 3111 C CA . VAL A 1 381 ? 26.683 0.378 -30.681 1.00 93.31 381 VAL A CA 1
ATOM 3112 C C . VAL A 1 381 ? 25.632 -0.254 -29.775 1.00 93.31 381 VAL A C 1
ATOM 3114 O O . VAL A 1 381 ? 25.111 0.387 -28.863 1.00 93.31 381 VAL A O 1
ATOM 3117 N N . TYR A 1 382 ? 25.327 -1.529 -30.022 1.00 95.00 382 TYR A N 1
ATOM 3118 C CA . TYR A 1 382 ? 24.462 -2.308 -29.143 1.00 95.00 382 TYR A CA 1
ATOM 3119 C C . TYR A 1 382 ? 25.169 -2.660 -27.839 1.00 95.00 382 TYR A C 1
ATOM 3121 O O . TYR A 1 382 ? 26.285 -3.188 -27.852 1.00 95.00 382 TYR A O 1
ATOM 3129 N N . GLU A 1 383 ? 24.455 -2.479 -26.735 1.00 93.38 383 GLU A N 1
ATOM 3130 C CA . GLU A 1 383 ? 24.873 -2.930 -25.417 1.00 93.38 383 GLU A CA 1
ATOM 3131 C C . GLU A 1 383 ? 25.117 -4.449 -25.372 1.00 93.38 383 GLU A C 1
ATOM 3133 O O . GLU A 1 383 ? 24.804 -5.223 -26.296 1.00 93.38 383 GLU A O 1
ATOM 3138 N N . ARG A 1 384 ? 25.723 -4.882 -24.265 1.00 92.69 384 ARG A N 1
ATOM 3139 C CA . ARG A 1 384 ? 25.997 -6.295 -23.983 1.00 92.69 384 ARG A CA 1
ATOM 3140 C C . ARG A 1 384 ? 24.691 -7.116 -23.959 1.00 92.69 384 ARG A C 1
ATOM 3142 O O . ARG A 1 384 ? 23.621 -6.561 -23.708 1.00 92.69 384 ARG A O 1
ATOM 3149 N N . PRO A 1 385 ? 24.745 -8.438 -24.213 1.00 93.50 385 PRO A N 1
ATOM 3150 C CA . PRO A 1 385 ? 23.619 -9.332 -23.920 1.00 93.50 385 PRO A CA 1
ATOM 3151 C C . PRO A 1 385 ? 23.107 -9.120 -22.487 1.00 93.50 385 PRO A C 1
ATOM 3153 O O . PRO A 1 385 ? 23.903 -8.768 -21.626 1.00 93.50 385 PRO A O 1
ATOM 3156 N N . PHE A 1 386 ? 21.815 -9.328 -22.223 1.00 96.44 386 PHE A N 1
ATOM 3157 C CA . PHE A 1 386 ? 21.187 -9.105 -20.905 1.00 96.44 386 PHE A CA 1
ATOM 3158 C C . PHE A 1 386 ? 21.159 -7.650 -20.409 1.00 96.44 386 PHE A C 1
ATOM 3160 O O . PHE A 1 386 ? 20.752 -7.415 -19.278 1.00 96.44 386 PHE A O 1
ATOM 3167 N N . ALA A 1 387 ? 21.540 -6.653 -21.217 1.00 94.75 387 ALA A N 1
ATOM 3168 C CA . ALA A 1 387 ? 21.549 -5.250 -20.781 1.00 94.75 387 ALA A CA 1
ATOM 3169 C C . ALA A 1 387 ? 20.152 -4.657 -20.524 1.00 94.75 387 ALA A C 1
ATOM 3171 O O . ALA A 1 387 ? 20.036 -3.677 -19.794 1.00 94.75 387 ALA A O 1
ATOM 3172 N N . HIS A 1 388 ? 19.100 -5.235 -21.108 1.00 97.31 388 HIS A N 1
ATOM 3173 C CA . HIS A 1 388 ? 17.717 -4.834 -20.865 1.00 97.31 388 HIS A CA 1
ATOM 3174 C C . HIS A 1 388 ? 16.819 -6.062 -20.738 1.00 97.31 388 HIS A C 1
ATOM 3176 O O . HIS A 1 388 ? 16.935 -7.008 -21.521 1.00 97.31 388 HIS A O 1
ATOM 3182 N N . LEU A 1 389 ? 15.951 -6.056 -19.729 1.00 98.00 389 LEU A N 1
ATOM 3183 C CA . LEU A 1 389 ? 14.956 -7.097 -19.486 1.00 98.00 389 LEU A CA 1
ATOM 3184 C C . LEU A 1 389 ? 13.625 -6.591 -20.014 1.00 98.00 389 LEU A C 1
ATOM 3186 O O . LEU A 1 389 ? 13.205 -5.512 -19.616 1.00 98.00 389 LEU A O 1
ATOM 3190 N N . ILE A 1 390 ? 12.960 -7.369 -20.860 1.00 98.38 390 ILE A N 1
ATOM 3191 C CA . ILE A 1 390 ? 11.600 -7.088 -21.342 1.00 98.38 390 ILE A CA 1
ATOM 3192 C C . ILE A 1 390 ? 10.710 -8.298 -21.077 1.00 98.38 390 ILE A C 1
ATOM 3194 O O . ILE A 1 390 ? 11.202 -9.414 -20.890 1.00 98.38 390 ILE A O 1
ATOM 3198 N N . LEU A 1 391 ? 9.399 -8.082 -21.060 1.00 98.62 391 LEU A N 1
ATOM 3199 C CA . LEU A 1 391 ? 8.420 -9.134 -20.821 1.00 98.62 391 LEU A CA 1
ATOM 3200 C C . LEU A 1 391 ? 7.558 -9.352 -22.056 1.00 98.62 391 LEU A C 1
ATOM 3202 O O . LEU A 1 391 ? 7.289 -8.428 -22.817 1.00 98.62 391 LEU A O 1
ATOM 3206 N N . MET A 1 392 ? 7.081 -10.576 -22.234 1.00 98.25 392 MET A N 1
ATOM 3207 C CA . MET A 1 392 ? 6.100 -10.913 -23.257 1.00 98.25 392 MET A CA 1
ATOM 3208 C C . MET A 1 392 ? 4.989 -11.748 -22.635 1.00 98.25 392 MET A C 1
ATOM 3210 O O . MET A 1 392 ? 5.269 -12.748 -21.982 1.00 98.25 392 MET A O 1
ATOM 3214 N N . VAL A 1 393 ? 3.732 -11.386 -22.869 1.00 97.75 393 VAL A N 1
ATOM 3215 C CA . VAL A 1 393 ? 2.572 -12.183 -22.446 1.00 97.75 393 VAL A CA 1
ATOM 3216 C C . VAL A 1 393 ? 1.820 -12.724 -23.653 1.00 97.75 393 VAL A C 1
ATOM 3218 O O . VAL A 1 393 ? 1.723 -12.064 -24.687 1.00 97.75 393 VAL A O 1
ATOM 3221 N N . GLU A 1 394 ? 1.274 -13.927 -23.515 1.00 95.62 394 GLU A N 1
ATOM 3222 C CA . GLU A 1 394 ? 0.342 -14.499 -24.483 1.00 95.62 394 GLU A CA 1
ATOM 3223 C C . GLU A 1 394 ? -1.087 -14.357 -23.953 1.00 95.62 394 GLU A C 1
ATOM 3225 O O . GLU A 1 394 ? -1.394 -14.809 -22.850 1.00 95.62 394 GLU A O 1
ATOM 3230 N N . LEU A 1 395 ? -1.947 -13.693 -24.722 1.00 93.81 395 LEU A N 1
ATOM 3231 C CA . LEU A 1 395 ? -3.339 -13.412 -24.379 1.00 93.81 395 LEU A CA 1
ATOM 3232 C C . LEU A 1 395 ? -4.196 -13.534 -25.630 1.00 93.81 395 LEU A C 1
ATOM 3234 O O . LEU A 1 395 ? -3.872 -12.943 -26.659 1.00 93.81 395 LEU A O 1
ATOM 3238 N N . GLU A 1 396 ? -5.290 -14.293 -25.534 1.00 88.50 396 GLU A N 1
ATOM 3239 C CA . GLU A 1 396 ? -6.268 -14.455 -26.623 1.00 88.50 396 GLU A CA 1
ATOM 3240 C C . GLU A 1 396 ? -5.621 -14.906 -27.954 1.00 88.50 396 GLU A C 1
ATOM 3242 O O . GLU A 1 396 ? -6.003 -14.474 -29.038 1.00 88.50 396 GLU A O 1
ATOM 3247 N N . GLY A 1 397 ? -4.595 -15.766 -27.875 1.00 90.69 397 GLY A N 1
ATOM 3248 C CA . GLY A 1 397 ? -3.851 -16.271 -29.038 1.00 90.69 397 GLY A CA 1
ATOM 3249 C C . GLY A 1 397 ? -2.882 -15.264 -29.673 1.00 90.69 397 GLY A C 1
ATOM 3250 O O . GLY A 1 397 ? -2.319 -15.541 -30.732 1.00 90.69 397 GLY A O 1
ATOM 3251 N N . ARG A 1 398 ? -2.670 -14.101 -29.045 1.00 94.75 398 ARG A N 1
ATOM 3252 C CA . ARG A 1 398 ? -1.726 -13.062 -29.477 1.00 94.75 398 ARG A CA 1
ATOM 3253 C C . ARG A 1 398 ? -0.610 -12.871 -28.459 1.00 94.75 398 ARG A C 1
ATOM 3255 O O . ARG A 1 398 ? -0.794 -13.083 -27.264 1.00 94.75 398 ARG A O 1
ATOM 3262 N N . ARG A 1 399 ? 0.556 -12.441 -28.942 1.00 96.69 399 ARG A N 1
ATOM 3263 C CA . ARG A 1 399 ? 1.728 -12.130 -28.114 1.00 96.69 399 ARG A CA 1
ATOM 3264 C C . ARG A 1 399 ? 1.865 -10.621 -27.979 1.00 96.69 399 ARG A C 1
ATOM 3266 O O . ARG A 1 399 ? 1.828 -9.915 -28.982 1.00 96.69 399 ARG A O 1
ATOM 3273 N N . TRP A 1 400 ? 2.055 -10.156 -26.754 1.00 97.75 400 TRP A N 1
ATOM 3274 C CA . TRP A 1 400 ? 2.158 -8.744 -26.410 1.00 97.75 400 TRP A CA 1
ATOM 3275 C C . TRP A 1 400 ? 3.472 -8.500 -25.688 1.00 97.75 400 TRP A C 1
ATOM 3277 O O . TRP A 1 400 ? 3.753 -9.136 -24.673 1.00 97.75 400 TRP A O 1
ATOM 3287 N N . LEU A 1 401 ? 4.274 -7.583 -26.212 1.00 97.94 401 LEU A N 1
ATOM 3288 C CA . LEU A 1 401 ? 5.466 -7.075 -25.560 1.00 97.94 401 LEU A CA 1
ATOM 3289 C C . LEU A 1 401 ? 5.059 -6.086 -24.464 1.00 97.94 401 LEU A C 1
ATOM 3291 O O . LEU A 1 401 ? 4.239 -5.201 -24.690 1.00 97.94 401 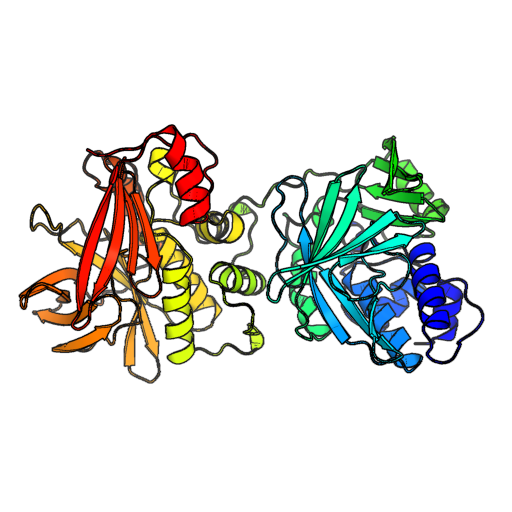LEU A O 1
ATOM 3295 N N . CYS A 1 402 ? 5.625 -6.238 -23.276 1.00 97.81 402 CYS A N 1
ATOM 3296 C CA . CYS A 1 402 ? 5.397 -5.384 -22.117 1.00 97.81 402 CYS A CA 1
ATOM 3297 C C . CYS A 1 402 ? 6.749 -4.874 -21.621 1.00 97.81 402 CYS A C 1
ATOM 3299 O O . CYS A 1 402 ? 7.636 -5.668 -21.296 1.00 97.81 402 CYS A O 1
ATOM 3301 N N . ASP A 1 403 ? 6.905 -3.557 -21.558 1.00 97.75 403 ASP A N 1
ATOM 3302 C CA . ASP A 1 403 ? 8.155 -2.932 -21.143 1.00 97.75 403 ASP A CA 1
ATOM 3303 C C . ASP A 1 403 ? 7.871 -1.628 -20.400 1.00 97.75 403 ASP A C 1
ATOM 3305 O O . ASP A 1 403 ? 7.753 -0.555 -20.990 1.00 97.75 403 ASP A O 1
ATOM 3309 N N . VAL A 1 404 ? 7.788 -1.737 -19.075 1.00 97.38 404 VAL A N 1
ATOM 3310 C CA . VAL A 1 404 ? 7.611 -0.596 -18.172 1.00 97.38 404 VAL A CA 1
ATOM 3311 C C . VAL A 1 404 ? 8.952 -0.031 -17.681 1.00 97.38 404 VAL A C 1
ATOM 3313 O O . VAL A 1 404 ? 8.987 0.908 -16.893 1.00 97.38 404 VAL A O 1
ATOM 3316 N N . GLY A 1 405 ? 10.075 -0.599 -18.137 1.00 95.69 405 GLY A N 1
ATOM 3317 C CA . GLY A 1 405 ? 11.412 -0.356 -17.595 1.00 95.69 405 GLY A CA 1
ATOM 3318 C C . GLY A 1 405 ? 12.392 0.339 -18.539 1.00 95.69 405 GLY A C 1
ATOM 3319 O O . GLY A 1 405 ? 13.561 0.452 -18.184 1.00 95.69 405 GLY A O 1
ATOM 3320 N N . PHE A 1 406 ? 11.976 0.787 -19.727 1.00 93.94 406 PHE A N 1
ATOM 3321 C CA . PHE A 1 406 ? 12.888 1.414 -20.699 1.00 93.94 406 PHE A CA 1
ATOM 3322 C C . PHE A 1 406 ? 13.078 2.928 -20.508 1.00 93.94 406 PHE A C 1
ATOM 3324 O O . PHE A 1 406 ? 13.988 3.533 -21.076 1.00 93.94 406 PHE A O 1
ATOM 3331 N N . GLY A 1 407 ? 12.197 3.586 -19.754 1.00 85.25 407 GLY A N 1
ATOM 3332 C CA . GLY A 1 407 ? 12.113 5.042 -19.775 1.00 85.25 407 GLY A CA 1
ATOM 3333 C C . GLY A 1 407 ? 11.350 5.493 -21.017 1.00 85.25 407 GLY A C 1
ATOM 3334 O O . GLY A 1 407 ? 10.126 5.459 -20.992 1.00 85.25 407 GLY A O 1
ATOM 3335 N N . GLU A 1 408 ? 12.027 5.906 -22.095 1.00 85.44 408 GLU A N 1
ATOM 3336 C CA . GLU A 1 408 ? 11.427 6.516 -23.308 1.00 85.44 408 GLU A CA 1
ATOM 3337 C C . GLU A 1 408 ? 10.704 5.543 -24.276 1.00 85.44 408 GLU A C 1
ATOM 3339 O O . GLU A 1 408 ? 10.621 5.792 -25.483 1.00 85.44 408 GLU A O 1
ATOM 3344 N N . GLY A 1 409 ? 10.183 4.432 -23.749 1.00 88.50 409 GLY A N 1
ATOM 3345 C CA . GLY A 1 409 ? 9.593 3.325 -24.509 1.00 88.50 409 GLY A CA 1
ATOM 3346 C C . GLY A 1 409 ? 8.096 3.464 -24.797 1.00 88.50 409 GLY A C 1
ATOM 3347 O O . GLY A 1 409 ? 7.524 4.555 -24.723 1.00 88.50 409 GLY A O 1
ATOM 3348 N N . ILE A 1 410 ? 7.490 2.333 -25.156 1.00 94.00 410 ILE A N 1
ATOM 3349 C CA . ILE A 1 410 ? 6.045 2.171 -25.369 1.00 94.00 410 ILE A CA 1
ATOM 3350 C C . ILE A 1 410 ? 5.259 2.539 -24.099 1.00 94.00 410 ILE A C 1
ATOM 3352 O O . ILE A 1 410 ? 5.702 2.259 -22.986 1.00 94.00 410 ILE A O 1
ATOM 3356 N N . ALA A 1 411 ? 4.107 3.187 -24.258 1.00 92.38 411 ALA A N 1
ATOM 3357 C CA . ALA A 1 411 ? 3.192 3.537 -23.169 1.00 92.38 411 ALA A CA 1
ATOM 3358 C C . ALA A 1 411 ? 2.167 2.424 -22.882 1.00 92.38 411 ALA A C 1
ATOM 3360 O O . ALA A 1 411 ? 1.633 2.332 -21.773 1.00 92.38 411 ALA A O 1
ATOM 3361 N N . GLU A 1 412 ? 1.935 1.548 -23.859 1.00 93.94 412 GLU A N 1
ATOM 3362 C CA . GLU A 1 412 ? 1.020 0.410 -23.780 1.00 93.94 412 GLU A CA 1
ATOM 3363 C C . GLU A 1 412 ? 1.681 -0.887 -24.270 1.00 93.94 412 GLU A C 1
ATOM 3365 O O . GLU A 1 412 ? 2.616 -0.819 -25.074 1.00 93.94 412 GLU A O 1
ATOM 3370 N N . PRO A 1 413 ? 1.183 -2.068 -23.843 1.00 96.62 413 PRO A N 1
ATOM 3371 C CA . PRO A 1 413 ? 1.622 -3.350 -24.379 1.00 96.62 413 PRO A CA 1
ATOM 3372 C C . PRO A 1 413 ? 1.539 -3.372 -25.906 1.00 96.62 413 PRO A C 1
ATOM 3374 O O . PRO A 1 413 ? 0.481 -3.111 -26.477 1.00 96.62 413 PRO A O 1
ATOM 3377 N N . PHE A 1 414 ? 2.643 -3.717 -26.560 1.00 96.81 414 PHE A N 1
ATOM 3378 C CA . PHE A 1 414 ? 2.782 -3.626 -28.011 1.00 96.81 414 PHE A CA 1
ATOM 3379 C C . PHE A 1 414 ? 2.610 -5.009 -28.655 1.00 96.81 414 PHE A C 1
ATOM 3381 O O . PHE A 1 414 ? 3.255 -5.963 -28.206 1.00 96.81 414 PHE A O 1
ATOM 3388 N N . PRO A 1 415 ? 1.768 -5.184 -29.685 1.00 95.88 415 PRO A N 1
ATOM 3389 C CA . PRO A 1 415 ? 1.571 -6.490 -30.305 1.00 95.88 415 PRO A CA 1
ATOM 3390 C C . PRO A 1 415 ? 2.855 -6.953 -31.000 1.00 95.88 415 PRO A C 1
ATOM 3392 O O . PRO A 1 415 ? 3.486 -6.211 -31.749 1.00 95.88 415 PRO A O 1
ATOM 3395 N N . LEU A 1 416 ? 3.249 -8.203 -30.763 1.00 95.06 416 LEU A N 1
ATOM 3396 C CA . LEU A 1 416 ? 4.441 -8.802 -31.358 1.00 95.06 416 LEU A CA 1
ATOM 3397 C C . LEU A 1 416 ? 4.150 -9.263 -32.800 1.00 95.06 416 LEU A C 1
ATOM 3399 O O . LEU A 1 416 ? 4.072 -10.462 -33.088 1.00 95.06 416 LEU A O 1
ATOM 3403 N N . GLU A 1 417 ? 3.966 -8.293 -33.693 1.00 94.31 417 GLU A N 1
ATOM 3404 C CA . GLU A 1 417 ? 3.629 -8.474 -35.107 1.00 94.31 417 GLU A CA 1
ATOM 3405 C C . GLU A 1 417 ? 4.604 -7.671 -35.988 1.00 94.31 417 GLU A C 1
ATOM 3407 O O . GLU A 1 417 ? 4.794 -6.469 -35.810 1.00 94.31 417 GLU A O 1
ATOM 3412 N N . ALA A 1 418 ? 5.270 -8.344 -36.931 1.00 91.69 418 ALA A N 1
ATOM 3413 C CA . ALA A 1 418 ? 6.263 -7.707 -37.792 1.00 91.69 418 ALA A CA 1
ATOM 3414 C C . ALA A 1 418 ? 5.598 -6.712 -38.755 1.00 91.69 418 ALA A C 1
ATOM 3416 O O . ALA A 1 418 ? 4.641 -7.056 -39.446 1.00 91.69 418 ALA A O 1
ATOM 3417 N N . GLY A 1 419 ? 6.130 -5.493 -38.821 1.00 88.69 419 GLY A N 1
ATOM 3418 C CA . GLY A 1 419 ? 5.584 -4.404 -39.628 1.00 88.69 419 GLY A CA 1
ATOM 3419 C C . GLY A 1 419 ? 4.350 -3.729 -39.025 1.00 88.69 419 GLY A C 1
ATOM 3420 O O . GLY A 1 419 ? 3.828 -2.812 -39.649 1.00 88.69 419 GLY A O 1
ATOM 3421 N N . TRP A 1 420 ? 3.890 -4.144 -37.837 1.00 92.62 420 TRP A N 1
ATOM 3422 C CA . TRP A 1 420 ? 2.848 -3.417 -37.116 1.00 92.62 420 TRP A CA 1
ATOM 3423 C C . TRP A 1 420 ? 3.382 -2.055 -36.684 1.00 92.62 420 TRP A C 1
ATOM 3425 O O . TRP A 1 420 ? 4.413 -1.985 -36.011 1.00 92.62 420 TRP A O 1
ATOM 3435 N N . GLU A 1 421 ? 2.682 -0.993 -37.072 1.00 94.25 421 GLU A N 1
ATOM 3436 C CA . GLU A 1 421 ? 2.965 0.380 -36.667 1.00 94.25 421 GLU A CA 1
ATOM 3437 C C . GLU A 1 421 ? 1.807 0.878 -35.800 1.00 94.25 421 GLU A C 1
ATOM 3439 O O . GLU A 1 421 ? 0.643 0.749 -36.178 1.00 94.25 421 GLU A O 1
ATOM 3444 N N . GLU A 1 422 ? 2.119 1.447 -34.639 1.00 92.19 422 GLU A N 1
ATOM 3445 C CA . GLU A 1 422 ? 1.116 1.958 -33.704 1.00 92.19 422 GLU A CA 1
ATOM 3446 C C . GLU A 1 422 ? 1.526 3.337 -33.197 1.00 92.19 422 GLU A C 1
ATOM 3448 O O . GLU A 1 422 ? 2.661 3.539 -32.757 1.00 92.19 422 GLU A O 1
ATOM 3453 N N . GLU A 1 423 ? 0.593 4.287 -33.254 1.00 91.94 423 GLU A N 1
ATOM 3454 C CA . GLU A 1 423 ? 0.727 5.578 -32.585 1.00 91.94 423 GLU A CA 1
ATOM 3455 C C . GLU A 1 423 ? 0.237 5.444 -31.141 1.00 91.94 423 GLU A C 1
ATOM 3457 O O . GLU A 1 423 ? -0.911 5.081 -30.893 1.00 91.94 423 GLU A O 1
ATOM 3462 N N . GLN A 1 424 ? 1.124 5.748 -30.199 1.00 90.44 424 GLN A N 1
ATOM 3463 C CA . GLN A 1 424 ? 0.841 5.884 -28.775 1.00 90.44 424 GLN A CA 1
ATOM 3464 C C . GLN A 1 424 ? 1.182 7.315 -28.344 1.00 90.44 424 GLN A C 1
ATOM 3466 O O . GLN A 1 424 ? 1.948 8.006 -29.020 1.00 90.44 424 GLN A O 1
ATOM 3471 N N . ASP A 1 425 ? 0.691 7.754 -27.183 1.00 83.81 425 ASP A N 1
ATOM 3472 C CA . ASP A 1 425 ? 0.977 9.106 -26.676 1.00 83.81 425 ASP A CA 1
ATOM 3473 C C . ASP A 1 425 ? 2.486 9.395 -26.588 1.00 83.81 425 ASP A C 1
ATOM 3475 O O . ASP A 1 425 ? 2.926 10.516 -26.832 1.00 83.81 425 ASP A O 1
ATOM 3479 N N . SER A 1 426 ? 3.301 8.378 -26.282 1.00 87.00 426 SER A N 1
ATOM 3480 C CA . SER A 1 426 ? 4.756 8.510 -26.166 1.00 87.00 426 SER A CA 1
ATOM 3481 C C . SER A 1 426 ? 5.508 8.513 -27.504 1.00 87.00 426 SER A C 1
ATOM 3483 O O . SER A 1 426 ? 6.707 8.825 -27.515 1.00 87.00 426 SER A O 1
ATOM 3485 N N . GLY A 1 427 ? 4.860 8.176 -28.624 1.00 90.38 427 GLY A N 1
ATOM 3486 C CA . GLY A 1 427 ? 5.494 8.074 -29.938 1.00 90.38 427 GLY A CA 1
ATOM 3487 C C . GLY A 1 427 ? 4.811 7.101 -30.901 1.00 90.38 427 GLY A C 1
ATOM 3488 O O . GLY A 1 427 ? 3.913 6.354 -30.529 1.00 90.38 427 GLY A O 1
ATOM 3489 N N . VAL A 1 428 ? 5.297 7.072 -32.143 1.00 93.19 428 VAL A N 1
ATOM 3490 C CA . VAL A 1 428 ? 4.936 6.031 -33.118 1.00 93.19 428 VAL A CA 1
ATOM 3491 C C . VAL A 1 428 ? 5.995 4.937 -33.081 1.00 93.19 428 VAL A C 1
ATOM 3493 O O . VAL A 1 428 ? 7.187 5.224 -33.231 1.00 93.19 428 VAL A O 1
ATOM 3496 N N . TYR A 1 429 ? 5.566 3.697 -32.882 1.00 95.25 429 TYR A N 1
ATOM 3497 C CA . TYR A 1 429 ? 6.445 2.545 -32.706 1.00 95.25 429 TYR A CA 1
ATOM 3498 C C . TYR A 1 429 ? 6.160 1.473 -33.749 1.00 95.25 429 TYR A C 1
ATOM 3500 O O . TYR A 1 429 ? 5.034 1.350 -34.230 1.00 95.25 429 TYR A O 1
ATOM 3508 N N . ARG A 1 430 ? 7.182 0.679 -34.073 1.00 96.00 430 ARG A N 1
ATOM 3509 C CA . ARG A 1 430 ? 7.027 -0.529 -34.880 1.00 96.00 430 ARG A CA 1
ATOM 3510 C C . ARG A 1 430 ? 7.954 -1.645 -34.441 1.00 96.00 430 ARG A C 1
ATOM 3512 O O . ARG A 1 430 ? 9.008 -1.402 -33.849 1.00 96.00 430 ARG A O 1
ATOM 3519 N N . LEU A 1 431 ? 7.598 -2.859 -34.841 1.00 97.00 431 LEU A N 1
ATOM 3520 C CA . LEU A 1 431 ? 8.487 -4.010 -34.776 1.00 97.00 431 LEU A CA 1
ATOM 3521 C C . LEU A 1 431 ? 8.958 -4.407 -36.167 1.00 97.00 431 LEU A C 1
ATOM 3523 O O . LEU A 1 431 ? 8.162 -4.733 -37.047 1.00 97.00 431 LEU A O 1
ATOM 3527 N N . ARG A 1 432 ? 10.273 -4.433 -36.354 1.00 96.25 432 ARG A N 1
ATOM 3528 C CA . ARG A 1 432 ? 10.907 -4.999 -37.546 1.00 96.25 432 ARG A CA 1
ATOM 3529 C C . ARG A 1 432 ? 11.539 -6.338 -37.190 1.00 96.25 432 ARG A C 1
ATOM 3531 O O . ARG A 1 432 ? 12.062 -6.496 -36.091 1.00 96.25 432 ARG A O 1
ATOM 3538 N N . VAL A 1 433 ? 11.506 -7.286 -38.120 1.00 96.19 433 VAL A N 1
ATOM 3539 C CA . VAL A 1 433 ? 12.155 -8.594 -37.967 1.00 96.19 433 VAL A CA 1
ATOM 3540 C C . VAL A 1 433 ? 13.197 -8.764 -39.057 1.00 96.19 433 VAL A C 1
ATOM 3542 O O . VAL A 1 433 ? 12.933 -8.465 -40.221 1.00 96.19 433 VAL A O 1
ATOM 3545 N N . GLU A 1 434 ? 14.375 -9.235 -38.672 1.00 95.56 434 GLU A N 1
ATOM 3546 C CA . GLU A 1 434 ? 15.458 -9.586 -39.585 1.00 95.56 434 GLU A CA 1
ATOM 3547 C C . GLU A 1 434 ? 16.117 -10.874 -39.086 1.00 95.56 434 GLU A C 1
ATOM 3549 O O . GLU A 1 434 ? 16.614 -10.928 -37.961 1.00 95.56 434 GLU A O 1
ATOM 3554 N N . ALA A 1 435 ? 16.075 -11.925 -39.911 1.00 92.62 435 ALA A N 1
ATOM 3555 C CA . ALA A 1 435 ? 16.374 -13.294 -39.486 1.00 92.62 435 ALA A CA 1
ATOM 3556 C C . ALA A 1 435 ? 15.566 -13.675 -38.225 1.00 92.62 435 ALA A C 1
ATOM 3558 O O . ALA A 1 435 ? 14.337 -13.663 -38.274 1.00 92.62 435 ALA A O 1
ATOM 3559 N N . ASP A 1 436 ? 16.244 -13.966 -37.112 1.00 92.62 436 ASP A N 1
ATOM 3560 C CA . ASP A 1 436 ? 15.631 -14.346 -35.832 1.00 92.62 436 ASP A CA 1
ATOM 3561 C C . ASP A 1 436 ? 15.632 -13.203 -34.791 1.00 92.62 436 ASP A C 1
ATOM 3563 O O . ASP A 1 436 ? 15.267 -13.411 -33.629 1.00 92.62 436 ASP A O 1
ATOM 3567 N N . GLU A 1 437 ? 16.046 -11.990 -35.181 1.00 96.38 437 GLU A N 1
ATOM 3568 C CA . GLU A 1 437 ? 16.080 -10.814 -34.306 1.00 96.38 437 GLU A CA 1
ATOM 3569 C C . GLU A 1 437 ? 14.881 -9.886 -34.558 1.00 96.38 437 GLU A C 1
ATOM 3571 O O . GLU A 1 437 ? 14.534 -9.547 -35.692 1.00 96.38 437 GLU A O 1
ATOM 3576 N N . TRP A 1 438 ? 14.270 -9.437 -33.463 1.00 97.94 438 TRP A N 1
ATOM 3577 C CA . TRP A 1 438 ? 13.221 -8.423 -33.434 1.00 97.94 438 TRP A CA 1
ATOM 3578 C C . TRP A 1 438 ? 13.820 -7.081 -33.030 1.00 97.94 438 TRP A C 1
ATOM 3580 O O . TRP A 1 438 ? 14.635 -7.014 -32.110 1.00 97.94 438 TRP A O 1
ATOM 3590 N N . TYR A 1 439 ? 13.387 -6.009 -33.683 1.00 97.62 439 TYR A N 1
ATOM 3591 C CA . TYR A 1 439 ? 13.853 -4.644 -33.463 1.00 97.62 439 TYR A CA 1
ATOM 3592 C C . TYR A 1 439 ? 12.663 -3.779 -33.075 1.00 97.62 439 TYR A C 1
ATOM 3594 O O . TYR A 1 439 ? 11.740 -3.608 -33.871 1.00 97.62 439 TYR A O 1
ATOM 3602 N N . MET A 1 440 ? 12.702 -3.228 -31.863 1.00 97.12 440 MET A N 1
ATOM 3603 C CA . MET A 1 440 ? 11.772 -2.188 -31.436 1.00 97.12 440 MET A CA 1
ATOM 3604 C C . MET A 1 440 ? 12.274 -0.850 -31.966 1.00 97.12 440 MET A C 1
ATOM 3606 O O . MET A 1 440 ? 13.378 -0.415 -31.624 1.00 97.12 440 MET A O 1
ATOM 3610 N N . GLU A 1 441 ? 11.479 -0.207 -32.811 1.00 95.81 441 GLU A N 1
ATOM 3611 C CA . GLU A 1 441 ? 11.833 1.044 -33.471 1.00 95.81 441 GLU A CA 1
ATOM 3612 C C . GLU A 1 4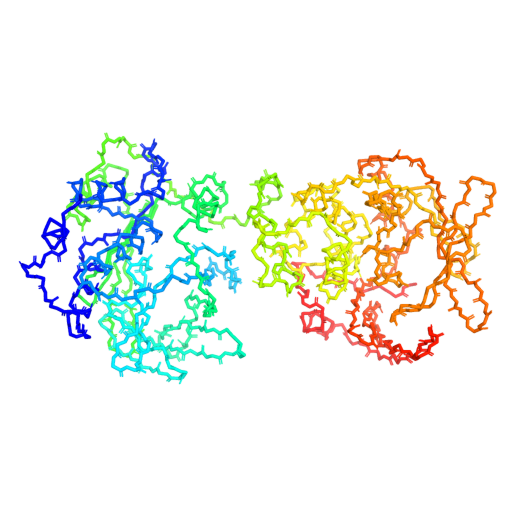41 ? 10.813 2.134 -33.144 1.00 95.81 441 GLU A C 1
ATOM 3614 O O . GLU A 1 441 ? 9.617 1.875 -33.041 1.00 95.81 441 GLU A O 1
ATOM 3619 N N . LYS A 1 442 ? 11.301 3.364 -32.991 1.00 93.81 442 LYS A N 1
ATOM 3620 C CA . LYS A 1 442 ? 10.501 4.567 -32.772 1.00 93.81 442 LYS A CA 1
ATOM 3621 C C . LYS A 1 442 ? 10.695 5.527 -33.938 1.00 93.81 442 LYS A C 1
ATOM 3623 O O . LYS A 1 442 ? 11.826 5.719 -34.389 1.00 93.81 442 LYS A O 1
ATOM 3628 N N . LYS A 1 443 ? 9.614 6.140 -34.409 1.00 91.75 443 LYS A N 1
ATOM 3629 C CA . LYS A 1 443 ? 9.660 7.163 -35.455 1.00 91.75 443 LYS A CA 1
ATOM 3630 C C . LYS A 1 443 ? 10.183 8.491 -34.881 1.00 91.75 443 LYS A C 1
ATOM 3632 O O . LYS A 1 443 ? 9.639 8.997 -33.905 1.00 91.75 443 LYS A O 1
ATOM 3637 N N . GLU A 1 444 ? 11.230 9.051 -35.484 1.00 86.50 444 GLU A N 1
ATOM 3638 C CA . GLU A 1 444 ? 11.807 10.375 -35.202 1.00 86.50 444 GLU A CA 1
ATOM 3639 C C . GLU A 1 444 ? 12.051 11.098 -36.536 1.00 86.50 444 GLU A C 1
ATOM 3641 O O . GLU A 1 444 ? 12.788 10.585 -37.370 1.00 86.50 444 GLU A O 1
ATOM 3646 N N . GLU A 1 445 ? 11.443 12.271 -36.756 1.00 82.12 445 GLU A N 1
ATOM 3647 C CA . GLU A 1 445 ? 11.646 13.091 -37.973 1.00 82.12 445 GLU A CA 1
ATOM 3648 C C . GLU A 1 445 ? 11.507 12.294 -39.293 1.00 82.12 445 GLU A C 1
ATOM 3650 O O . GLU A 1 445 ? 12.346 12.376 -40.185 1.00 82.12 445 GLU A O 1
ATOM 3655 N N . GLU A 1 446 ? 10.443 11.488 -39.405 1.00 83.19 446 GLU A N 1
ATOM 3656 C CA . GLU A 1 446 ? 10.171 10.557 -40.524 1.00 83.19 446 GLU A CA 1
ATOM 3657 C C . GLU A 1 446 ? 11.133 9.363 -40.673 1.00 83.19 446 GLU A C 1
ATOM 3659 O O . GLU A 1 446 ? 10.921 8.502 -41.530 1.00 83.19 446 GLU A O 1
ATOM 3664 N N . LEU A 1 447 ? 12.139 9.237 -39.807 1.00 90.00 447 LEU A N 1
ATOM 3665 C CA . LEU A 1 447 ? 13.072 8.115 -39.776 1.00 90.00 447 LEU A CA 1
ATOM 3666 C C . LEU A 1 447 ? 12.747 7.149 -38.636 1.00 90.00 447 LEU A C 1
ATOM 3668 O O . LEU A 1 447 ? 12.237 7.529 -37.586 1.00 90.00 447 LEU A O 1
ATOM 3672 N N . TRP A 1 448 ? 13.076 5.874 -38.826 1.00 92.62 448 TRP A N 1
ATOM 3673 C CA . TRP A 1 448 ? 12.938 4.862 -37.782 1.00 92.62 448 TRP A CA 1
ATOM 3674 C C . TRP A 1 448 ? 14.251 4.714 -37.022 1.00 92.62 448 TRP A C 1
ATOM 3676 O O . TRP A 1 448 ? 15.266 4.310 -37.590 1.00 92.62 448 TRP A O 1
ATOM 3686 N N . ARG A 1 449 ? 14.228 5.022 -35.724 1.00 92.50 449 ARG A N 1
ATOM 3687 C CA . ARG A 1 449 ? 15.340 4.793 -34.800 1.00 92.50 449 ARG A CA 1
ATOM 3688 C C . ARG A 1 449 ? 15.114 3.492 -34.046 1.00 92.50 449 ARG A C 1
ATOM 3690 O O . ARG A 1 449 ? 14.115 3.346 -33.348 1.00 92.50 449 ARG A O 1
ATOM 3697 N N . THR A 1 450 ? 16.074 2.576 -34.102 1.00 95.69 450 THR A N 1
ATOM 3698 C CA . THR A 1 450 ? 16.071 1.396 -33.232 1.00 95.69 450 THR A CA 1
ATOM 3699 C C . THR A 1 450 ? 16.333 1.788 -31.780 1.00 95.69 450 THR A C 1
ATOM 3701 O O . THR A 1 450 ? 17.308 2.475 -31.478 1.00 95.69 450 THR A O 1
ATOM 3704 N N . LEU A 1 451 ? 15.467 1.324 -30.880 1.00 95.88 451 LEU A N 1
ATOM 3705 C CA . LEU A 1 451 ? 15.629 1.444 -29.433 1.00 95.88 451 LEU A CA 1
ATOM 3706 C C . LEU A 1 451 ? 16.446 0.271 -28.893 1.00 95.88 451 LEU A C 1
ATOM 3708 O O . LEU A 1 451 ? 17.478 0.453 -28.248 1.00 95.88 451 LEU A O 1
ATOM 3712 N N . TYR A 1 452 ? 16.002 -0.945 -29.197 1.00 97.50 452 TYR A N 1
ATOM 3713 C CA . TYR A 1 452 ? 16.673 -2.179 -28.817 1.00 97.50 452 TYR A CA 1
ATOM 3714 C C . TYR A 1 452 ? 16.315 -3.317 -29.766 1.00 97.50 452 TYR A C 1
ATOM 3716 O O . TYR A 1 452 ? 15.317 -3.259 -30.488 1.00 97.50 452 TYR A O 1
ATOM 3724 N N . LYS A 1 453 ? 17.127 -4.375 -29.724 1.00 97.50 453 LYS A N 1
ATOM 3725 C CA . LYS A 1 453 ? 16.846 -5.642 -30.401 1.00 97.50 453 LYS A CA 1
ATOM 3726 C C . LYS A 1 453 ? 16.832 -6.821 -29.438 1.00 97.50 453 LYS A C 1
ATOM 3728 O O . LYS A 1 453 ? 17.509 -6.770 -28.410 1.00 97.50 453 LYS A O 1
ATOM 3733 N N . PHE A 1 454 ? 16.090 -7.870 -29.764 1.00 97.94 454 PHE A N 1
ATOM 3734 C CA . PHE A 1 454 ? 15.915 -9.047 -28.914 1.00 97.94 454 PHE A CA 1
ATOM 3735 C C . PHE A 1 454 ? 15.605 -10.305 -29.731 1.00 97.94 454 PHE A C 1
ATOM 3737 O O . PHE A 1 454 ? 15.235 -10.228 -30.901 1.00 97.94 454 PHE A O 1
ATOM 3744 N N . THR A 1 455 ? 15.742 -11.466 -29.096 1.00 97.38 455 THR A N 1
ATOM 3745 C CA . THR A 1 455 ? 15.246 -12.750 -29.610 1.00 97.38 455 THR A CA 1
ATOM 3746 C C . THR A 1 455 ? 14.089 -13.231 -28.736 1.00 97.38 455 THR A C 1
ATOM 3748 O O . THR A 1 455 ? 13.875 -12.727 -27.633 1.00 97.38 455 THR A O 1
ATOM 3751 N N . LEU A 1 456 ? 13.339 -14.228 -29.207 1.00 96.94 456 LEU A N 1
ATOM 3752 C CA . LEU A 1 456 ? 12.256 -14.850 -28.429 1.00 96.94 456 LEU A CA 1
ATOM 3753 C C . LEU A 1 456 ? 12.752 -15.963 -27.493 1.00 96.94 456 LEU A C 1
ATOM 3755 O O . LEU A 1 456 ? 11.953 -16.765 -27.010 1.00 96.94 456 LEU A O 1
ATOM 3759 N N . GLU A 1 457 ? 14.064 -16.034 -27.261 1.00 97.38 457 GLU A N 1
ATOM 3760 C CA . GLU A 1 457 ? 14.652 -16.982 -26.324 1.00 97.38 457 GLU A CA 1
ATOM 3761 C C . GLU A 1 457 ? 14.268 -16.597 -24.895 1.00 97.38 457 GLU A C 1
ATOM 3763 O O . GLU A 1 457 ? 14.626 -15.525 -24.398 1.00 97.38 457 GLU A O 1
ATOM 3768 N N . GLU A 1 458 ? 13.521 -17.486 -24.248 1.00 97.75 458 GLU A N 1
ATOM 3769 C CA . GLU A 1 458 ? 13.067 -17.299 -22.879 1.00 97.75 458 GLU A CA 1
ATOM 3770 C C . GLU A 1 458 ? 14.245 -17.335 -21.903 1.00 97.75 458 GLU A C 1
ATOM 3772 O O . GLU A 1 458 ? 15.133 -18.189 -21.981 1.00 97.75 458 GLU A O 1
ATOM 3777 N N . ARG A 1 459 ? 14.242 -16.378 -20.979 1.00 98.00 459 ARG A N 1
ATOM 3778 C CA . ARG A 1 459 ? 15.235 -16.207 -19.921 1.00 98.00 459 ARG A CA 1
ATOM 3779 C C . ARG A 1 459 ? 14.589 -16.359 -18.558 1.00 98.00 459 ARG A C 1
ATOM 3781 O O . ARG A 1 459 ? 13.369 -16.342 -18.413 1.00 98.00 459 ARG A O 1
ATOM 3788 N N . LYS A 1 460 ? 15.429 -16.461 -17.539 1.00 96.56 460 LYS A N 1
ATOM 3789 C CA . LYS A 1 460 ? 15.029 -16.3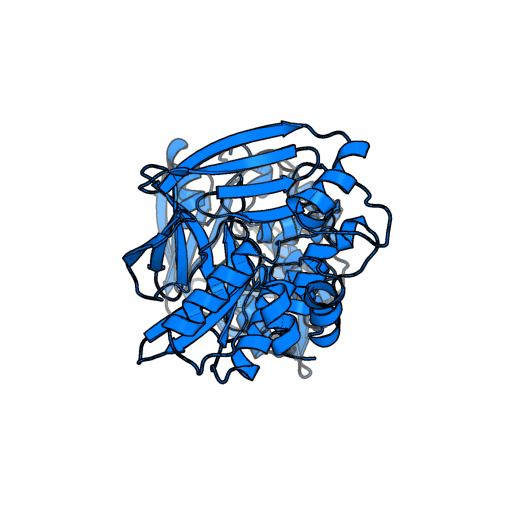54 -16.140 1.00 96.56 460 LYS A CA 1
ATOM 3790 C C . LYS A 1 460 ? 15.374 -14.971 -15.614 1.00 96.56 460 LYS A C 1
ATOM 3792 O O . LYS A 1 460 ? 16.319 -14.336 -16.080 1.00 96.56 460 LYS A O 1
ATOM 3797 N N . PHE A 1 461 ? 14.628 -14.508 -14.616 1.00 95.31 461 PHE A N 1
ATOM 3798 C CA . PHE A 1 461 ? 14.912 -13.232 -13.961 1.00 95.31 461 PHE A CA 1
ATOM 3799 C C . PHE A 1 461 ? 16.335 -13.208 -13.369 1.00 95.31 461 PHE A C 1
ATOM 3801 O O . PHE A 1 461 ? 17.043 -12.206 -13.452 1.00 95.31 461 PHE A O 1
ATOM 3808 N N . GLU A 1 462 ? 16.800 -14.347 -12.854 1.00 95.06 462 GLU A N 1
ATOM 3809 C CA . GLU A 1 462 ? 18.126 -14.507 -12.258 1.00 95.06 462 GLU A CA 1
ATOM 3810 C C . GLU A 1 462 ? 19.274 -14.421 -13.271 1.00 95.06 462 GLU A C 1
ATOM 3812 O O . GLU A 1 462 ? 20.392 -14.082 -12.873 1.00 95.06 462 GLU A O 1
ATOM 3817 N N . ASP A 1 463 ? 19.015 -14.660 -14.563 1.00 97.06 463 ASP A N 1
ATOM 3818 C CA . ASP A 1 463 ? 20.039 -14.599 -15.618 1.00 97.06 463 ASP A CA 1
ATOM 3819 C C . ASP A 1 463 ? 20.627 -13.180 -15.756 1.00 97.06 463 ASP A C 1
ATOM 3821 O O . ASP A 1 463 ? 21.744 -12.995 -16.234 1.00 97.06 463 ASP A O 1
ATOM 3825 N N . PHE A 1 464 ? 19.905 -12.159 -15.283 1.00 97.44 464 PHE A N 1
ATOM 3826 C CA . PHE A 1 464 ? 20.302 -10.753 -15.365 1.00 97.44 464 PHE A CA 1
ATOM 3827 C C . PHE A 1 464 ? 21.213 -10.295 -14.215 1.00 97.44 464 PHE A C 1
ATOM 3829 O O . PHE A 1 464 ? 21.693 -9.162 -14.240 1.00 97.44 464 PHE A O 1
ATOM 3836 N N . ARG A 1 465 ? 21.494 -11.140 -13.208 1.00 95.56 465 ARG A N 1
ATOM 3837 C CA . ARG A 1 465 ? 22.265 -10.747 -12.007 1.00 95.56 465 ARG A CA 1
ATOM 3838 C C . ARG A 1 465 ? 23.669 -10.236 -12.324 1.00 95.56 465 ARG A C 1
ATOM 3840 O O . ARG A 1 465 ? 24.079 -9.217 -11.773 1.00 95.56 465 ARG A O 1
ATOM 3847 N N . GLU A 1 466 ? 24.392 -10.909 -13.216 1.00 96.56 466 GLU A N 1
ATOM 3848 C CA . GLU A 1 466 ? 25.746 -10.490 -13.600 1.00 96.56 466 GLU A CA 1
ATOM 3849 C C . GLU A 1 466 ? 25.723 -9.142 -14.332 1.00 96.56 466 GLU A C 1
ATOM 3851 O O . GLU A 1 466 ? 26.512 -8.246 -14.029 1.00 96.56 466 GLU A O 1
ATOM 3856 N N . MET A 1 467 ? 24.769 -8.961 -15.249 1.00 96.94 467 MET A N 1
ATOM 3857 C CA . MET A 1 467 ? 24.619 -7.696 -15.963 1.00 96.94 467 MET A CA 1
ATOM 3858 C C . MET A 1 467 ? 24.149 -6.568 -15.041 1.00 96.94 467 MET A C 1
ATOM 3860 O O . MET A 1 467 ? 24.603 -5.440 -15.186 1.00 96.94 467 MET A O 1
ATOM 3864 N N . CYS A 1 468 ? 23.310 -6.858 -14.047 1.00 96.50 468 CYS A N 1
ATOM 3865 C CA . CYS A 1 468 ? 22.947 -5.912 -12.993 1.00 96.50 468 CYS A CA 1
ATOM 3866 C C . CYS A 1 468 ? 24.167 -5.444 -12.202 1.00 96.50 468 CYS A C 1
ATOM 3868 O O . CYS A 1 468 ? 24.331 -4.242 -12.004 1.00 96.50 468 CYS A O 1
ATOM 3870 N N . GLU A 1 469 ? 25.044 -6.360 -11.782 1.00 96.44 469 GLU A N 1
ATOM 3871 C CA . GLU A 1 469 ? 26.300 -5.995 -11.118 1.00 96.44 469 GLU A CA 1
ATOM 3872 C C . GLU A 1 469 ? 27.169 -5.120 -12.031 1.00 96.44 469 GLU A C 1
ATOM 3874 O O . GLU A 1 469 ? 27.650 -4.071 -11.604 1.00 96.44 469 GLU A O 1
ATOM 3879 N N . TYR A 1 470 ? 27.307 -5.487 -13.308 1.00 96.38 470 TYR A N 1
ATOM 3880 C CA . TYR A 1 470 ? 28.047 -4.689 -14.285 1.00 96.38 470 TYR A CA 1
ATOM 3881 C C . TYR A 1 470 ? 27.463 -3.280 -14.454 1.00 96.38 470 TYR A C 1
ATOM 3883 O O . TYR A 1 470 ? 28.198 -2.296 -14.371 1.00 96.38 470 TYR A O 1
ATOM 3891 N N . LEU A 1 471 ? 26.150 -3.165 -14.667 1.00 94.31 471 LEU A N 1
ATOM 3892 C CA . LEU A 1 471 ? 25.487 -1.887 -14.910 1.00 94.31 471 LEU A CA 1
ATOM 3893 C C . LEU A 1 471 ? 25.518 -0.968 -13.684 1.00 94.31 471 LEU A C 1
ATOM 3895 O O . LEU A 1 471 ? 25.541 0.246 -13.864 1.00 94.31 471 LEU A O 1
ATOM 3899 N N . GLN A 1 472 ? 25.560 -1.508 -12.465 1.00 95.25 472 GLN A N 1
ATOM 3900 C CA . GLN A 1 472 ? 25.585 -0.690 -11.249 1.00 95.25 472 GLN A CA 1
ATOM 3901 C C . GLN A 1 472 ? 26.993 -0.356 -10.728 1.00 95.25 472 GLN A C 1
ATOM 3903 O O . GLN A 1 472 ? 27.127 0.537 -9.898 1.00 95.25 472 GLN A O 1
ATOM 3908 N N . THR A 1 473 ? 28.042 -1.053 -11.186 1.00 95.56 473 THR A N 1
ATOM 3909 C CA . THR A 1 473 ? 29.417 -0.864 -10.673 1.00 95.56 473 THR A CA 1
ATOM 3910 C C . THR A 1 473 ? 30.439 -0.461 -11.730 1.00 95.56 473 THR A C 1
ATOM 3912 O O . THR A 1 4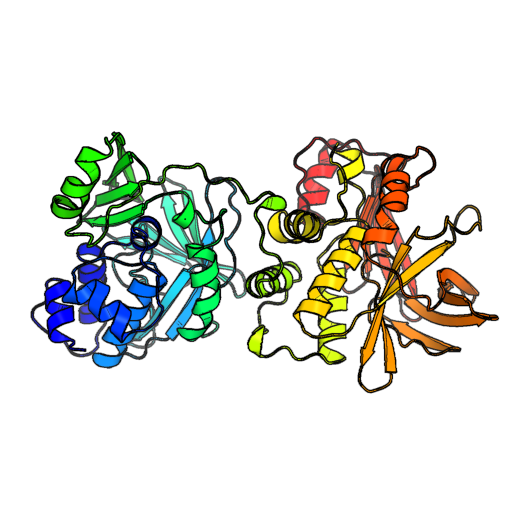73 ? 31.458 0.148 -11.404 1.00 95.56 473 THR A O 1
ATOM 3915 N N . SER A 1 474 ? 30.216 -0.799 -13.003 1.00 94.75 474 SER A N 1
ATOM 3916 C CA . SER A 1 474 ? 31.223 -0.564 -14.032 1.00 94.75 474 SER A CA 1
ATOM 3917 C C . SER A 1 474 ? 31.334 0.925 -14.357 1.00 94.75 474 SER A C 1
ATOM 3919 O O . SER A 1 474 ? 30.332 1.532 -14.730 1.00 94.75 474 SER A O 1
ATOM 3921 N N . PRO A 1 475 ? 32.548 1.506 -14.392 1.00 91.19 475 PRO A N 1
ATOM 3922 C CA . PRO A 1 475 ? 32.739 2.892 -14.827 1.00 91.19 475 PRO A CA 1
ATOM 3923 C C . PRO A 1 475 ? 32.368 3.114 -16.303 1.00 91.19 475 PRO A C 1
ATOM 3925 O O . PRO A 1 475 ? 32.277 4.248 -16.754 1.00 91.19 475 PRO A O 1
ATOM 3928 N N . LYS A 1 476 ? 32.158 2.037 -17.075 1.00 88.56 476 LYS A N 1
ATOM 3929 C CA . LYS A 1 476 ? 31.677 2.104 -18.462 1.00 88.56 476 LYS A CA 1
ATOM 3930 C C . LYS A 1 476 ? 30.149 2.169 -18.563 1.00 88.56 476 LYS A C 1
ATOM 3932 O O . LYS A 1 476 ? 29.636 2.423 -19.647 1.00 88.56 476 LYS A O 1
ATOM 3937 N N . SER A 1 477 ? 29.427 1.916 -17.473 1.00 90.69 477 SER A N 1
ATOM 3938 C CA . SER A 1 477 ? 27.966 1.892 -17.462 1.00 90.69 477 SER A CA 1
ATOM 3939 C C . SER A 1 477 ? 27.387 3.294 -17.359 1.00 90.69 477 SER A C 1
ATOM 3941 O O . SER A 1 477 ? 27.719 4.018 -16.422 1.00 90.69 477 SER A O 1
ATOM 3943 N N . PHE A 1 478 ? 26.452 3.628 -18.254 1.00 88.44 478 PHE A N 1
ATOM 3944 C CA . PHE A 1 478 ? 25.667 4.869 -18.211 1.00 88.44 478 PHE A CA 1
ATOM 3945 C C . PHE A 1 478 ? 25.123 5.186 -16.816 1.00 88.44 478 PHE A C 1
ATOM 3947 O O . PHE A 1 478 ? 25.180 6.323 -16.357 1.00 88.44 478 PHE A O 1
ATOM 3954 N N . PHE A 1 479 ? 24.657 4.158 -16.111 1.00 92.00 479 PHE A N 1
ATOM 3955 C CA . PHE A 1 479 ? 24.031 4.301 -14.804 1.00 92.00 479 PHE A CA 1
ATOM 3956 C C . PHE A 1 479 ? 25.006 4.708 -13.689 1.00 92.00 479 PHE A C 1
ATOM 3958 O O . PHE A 1 479 ? 24.556 5.214 -12.664 1.00 92.00 479 PHE A O 1
ATOM 3965 N N . VAL A 1 480 ? 26.318 4.525 -13.888 1.00 92.62 480 VAL A N 1
ATOM 3966 C CA . VAL A 1 480 ? 27.375 4.871 -12.920 1.00 92.62 480 VAL A CA 1
ATOM 3967 C C . VAL A 1 480 ? 27.906 6.290 -13.118 1.00 92.62 480 VAL A C 1
ATOM 3969 O O . VAL A 1 480 ? 28.309 6.925 -12.148 1.00 92.62 480 VAL A O 1
ATOM 3972 N N . TRP A 1 481 ? 27.902 6.812 -14.344 1.00 89.69 481 TRP A N 1
ATOM 3973 C CA . TRP A 1 481 ? 28.409 8.158 -14.638 1.00 89.69 481 TRP A CA 1
ATOM 3974 C C . TRP A 1 481 ? 27.307 9.198 -14.893 1.00 89.69 481 TRP A C 1
ATOM 3976 O O . TRP A 1 481 ? 27.601 10.388 -14.883 1.00 89.69 481 TRP A O 1
ATOM 3986 N N . LYS A 1 482 ? 26.031 8.790 -15.006 1.00 90.50 482 LYS A N 1
ATOM 3987 C CA . LYS A 1 482 ? 24.875 9.699 -14.915 1.00 90.50 482 LYS A CA 1
ATOM 3988 C C . LYS A 1 482 ? 23.890 9.293 -13.826 1.00 90.50 482 LYS A C 1
ATOM 3990 O O . LYS A 1 482 ? 23.379 8.168 -13.799 1.00 90.50 482 LYS A O 1
ATOM 3995 N N . SER A 1 483 ? 23.543 10.255 -12.978 1.00 93.81 483 SER A N 1
ATOM 3996 C CA . SER A 1 483 ? 22.407 10.143 -12.067 1.00 93.81 483 SER A CA 1
ATOM 3997 C C . SER A 1 483 ? 21.157 10.606 -12.795 1.00 93.81 483 SER A C 1
ATOM 3999 O O . SER A 1 483 ? 21.115 11.741 -13.269 1.00 93.81 483 SER A O 1
ATOM 4001 N N . PHE A 1 484 ? 20.131 9.768 -12.895 1.00 94.50 484 PHE A N 1
ATOM 4002 C CA . PHE A 1 484 ? 18.901 10.175 -13.562 1.00 94.50 484 PHE A CA 1
ATOM 4003 C C . PHE A 1 484 ? 17.661 9.578 -12.891 1.00 94.50 484 PHE A C 1
ATOM 4005 O O . PHE A 1 484 ? 17.730 8.570 -12.188 1.00 94.50 484 PHE A O 1
ATOM 4012 N N . CYS A 1 485 ? 16.524 10.230 -13.114 1.00 96.75 485 CYS A N 1
ATOM 4013 C CA . CYS A 1 485 ? 15.202 9.787 -12.693 1.00 96.75 485 CYS A CA 1
ATOM 4014 C C . CYS A 1 485 ? 14.184 10.307 -13.710 1.00 96.75 485 CYS A C 1
ATOM 4016 O O . CYS A 1 485 ? 14.122 11.508 -13.967 1.00 96.75 485 CYS A O 1
ATOM 4018 N N . SER A 1 486 ? 13.424 9.417 -14.339 1.00 96.62 486 SER A N 1
ATOM 4019 C CA . SER A 1 486 ? 12.488 9.733 -15.415 1.00 96.62 486 SER A CA 1
ATOM 4020 C C . SER A 1 486 ? 11.107 9.184 -15.094 1.00 96.62 486 SER A C 1
ATOM 4022 O O . SER A 1 486 ? 10.972 8.014 -14.748 1.00 96.62 486 SER A O 1
ATOM 4024 N N . LEU A 1 487 ? 10.081 10.016 -15.242 1.00 96.44 487 LEU A N 1
ATOM 4025 C CA . LEU A 1 487 ? 8.689 9.663 -14.981 1.00 96.44 487 LEU A CA 1
ATOM 4026 C C . LEU A 1 487 ? 7.821 10.085 -16.167 1.00 96.44 487 LEU A C 1
ATOM 4028 O O . LEU A 1 487 ? 7.960 11.204 -16.677 1.00 96.44 487 LEU A O 1
ATOM 4032 N N . MET A 1 488 ? 6.942 9.191 -16.621 1.00 95.06 488 MET A N 1
ATOM 4033 C CA . MET A 1 488 ? 5.952 9.529 -17.641 1.00 95.06 488 MET A CA 1
ATOM 4034 C C . MET A 1 488 ? 4.867 10.420 -17.029 1.00 95.06 488 MET A C 1
ATOM 4036 O O . MET A 1 488 ? 4.456 10.226 -15.891 1.00 95.06 488 MET A O 1
ATOM 4040 N N . LEU A 1 489 ? 4.402 11.397 -17.798 1.00 93.25 489 LEU A N 1
ATOM 4041 C CA . LEU A 1 489 ? 3.266 12.253 -17.473 1.00 93.25 489 LEU A CA 1
ATOM 4042 C C . LEU A 1 489 ? 2.162 12.026 -18.520 1.00 93.25 489 LEU A C 1
ATOM 4044 O O . LEU A 1 489 ? 2.483 11.600 -19.630 1.00 93.25 489 LEU A O 1
ATOM 4048 N N . PRO A 1 490 ? 0.889 12.365 -18.236 1.00 89.69 490 PRO A N 1
ATOM 4049 C CA . PRO A 1 490 ? -0.220 12.133 -19.171 1.00 89.69 490 PRO A CA 1
ATOM 4050 C C . PRO A 1 490 ? -0.003 12.682 -20.589 1.00 89.69 490 PRO A C 1
ATOM 4052 O O . PRO A 1 490 ? -0.488 12.108 -21.553 1.00 89.69 490 PRO A O 1
ATOM 4055 N N . HIS A 1 491 ? 0.746 13.778 -20.732 1.00 87.56 491 HIS A N 1
ATOM 4056 C CA . HIS A 1 491 ? 1.037 14.406 -22.028 1.00 87.56 491 HIS A CA 1
ATOM 4057 C C . HIS A 1 491 ? 2.535 14.648 -22.236 1.00 87.56 491 HIS A C 1
ATOM 4059 O O . HIS A 1 491 ? 2.941 15.579 -22.935 1.00 87.56 491 HIS A O 1
ATOM 4065 N N . GLY A 1 492 ? 3.382 13.852 -21.582 1.00 93.75 492 GLY A N 1
ATOM 4066 C CA . GLY A 1 492 ? 4.811 14.091 -21.643 1.00 93.75 492 GLY A CA 1
ATOM 4067 C C . GLY A 1 492 ? 5.652 13.223 -20.726 1.00 93.75 492 GLY A C 1
ATOM 4068 O O . GLY A 1 492 ? 5.313 12.101 -20.359 1.00 93.75 492 GLY A O 1
ATOM 4069 N N . ARG A 1 493 ? 6.801 13.765 -20.344 1.00 95.00 493 ARG A N 1
ATOM 4070 C CA . ARG A 1 493 ? 7.765 13.128 -19.455 1.00 95.00 493 ARG A CA 1
ATOM 4071 C C . ARG A 1 493 ? 8.551 14.184 -18.712 1.00 95.00 493 ARG A C 1
ATOM 4073 O O . ARG A 1 493 ? 8.956 15.188 -19.294 1.00 95.00 493 ARG A O 1
ATOM 4080 N N . LEU A 1 494 ? 8.846 13.900 -17.455 1.00 96.88 494 LEU A N 1
ATOM 4081 C CA . LEU A 1 494 ? 9.794 14.671 -16.671 1.00 96.88 494 LEU A CA 1
ATOM 4082 C C . LEU A 1 494 ? 11.038 13.826 -16.424 1.00 96.88 494 LEU A C 1
ATOM 4084 O O . LEU A 1 494 ? 10.932 12.655 -16.069 1.00 96.88 494 LEU A O 1
ATOM 4088 N N . THR A 1 495 ? 12.219 14.390 -16.652 1.00 97.12 495 THR A N 1
ATOM 4089 C CA . THR A 1 495 ? 13.491 13.692 -16.438 1.00 97.12 495 THR A CA 1
ATOM 4090 C C . THR A 1 495 ? 14.459 14.580 -15.680 1.00 97.12 495 THR A C 1
ATOM 4092 O O . THR A 1 495 ? 14.879 15.618 -16.175 1.00 97.12 495 THR A O 1
ATOM 4095 N N . TYR A 1 496 ? 14.825 14.150 -14.482 1.00 96.69 496 TYR A N 1
ATOM 4096 C CA . TYR A 1 496 ? 16.006 14.614 -13.776 1.00 96.69 496 TYR A CA 1
ATOM 4097 C C . TYR A 1 496 ? 17.239 13.895 -14.343 1.00 96.69 496 TYR A C 1
ATOM 4099 O O . TYR A 1 496 ? 17.211 12.674 -14.515 1.00 96.69 496 TYR A O 1
ATOM 4107 N N . MET A 1 497 ? 18.306 14.634 -14.643 1.00 95.25 497 MET A N 1
ATOM 4108 C CA . MET A 1 497 ? 19.582 14.098 -15.117 1.00 95.25 497 MET A CA 1
ATOM 4109 C C . MET A 1 497 ? 20.728 14.990 -14.634 1.00 95.25 497 MET A C 1
ATOM 4111 O O . MET A 1 497 ? 20.872 16.105 -15.124 1.00 95.25 497 MET A O 1
ATOM 4115 N N . GLY A 1 498 ? 21.515 14.498 -13.676 1.00 94.50 498 GLY A N 1
ATOM 4116 C CA . GLY A 1 498 ? 22.623 15.226 -13.052 1.00 94.50 498 GLY A CA 1
ATOM 4117 C C . GLY A 1 498 ? 22.177 16.554 -12.441 1.00 94.50 498 GLY A C 1
ATOM 4118 O O . GLY A 1 498 ? 21.476 16.544 -11.431 1.00 94.50 498 GLY A O 1
ATOM 4119 N N . HIS A 1 499 ? 22.530 17.682 -13.051 1.00 96.00 499 HIS A N 1
ATOM 4120 C CA . HIS A 1 499 ? 22.073 19.017 -12.633 1.00 96.00 499 HIS A CA 1
ATOM 4121 C C . HIS A 1 499 ? 20.973 19.600 -13.527 1.00 96.00 499 HIS A C 1
ATOM 4123 O O . HIS A 1 499 ? 20.731 20.800 -13.523 1.00 96.00 499 HIS A O 1
ATOM 4129 N N . ARG A 1 500 ? 20.261 18.770 -14.293 1.00 96.88 500 ARG A N 1
ATOM 4130 C CA . ARG A 1 500 ? 19.217 19.228 -15.218 1.00 96.88 500 ARG A CA 1
ATOM 4131 C C . ARG A 1 500 ? 17.861 18.618 -14.921 1.00 96.88 500 ARG A C 1
ATOM 4133 O O . ARG A 1 500 ? 17.735 17.427 -14.645 1.00 96.88 500 ARG A O 1
ATOM 4140 N N . LEU A 1 501 ? 16.829 19.436 -15.085 1.00 97.50 501 LEU A N 1
ATOM 4141 C CA . LEU A 1 501 ? 15.449 19.011 -15.244 1.00 97.50 501 LEU A CA 1
ATOM 4142 C C . LEU A 1 501 ? 15.033 19.199 -16.700 1.00 97.50 501 LEU A C 1
ATOM 4144 O O . LEU A 1 501 ? 15.059 20.312 -17.220 1.00 97.50 501 LEU A O 1
ATOM 4148 N N . ILE A 1 502 ? 14.624 18.115 -17.342 1.00 97.38 502 ILE A N 1
ATOM 4149 C CA . ILE A 1 502 ? 14.157 18.093 -18.723 1.00 97.38 502 ILE A CA 1
ATOM 4150 C C . ILE A 1 502 ? 12.665 17.768 -18.713 1.00 97.38 502 ILE A C 1
ATOM 4152 O O . ILE A 1 502 ? 12.266 16.666 -18.327 1.00 97.38 502 ILE A O 1
ATOM 4156 N N . SER A 1 503 ? 11.848 18.708 -19.174 1.00 96.88 503 SER A N 1
ATOM 4157 C CA . SER A 1 503 ? 10.424 18.499 -19.433 1.00 96.88 503 SER A CA 1
ATOM 4158 C C . SER A 1 503 ? 10.237 18.218 -20.917 1.00 96.88 503 SER A C 1
ATOM 4160 O O . SER A 1 503 ? 10.670 18.998 -21.762 1.00 96.88 503 SER A O 1
ATOM 4162 N N . THR A 1 504 ? 9.622 17.088 -21.241 1.00 94.94 504 THR A N 1
ATOM 4163 C CA . THR A 1 504 ? 9.276 16.693 -22.608 1.00 94.94 504 THR A CA 1
ATOM 4164 C C . THR A 1 504 ? 7.762 16.705 -22.744 1.00 94.94 504 THR A C 1
ATOM 4166 O O . THR A 1 504 ? 7.097 15.999 -21.996 1.00 94.94 504 THR A O 1
ATOM 4169 N N . GLU A 1 505 ? 7.225 17.464 -23.687 1.00 93.31 505 GLU A N 1
ATOM 4170 C CA . GLU A 1 505 ? 5.805 17.459 -24.050 1.00 93.31 505 GLU A CA 1
ATOM 4171 C C . GLU A 1 505 ? 5.626 16.668 -25.345 1.00 93.31 505 GLU A C 1
ATOM 4173 O O . GLU A 1 505 ? 6.388 16.856 -26.298 1.00 93.31 505 GLU A O 1
ATOM 4178 N N . PHE A 1 506 ? 4.656 15.757 -25.381 1.00 89.12 506 PHE A N 1
ATOM 4179 C CA . PHE A 1 506 ? 4.371 14.967 -26.577 1.00 89.12 506 PHE A CA 1
ATOM 4180 C C . PHE A 1 506 ? 3.517 15.766 -27.565 1.00 89.12 506 PHE A C 1
ATOM 4182 O O . PHE A 1 506 ? 2.595 16.483 -27.180 1.00 89.12 506 PHE A O 1
ATOM 4189 N N . THR A 1 507 ? 3.820 15.641 -28.856 1.00 83.69 507 THR A N 1
ATOM 4190 C CA . THR A 1 507 ? 3.063 16.280 -29.939 1.00 83.69 507 THR A CA 1
ATOM 4191 C C . THR A 1 507 ? 2.395 15.225 -30.812 1.00 83.69 507 THR A C 1
ATOM 4193 O O . THR A 1 507 ? 2.905 14.113 -30.943 1.00 83.69 507 THR A O 1
ATOM 4196 N N . LYS A 1 508 ? 1.291 15.586 -31.479 1.00 75.88 508 LYS A N 1
ATOM 4197 C CA . LYS A 1 508 ? 0.607 14.699 -32.440 1.00 75.88 508 LYS A CA 1
ATOM 4198 C C . LYS A 1 508 ? 1.575 14.143 -33.494 1.00 75.88 508 LYS A C 1
ATOM 4200 O O . LYS A 1 508 ? 2.458 14.875 -33.943 1.00 75.88 508 LYS A O 1
ATOM 4205 N N . GLY A 1 509 ? 1.392 12.884 -33.900 1.00 70.19 509 GLY A N 1
ATOM 4206 C CA . GLY A 1 509 ? 2.263 12.217 -34.872 1.00 70.19 509 GLY A CA 1
ATOM 4207 C C . GLY A 1 509 ? 3.587 11.709 -34.287 1.00 70.19 509 GLY A C 1
ATOM 4208 O O . GLY A 1 509 ? 4.528 11.453 -35.034 1.00 70.19 509 GLY A O 1
ATOM 4209 N N . GLY A 1 510 ? 3.683 11.589 -32.958 1.00 69.19 510 GLY A N 1
ATOM 4210 C CA . GLY A 1 510 ? 4.823 10.988 -32.258 1.00 69.19 510 GLY A CA 1
ATOM 4211 C C . GLY A 1 510 ? 6.053 11.883 -32.066 1.00 69.19 510 GLY A C 1
ATOM 4212 O O . GLY A 1 510 ? 7.111 11.387 -31.675 1.00 69.19 510 GLY A O 1
ATOM 4213 N N . GLY A 1 511 ? 5.931 13.186 -32.326 1.00 79.12 511 GLY A N 1
ATOM 4214 C CA . GLY A 1 511 ? 6.972 14.171 -32.023 1.00 79.12 511 GLY A CA 1
ATOM 4215 C C . GLY A 1 511 ? 7.022 14.561 -30.538 1.00 79.12 511 GLY A C 1
ATOM 4216 O O . GLY A 1 511 ? 6.174 14.170 -29.734 1.00 79.12 511 GLY A O 1
ATOM 4217 N N . SER A 1 512 ? 8.025 15.357 -30.156 1.00 86.62 512 SER A N 1
ATOM 4218 C CA . SER A 1 512 ? 8.096 15.920 -28.803 1.00 86.62 512 SER A CA 1
ATOM 4219 C C . SER A 1 512 ? 8.844 17.249 -28.755 1.00 86.62 512 SER A C 1
ATOM 4221 O O . SER A 1 512 ? 9.779 17.462 -29.527 1.00 86.62 512 SER A O 1
ATOM 4223 N N . VAL A 1 513 ? 8.470 18.115 -27.813 1.00 90.19 513 VAL A N 1
ATOM 4224 C CA . VAL A 1 513 ? 9.162 19.375 -27.509 1.00 90.19 513 VAL A CA 1
ATOM 4225 C C . VAL A 1 513 ? 9.844 19.244 -26.154 1.00 90.19 513 VAL A C 1
ATOM 4227 O O . VAL A 1 513 ? 9.239 18.762 -25.201 1.00 90.19 513 VAL A O 1
ATOM 4230 N N . LYS A 1 514 ? 11.111 19.660 -26.056 1.00 94.50 514 LYS A N 1
ATOM 4231 C CA . LYS A 1 514 ? 11.895 19.570 -24.818 1.00 94.50 514 LYS A CA 1
ATOM 4232 C C . LYS A 1 514 ? 12.262 20.951 -24.300 1.00 94.50 514 LYS A C 1
ATOM 4234 O O . LYS A 1 514 ? 12.758 21.784 -25.053 1.00 94.50 514 LYS A O 1
ATOM 4239 N N . THR A 1 515 ? 12.079 21.158 -23.004 1.00 96.75 515 THR A N 1
ATOM 4240 C CA . THR A 1 515 ? 12.621 22.303 -22.269 1.00 96.75 515 THR A CA 1
ATOM 4241 C C . THR A 1 515 ? 13.550 21.801 -21.174 1.00 96.75 515 THR A C 1
ATOM 4243 O O . THR A 1 515 ? 13.285 20.777 -20.544 1.00 96.75 515 THR A O 1
ATOM 4246 N N . THR A 1 516 ? 14.659 22.508 -20.968 1.00 97.62 516 THR A N 1
ATOM 4247 C CA . THR A 1 516 ? 15.681 22.144 -19.983 1.00 97.62 516 THR A CA 1
ATOM 4248 C C . THR A 1 516 ? 15.873 23.293 -19.011 1.00 97.62 516 THR A C 1
ATOM 4250 O O . THR A 1 516 ? 15.984 24.449 -19.419 1.00 97.62 516 THR A O 1
ATOM 4253 N N . ARG A 1 517 ? 15.942 22.960 -17.726 1.00 96.94 517 ARG A N 1
ATOM 4254 C CA . ARG A 1 517 ? 16.260 23.870 -16.632 1.00 96.94 517 ARG A CA 1
ATOM 4255 C C . ARG A 1 517 ? 17.450 23.313 -15.853 1.00 96.94 517 ARG A C 1
ATOM 4257 O O . ARG A 1 517 ? 17.459 22.132 -15.524 1.00 96.94 517 ARG A O 1
ATOM 4264 N N . GLU A 1 518 ? 18.417 24.167 -15.546 1.00 97.38 518 GLU A N 1
ATOM 4265 C CA . GLU A 1 518 ? 19.533 23.837 -14.651 1.00 97.38 518 GLU A CA 1
ATOM 4266 C C . GLU A 1 518 ? 19.076 23.879 -13.183 1.00 97.38 518 GLU A C 1
ATOM 4268 O O . GLU A 1 518 ? 18.188 24.663 -12.825 1.00 97.38 518 GLU A O 1
ATOM 4273 N N . LEU A 1 519 ? 19.675 23.021 -12.360 1.00 96.31 519 LEU A N 1
ATOM 4274 C CA . LEU A 1 519 ? 19.348 22.804 -10.956 1.00 96.31 519 LEU A CA 1
ATOM 4275 C C . LEU A 1 519 ? 20.555 23.061 -10.054 1.00 96.31 519 LEU A C 1
ATOM 4277 O O . LEU A 1 519 ? 21.686 22.741 -10.421 1.00 96.31 519 LEU A O 1
ATOM 4281 N N . THR A 1 520 ? 20.313 23.571 -8.846 1.00 95.12 520 THR A N 1
ATOM 4282 C CA . THR A 1 520 ? 21.331 23.589 -7.777 1.00 95.12 520 THR A CA 1
ATOM 4283 C C . THR A 1 520 ? 21.278 22.306 -6.946 1.00 95.12 520 THR A C 1
ATOM 4285 O O . THR A 1 520 ? 20.236 21.653 -6.871 1.00 95.12 520 THR A O 1
ATOM 4288 N N . GLU A 1 521 ? 22.382 21.926 -6.295 1.00 92.50 521 GLU A N 1
ATOM 4289 C CA . GLU A 1 521 ? 22.418 20.713 -5.462 1.00 92.50 521 GLU A CA 1
ATOM 4290 C C . GLU A 1 521 ? 21.387 20.750 -4.322 1.00 92.50 521 GLU A C 1
ATOM 4292 O O . GLU A 1 521 ? 20.805 19.720 -3.978 1.00 92.50 521 GLU A O 1
ATOM 4297 N N . GLU A 1 522 ? 21.126 21.932 -3.758 1.00 92.06 522 GLU A N 1
ATOM 4298 C CA . GLU A 1 522 ? 20.204 22.114 -2.636 1.00 92.06 522 GLU A CA 1
ATOM 4299 C C . GLU A 1 522 ? 18.742 21.872 -3.024 1.00 92.06 522 GLU A C 1
ATOM 4301 O O . GLU A 1 522 ? 17.963 21.413 -2.189 1.00 92.06 522 GLU A O 1
ATOM 4306 N N . GLU A 1 523 ? 18.352 22.151 -4.274 1.00 94.75 523 GLU A N 1
ATOM 4307 C CA . GLU A 1 523 ? 16.963 21.968 -4.706 1.00 94.75 523 GLU A CA 1
ATOM 4308 C C . GLU A 1 523 ? 16.644 20.549 -5.193 1.00 94.75 523 GLU A C 1
ATOM 4310 O O . GLU A 1 523 ? 15.472 20.166 -5.231 1.00 94.75 523 GLU A O 1
ATOM 4315 N N . ILE A 1 524 ? 17.654 19.736 -5.527 1.00 95.19 524 ILE A N 1
ATOM 4316 C CA . ILE A 1 524 ? 17.458 18.382 -6.073 1.00 95.19 524 ILE A CA 1
ATOM 4317 C C . ILE A 1 524 ? 16.637 17.476 -5.135 1.00 95.19 524 ILE A C 1
ATOM 4319 O O . ILE A 1 524 ? 15.683 16.863 -5.621 1.00 95.19 524 ILE A O 1
ATOM 4323 N N . PRO A 1 525 ? 16.919 17.369 -3.818 1.00 92.62 525 PRO A N 1
ATOM 4324 C CA . PRO A 1 525 ? 16.146 16.493 -2.934 1.00 92.62 525 PRO A CA 1
ATOM 4325 C C . PRO A 1 525 ? 14.665 16.879 -2.851 1.00 92.62 525 PRO A C 1
ATOM 4327 O O . PRO A 1 525 ? 13.784 16.016 -2.887 1.00 92.62 525 PRO A O 1
ATOM 4330 N N . ASP A 1 526 ? 14.381 18.179 -2.775 1.00 91.31 526 ASP A N 1
ATOM 4331 C CA . ASP A 1 526 ? 13.016 18.697 -2.725 1.00 91.31 526 ASP A CA 1
ATOM 4332 C C . ASP A 1 526 ? 12.293 18.491 -4.056 1.00 91.31 526 ASP A C 1
ATOM 4334 O O . ASP A 1 526 ? 11.128 18.089 -4.069 1.00 91.31 526 ASP A O 1
ATOM 4338 N N . LEU A 1 527 ? 12.990 18.682 -5.176 1.00 95.12 527 LEU A N 1
ATOM 4339 C CA . LEU A 1 527 ? 12.472 18.415 -6.512 1.00 95.12 527 LEU A CA 1
ATOM 4340 C C . LEU A 1 527 ? 12.154 16.929 -6.716 1.00 95.12 527 LEU A C 1
ATOM 4342 O O . LEU A 1 527 ? 11.072 16.608 -7.207 1.00 95.12 527 LEU A O 1
ATOM 4346 N N . LEU A 1 528 ? 13.043 16.017 -6.307 1.00 94.44 528 LEU A N 1
ATOM 4347 C CA . LEU A 1 528 ? 12.804 14.570 -6.370 1.00 94.44 528 LEU A CA 1
ATOM 4348 C C . LEU A 1 528 ? 11.575 14.175 -5.544 1.00 94.44 528 LEU A C 1
ATOM 4350 O O . LEU A 1 528 ? 10.711 13.442 -6.033 1.00 94.44 528 LEU A O 1
ATOM 4354 N N . ARG A 1 529 ? 11.435 14.729 -4.335 1.00 91.06 529 ARG A N 1
ATOM 4355 C CA . ARG A 1 529 ? 10.268 14.490 -3.478 1.00 91.06 529 ARG A CA 1
ATOM 4356 C C . ARG A 1 529 ? 8.981 15.017 -4.110 1.00 91.06 529 ARG A C 1
ATOM 4358 O O . ARG A 1 529 ? 7.997 14.291 -4.182 1.00 91.06 529 ARG A O 1
ATOM 4365 N N . GLN A 1 530 ? 8.977 16.267 -4.569 1.00 89.56 530 GLN A N 1
ATOM 4366 C CA . GLN A 1 530 ? 7.764 16.938 -5.048 1.00 89.56 530 GLN A CA 1
ATOM 4367 C C . GLN A 1 530 ? 7.320 16.481 -6.440 1.00 89.56 530 GLN A C 1
ATOM 4369 O O . GLN A 1 530 ? 6.124 16.444 -6.713 1.00 89.56 530 GLN A O 1
ATOM 4374 N N . LYS A 1 531 ? 8.265 16.190 -7.341 1.00 92.50 531 LYS A N 1
ATOM 4375 C CA . LYS A 1 531 ? 7.972 15.910 -8.756 1.00 92.50 531 LYS A CA 1
ATOM 4376 C C . LYS A 1 531 ? 8.016 14.430 -9.113 1.00 92.50 531 LYS A C 1
ATOM 4378 O O . LYS A 1 531 ? 7.340 14.033 -10.054 1.00 92.50 531 LYS A O 1
ATOM 4383 N N . PHE A 1 532 ? 8.783 13.630 -8.373 1.00 92.88 532 PHE A N 1
ATOM 4384 C CA . PHE A 1 532 ? 8.952 12.195 -8.626 1.00 92.88 532 PHE A CA 1
ATOM 4385 C C . PHE A 1 532 ? 8.468 11.320 -7.461 1.00 92.88 532 PHE A C 1
ATOM 4387 O O . PHE A 1 532 ? 8.605 10.099 -7.521 1.00 92.88 532 PHE A O 1
ATOM 4394 N N . GLY A 1 533 ? 7.952 11.918 -6.378 1.00 86.31 533 GLY A N 1
ATOM 4395 C CA . GLY A 1 533 ? 7.519 11.190 -5.180 1.00 86.31 533 GLY A CA 1
ATOM 4396 C C . GLY A 1 533 ? 8.651 10.438 -4.472 1.00 86.31 533 GLY A C 1
ATOM 4397 O O . GLY A 1 533 ? 8.387 9.532 -3.690 1.00 86.31 533 GLY A O 1
ATOM 4398 N N . THR A 1 534 ? 9.909 10.779 -4.767 1.00 87.62 534 THR A N 1
ATOM 4399 C CA . THR A 1 534 ? 11.089 10.002 -4.377 1.00 87.62 534 THR A CA 1
ATOM 4400 C C . THR A 1 534 ? 11.806 10.656 -3.202 1.00 87.62 534 THR A C 1
ATOM 4402 O O . THR A 1 534 ? 12.254 11.797 -3.298 1.00 87.62 534 THR A O 1
ATOM 4405 N N . VAL A 1 535 ? 11.959 9.911 -2.105 1.00 86.19 535 VAL A N 1
ATOM 4406 C CA . VAL A 1 535 ? 12.750 10.312 -0.931 1.00 86.19 535 VAL A CA 1
ATOM 4407 C C . VAL A 1 535 ? 13.918 9.345 -0.767 1.00 86.19 535 VAL A C 1
ATOM 4409 O O . VAL A 1 535 ? 13.729 8.130 -0.742 1.00 86.19 535 VAL A O 1
ATOM 4412 N N . LEU A 1 536 ? 15.134 9.880 -0.681 1.00 84.62 536 LEU A N 1
ATOM 4413 C CA . LEU A 1 536 ? 16.359 9.089 -0.560 1.00 84.62 536 LEU A CA 1
ATOM 4414 C C . LEU A 1 536 ? 16.754 8.930 0.911 1.00 84.62 536 LEU A C 1
ATOM 4416 O O . LEU A 1 536 ? 16.676 9.884 1.682 1.00 84.62 536 LEU A O 1
ATOM 4420 N N . SER A 1 537 ? 17.207 7.732 1.287 1.00 77.19 537 SER A N 1
ATOM 4421 C CA . SER A 1 537 ? 17.741 7.442 2.627 1.00 77.19 537 SER A CA 1
ATOM 4422 C C . SER A 1 537 ? 19.128 8.048 2.847 1.00 77.19 537 SER A C 1
ATOM 4424 O O . SER A 1 537 ? 19.492 8.385 3.971 1.00 77.19 537 SER A O 1
ATOM 4426 N N . GLY A 1 538 ? 19.916 8.141 1.774 1.00 81.06 538 GLY A N 1
ATOM 4427 C CA . GLY A 1 538 ? 21.286 8.645 1.777 1.00 81.06 538 GLY A CA 1
ATOM 4428 C C . GLY A 1 538 ? 21.426 9.977 1.044 1.00 81.06 538 GLY A C 1
ATOM 4429 O O . GLY A 1 538 ? 20.545 10.393 0.289 1.00 81.06 538 GLY A O 1
ATOM 4430 N N . LYS A 1 539 ? 22.575 10.632 1.239 1.00 88.69 539 LYS A N 1
ATOM 4431 C CA . LYS A 1 539 ? 22.949 11.812 0.454 1.00 88.69 539 LYS A CA 1
ATOM 4432 C C . LYS A 1 539 ? 23.152 11.400 -1.007 1.00 88.69 539 LYS A C 1
ATOM 4434 O O . LYS A 1 539 ? 23.965 10.523 -1.285 1.00 88.69 539 LYS A O 1
ATOM 4439 N N . LEU A 1 540 ? 22.436 12.051 -1.919 1.00 92.94 540 LEU A N 1
ATOM 4440 C CA . LEU A 1 540 ? 22.646 11.903 -3.356 1.00 92.94 540 LEU A CA 1
ATOM 4441 C C . LEU A 1 540 ? 23.903 12.660 -3.788 1.00 92.94 540 LEU A C 1
ATOM 4443 O O . LEU A 1 540 ? 24.112 13.796 -3.363 1.00 92.94 540 LEU A O 1
ATOM 4447 N N . ILE A 1 541 ? 24.701 12.048 -4.659 1.00 92.56 541 ILE A N 1
ATOM 4448 C CA . ILE A 1 541 ? 25.798 12.706 -5.371 1.00 92.56 541 ILE A CA 1
ATOM 4449 C C . ILE A 1 541 ? 25.391 12.812 -6.847 1.00 92.56 541 ILE A C 1
ATOM 4451 O O . ILE A 1 541 ? 25.478 11.811 -7.560 1.00 92.56 541 ILE A O 1
ATOM 4455 N N . PRO A 1 542 ? 24.916 13.979 -7.321 1.00 92.50 542 PRO A N 1
ATOM 4456 C CA . PRO A 1 542 ? 24.559 14.159 -8.723 1.00 92.50 542 PRO A CA 1
ATOM 4457 C C . PRO A 1 542 ? 25.752 13.918 -9.659 1.00 92.50 542 PRO A C 1
ATOM 4459 O O . PRO A 1 542 ? 26.895 14.253 -9.342 1.00 92.50 542 PRO A O 1
ATOM 4462 N N . LYS A 1 543 ? 25.482 13.336 -10.828 1.00 92.19 543 LYS A N 1
ATOM 4463 C CA . LYS A 1 543 ? 26.472 12.987 -11.852 1.00 92.19 543 LYS A CA 1
ATOM 4464 C C . LYS A 1 543 ? 25.987 13.388 -13.248 1.00 92.19 543 LYS A C 1
ATOM 4466 O O . LYS A 1 543 ? 24.911 12.952 -13.663 1.00 92.19 543 LYS A O 1
ATOM 4471 N N . ASP A 1 544 ? 26.796 14.177 -13.960 1.00 85.38 544 ASP A N 1
ATOM 4472 C CA . ASP A 1 544 ? 26.507 14.725 -15.301 1.00 85.38 544 ASP A CA 1
ATOM 4473 C C . ASP A 1 544 ? 27.376 14.168 -16.433 1.00 85.38 544 ASP A C 1
ATOM 4475 O O . ASP A 1 544 ? 27.106 14.517 -17.587 1.00 85.38 544 ASP A O 1
ATOM 4479 N N . ASP A 1 545 ? 28.394 13.364 -16.107 1.00 65.56 545 ASP A N 1
ATOM 4480 C CA . ASP A 1 545 ? 29.573 13.079 -16.950 1.00 65.56 545 ASP A CA 1
ATOM 4481 C C . ASP A 1 545 ? 29.255 12.569 -18.361 1.00 65.56 545 ASP A C 1
ATOM 4483 O O . ASP A 1 545 ? 28.144 12.040 -18.565 1.00 65.56 545 ASP A O 1
#